Protein AF-0000000074854018 (afdb_homodimer)

Sequence (720 aa):
MTGKEIRVWMDGSFDMLHCGHAVAIQQAKEYGDILVVGIQPNTDIVVHKGPPVFTESERHRLLSGIKWVNQVVDHAPYGTTTAILDEHKCDFCVHGDDAPILTNPDDILWKLHAVHRLRFAKRIGTSTTKIIQRILDRSLQSTSDGEVQSNGSAQQTVSAGESQESEFESSHFLITSSTMAKFSNQKSPQAGDTVVYVAGAFDIFHTGHLDFLEKAAALGDFLLVGVHSDRVVKWRKGPVQPLLSLQDRVLRVLATKSVSDVVMGAPYAITQDFMDCYKIKLVCHGETPVKATDGGRDPFEVPTRLGKFQEIVSGNSTRTNDIISRVVERREDYERRNKKKQASEERANGDRYPAADVRNMTGKEIRVWMDGSFDMLHCGHAVAIQQAKEYGDILVVGIQPNTDIVVHKGPPVFTESERHRLLSGIKWVNQVVDHAPYGTTTAILDEHKCDFCVHGDDAPILTNPDDILWKLHAVHRLRFAKRIGTSTTKIIQRILDRSLQSTSDGEVQSNGSAQQTVSAGESQESEFESSHFLITSSTMAKFSNQKSPQAGDTVVYVAGAFDIFHTGHLDFLEKAAALGDFLLVGVHSDRVVKWRKGPVQPLLSLQDRVLRVLATKSVSDVVMGAPYAITQDFMDCYKIKLVCHGETPVKATDGGRDPFEVPTRLGKFQEIVSGNSTRTNDIISRVVERREDYERRNKKKQASEERANGDRYPAADVRN

Secondary structure (DSSP, 8-state):
--PPPPEEEEEE--TT--HHHHHHHHHHHHT-SEEEEEEPPHHHHHHHT---SS-HHHHHHHHHTBTT--EEESS--SS--HHHHHHTT-SEEEEETTS--TT-TTSHHHHHHHTT-EEEE---S--HHHHHHHHHHHHHHHHHTT---S---------TTSHHHHHTS--S-PPBHHHHHHH-----PPTT--EEEEEE---S--HHHHHHHHHHHTTSSEEEEEEEPHHHHHHHH-SS---S-HHHHHHHHHTBTT--EEEEEE-SSPPHHHHHHTTEEEEEE-SS--PPPTTS--TTHHHHHTT-EEE---S----HHHHHHHHHHTHHHHHHHHHHHHHHHHHHHHHHS-GGGGT-/--PPPPEEEEEE--TT--HHHHHHHHHHHHT-SEEEEEEPPHHHHHHHT---SS-HHHHHHHHHTBTT--EEESS--SS--HHHHHHTT-SEEEEETTS--TT-TTSHHHHHHHTT-EEEE---S--HHHHHHHHHHHHHHHHHTT---S---------TTSTTTTTTS--SSPPBHHHHHHH-----PPTT--EEEEEE---S--HHHHHHHHHHHTTSSEEEEEEEPHHHHHHHH-SS---S-HHHHHHHHHTBTT--EEEEEE-SSPPHHHHHHTTEEEEEE-SS--PPPTTS--TTHHHHHTT-EEE---S----HHHHHHHHHHTHHHHHHHHHHHHHHHHHHHHHHS-GGGGT-

Structure (mmCIF, N/CA/C/O backbone):
data_AF-0000000074854018-model_v1
#
loop_
_entity.id
_entity.type
_entity.pdbx_description
1 polymer 'Ethanolamine-phosphate cytidylyltransferase'
#
loop_
_atom_site.group_PDB
_atom_site.id
_atom_site.type_symbol
_atom_site.label_atom_id
_atom_site.label_alt_id
_atom_site.label_comp_id
_atom_site.label_asym_id
_atom_site.label_entity_id
_atom_site.label_seq_id
_atom_site.pdbx_PDB_ins_code
_atom_site.Cartn_x
_atom_site.Cartn_y
_atom_site.Cartn_z
_atom_site.occupancy
_atom_site.B_iso_or_equiv
_atom_site.auth_seq_id
_atom_site.auth_comp_id
_atom_site.auth_asym_id
_atom_site.auth_atom_id
_atom_site.pdbx_PDB_model_num
ATOM 1 N N . MET A 1 1 ? 0.471 -24.75 26.047 1 35.62 1 MET A N 1
ATOM 2 C CA . MET A 1 1 ? -0.525 -25.719 25.594 1 35.62 1 MET A CA 1
ATOM 3 C C . MET A 1 1 ? -0.257 -26.141 24.156 1 35.62 1 MET A C 1
ATOM 5 O O . MET A 1 1 ? -0.2 -25.297 23.25 1 35.62 1 MET A O 1
ATOM 9 N N . THR A 1 2 ? 0.558 -27.109 23.891 1 48.19 2 THR A N 1
ATOM 10 C CA . THR A 1 2 ? 1.324 -27.703 22.797 1 48.19 2 THR A CA 1
ATOM 11 C C . THR A 1 2 ? 0.407 -28.109 21.656 1 48.19 2 THR A C 1
ATOM 13 O O . THR A 1 2 ? -0.155 -29.219 21.656 1 48.19 2 THR A O 1
ATOM 16 N N . GLY A 1 3 ? -0.761 -27.375 21.312 1 60.62 3 GLY A N 1
ATOM 17 C CA . GLY A 1 3 ? -1.936 -27.75 20.531 1 60.62 3 GLY A CA 1
ATOM 18 C C . GLY A 1 3 ? -1.598 -28.312 19.172 1 60.62 3 GLY A C 1
ATOM 19 O O . GLY A 1 3 ? -0.481 -28.125 18.672 1 60.62 3 GLY A O 1
ATOM 20 N N . LYS A 1 4 ? -2.389 -29.375 18.688 1 83.5 4 LYS A N 1
ATOM 21 C CA . LYS A 1 4 ? -2.217 -30.125 17.438 1 83.5 4 LYS A CA 1
ATOM 22 C C . LYS A 1 4 ? -1.97 -29.188 16.266 1 83.5 4 LYS A C 1
ATOM 24 O O . LYS A 1 4 ? -2.646 -28.172 16.125 1 83.5 4 LYS A O 1
ATOM 29 N N . GLU A 1 5 ? -0.791 -29.391 15.641 1 93.44 5 GLU A N 1
ATOM 30 C CA . GLU A 1 5 ? -0.431 -28.688 14.422 1 93.44 5 GLU A CA 1
ATOM 31 C C . GLU A 1 5 ? -1.491 -28.875 13.336 1 93.44 5 GLU A C 1
ATOM 33 O O . GLU A 1 5 ? -1.879 -30 13.031 1 93.44 5 GLU A O 1
ATOM 38 N N . ILE A 1 6 ? -2.068 -27.828 12.898 1 96.69 6 ILE A N 1
ATOM 39 C CA . ILE A 1 6 ? -3.084 -27.875 11.852 1 96.69 6 ILE A CA 1
ATOM 40 C C . ILE A 1 6 ? -2.418 -27.766 10.484 1 96.69 6 ILE A C 1
ATOM 42 O O . ILE A 1 6 ? -1.655 -26.828 10.234 1 96.69 6 ILE A O 1
ATOM 46 N N . ARG A 1 7 ? -2.674 -28.766 9.68 1 97.81 7 ARG A N 1
ATOM 47 C CA . ARG A 1 7 ? -2.119 -28.797 8.328 1 97.81 7 ARG A CA 1
ATOM 48 C C . ARG A 1 7 ? -3.193 -28.516 7.285 1 97.81 7 ARG A C 1
ATOM 50 O O . ARG A 1 7 ? -4.285 -29.078 7.34 1 97.81 7 ARG A O 1
ATOM 57 N N . VAL A 1 8 ? -2.867 -27.625 6.324 1 97.94 8 VAL A N 1
ATOM 58 C CA . VAL A 1 8 ? -3.812 -27.172 5.316 1 97.94 8 VAL A CA 1
ATOM 59 C C . VAL A 1 8 ? -3.324 -27.562 3.926 1 97.94 8 VAL A C 1
ATOM 61 O O . VAL A 1 8 ? -2.131 -27.484 3.633 1 97.94 8 VAL A O 1
ATOM 64 N N . TRP A 1 9 ? -4.285 -28.016 3.094 1 97.5 9 TRP A N 1
ATOM 65 C CA . TRP A 1 9 ? -3.996 -28.391 1.712 1 97.5 9 TRP A CA 1
ATOM 66 C C . TRP A 1 9 ? -4.605 -27.391 0.74 1 97.5 9 TRP A C 1
ATOM 68 O O . TRP A 1 9 ? -5.758 -26.984 0.898 1 97.5 9 TRP A O 1
ATOM 78 N N . MET A 1 10 ? -3.805 -26.969 -0.184 1 96.5 10 MET A N 1
ATOM 79 C CA . MET A 1 10 ? -4.285 -26.172 -1.316 1 96.5 10 MET A CA 1
ATOM 80 C C . MET A 1 10 ? -3.645 -26.641 -2.617 1 96.5 10 MET A C 1
ATOM 82 O O . MET A 1 10 ? -2.439 -26.906 -2.664 1 96.5 10 MET A O 1
ATOM 86 N N . ASP A 1 11 ? -4.438 -26.797 -3.607 1 94.62 11 ASP A N 1
ATOM 87 C CA . ASP A 1 11 ? -3.857 -27.203 -4.883 1 94.62 11 ASP A CA 1
ATOM 88 C C . ASP A 1 11 ? -4.332 -26.312 -6.02 1 94.62 11 ASP A C 1
ATOM 90 O O . ASP A 1 11 ? -5.293 -25.547 -5.855 1 94.62 11 ASP A O 1
ATOM 94 N N . GLY A 1 12 ? -3.619 -26.328 -7.098 1 92.75 12 GLY A N 1
ATOM 95 C CA . GLY A 1 12 ? -3.951 -25.547 -8.273 1 92.75 12 GLY A CA 1
ATOM 96 C C . GLY A 1 12 ? -2.891 -25.609 -9.352 1 92.75 12 GLY A C 1
ATOM 97 O O . GLY A 1 12 ? -1.9 -26.328 -9.219 1 92.75 12 GLY A O 1
ATOM 98 N N . SER A 1 13 ? -3.178 -24.938 -10.43 1 93.38 13 SER A N 1
ATOM 99 C CA . SER A 1 13 ? -2.197 -24.844 -11.508 1 93.38 13 SER A CA 1
ATOM 100 C C . SER A 1 13 ? -1.058 -23.891 -11.141 1 93.38 13 SER A C 1
ATOM 102 O O . SER A 1 13 ? 0.11 -24.188 -11.406 1 93.38 13 SER A O 1
ATOM 104 N N . PHE A 1 14 ? -1.467 -22.766 -10.516 1 94.94 14 PHE A N 1
ATOM 105 C CA . PHE A 1 14 ? -0.541 -21.719 -10.078 1 94.94 14 PHE A CA 1
ATOM 106 C C . PHE A 1 14 ? 0.307 -21.219 -11.242 1 94.94 14 PHE A C 1
ATOM 108 O O . PHE A 1 14 ? 1.508 -21 -11.086 1 94.94 14 PHE A O 1
ATOM 115 N N . ASP A 1 15 ? -0.341 -21.219 -12.43 1 94.12 15 ASP A N 1
ATOM 116 C CA . ASP A 1 15 ? 0.346 -20.656 -13.586 1 94.12 15 ASP A CA 1
ATOM 117 C C . ASP A 1 15 ? 0.533 -19.141 -13.438 1 94.12 15 ASP A C 1
ATOM 119 O O . ASP A 1 15 ? -0.352 -18.453 -12.938 1 94.12 15 ASP A O 1
ATOM 123 N N . MET A 1 16 ? 1.688 -18.672 -13.875 1 93.5 16 MET A N 1
ATOM 124 C CA . MET A 1 16 ? 2.033 -17.266 -13.758 1 93.5 16 MET A CA 1
ATOM 125 C C . MET A 1 16 ? 1.767 -16.766 -12.344 1 93.5 16 MET A C 1
ATOM 127 O O . MET A 1 16 ? 1.099 -15.742 -12.156 1 93.5 16 MET A O 1
ATOM 131 N N . LEU A 1 17 ? 2.178 -17.438 -11.352 1 93.75 17 LEU A N 1
ATOM 132 C CA . LEU A 1 17 ? 1.94 -17.156 -9.938 1 93.75 17 LEU A CA 1
ATOM 133 C C . LEU A 1 17 ? 1.853 -15.656 -9.688 1 93.75 17 LEU A C 1
ATOM 135 O O . LEU A 1 17 ? 2.863 -15.016 -9.398 1 93.75 17 LEU A O 1
ATOM 139 N N . HIS A 1 18 ? 0.67 -15.141 -9.805 1 91.44 18 HIS A N 1
ATOM 140 C CA . HIS A 1 18 ? 0.398 -13.711 -9.664 1 91.44 18 HIS A CA 1
ATOM 141 C C . HIS A 1 18 ? -0.141 -13.391 -8.273 1 91.44 18 HIS A C 1
ATOM 143 O O . HIS A 1 18 ? -0.206 -14.266 -7.41 1 91.44 18 HIS A O 1
ATOM 149 N N . CYS A 1 19 ? -0.441 -12.133 -8.086 1 89.44 19 CYS A N 1
ATOM 150 C CA . CYS A 1 19 ? -0.829 -11.656 -6.762 1 89.44 19 CYS A CA 1
ATOM 151 C C . CYS A 1 19 ? -2.098 -12.344 -6.285 1 89.44 19 CYS A C 1
ATOM 153 O O . CYS A 1 19 ? -2.264 -12.586 -5.086 1 89.44 19 CYS A O 1
ATOM 155 N N . GLY A 1 20 ? -3.01 -12.656 -7.188 1 88.81 20 GLY A N 1
ATOM 156 C CA . GLY A 1 20 ? -4.199 -13.398 -6.805 1 88.81 20 GLY A CA 1
ATOM 157 C C . GLY A 1 20 ? -3.889 -14.719 -6.133 1 88.81 20 GLY A C 1
ATOM 158 O O . GLY A 1 20 ? -4.504 -15.07 -5.121 1 88.81 20 GLY A O 1
ATOM 159 N N . HIS A 1 21 ? -2.98 -15.461 -6.703 1 93.12 21 HIS A N 1
ATOM 160 C CA . HIS A 1 21 ? -2.527 -16.703 -6.098 1 93.12 21 HIS A CA 1
ATOM 161 C C . HIS A 1 21 ? -1.898 -16.453 -4.73 1 93.12 21 HIS A C 1
ATOM 163 O O . HIS A 1 21 ? -2.162 -17.203 -3.777 1 93.12 21 HIS A O 1
ATOM 169 N N . ALA A 1 22 ? -1.1 -15.43 -4.676 1 93.56 22 ALA A N 1
ATOM 170 C CA . ALA A 1 22 ? -0.415 -15.125 -3.422 1 93.56 22 ALA A CA 1
ATOM 171 C C . ALA A 1 22 ? -1.415 -14.812 -2.311 1 93.56 22 ALA A C 1
ATOM 173 O O . ALA A 1 22 ? -1.239 -15.25 -1.17 1 93.56 22 ALA A O 1
ATOM 174 N N . VAL A 1 23 ? -2.412 -14.062 -2.662 1 92.25 23 VAL A N 1
ATOM 175 C CA . VAL A 1 23 ? -3.434 -13.719 -1.678 1 92.25 23 VAL A CA 1
ATOM 176 C C . VAL A 1 23 ? -4.152 -14.992 -1.217 1 92.25 23 VAL A C 1
ATOM 178 O O . VAL A 1 23 ? -4.371 -15.18 -0.019 1 92.25 23 VAL A O 1
ATOM 181 N N . ALA A 1 24 ? -4.52 -15.836 -2.15 1 92.38 24 ALA A N 1
ATOM 182 C CA . ALA A 1 24 ? -5.176 -17.094 -1.808 1 92.38 24 ALA A CA 1
ATOM 183 C C . ALA A 1 24 ? -4.293 -17.938 -0.896 1 92.38 24 ALA A C 1
ATOM 185 O O . ALA A 1 24 ? -4.777 -18.531 0.069 1 92.38 24 ALA A O 1
ATOM 186 N N . ILE A 1 25 ? -3.064 -17.984 -1.231 1 96.12 25 ILE A N 1
ATOM 187 C CA . ILE A 1 25 ? -2.1 -18.75 -0.457 1 96.12 25 ILE A CA 1
ATOM 188 C C . ILE A 1 25 ? -1.987 -18.172 0.952 1 96.12 25 ILE A C 1
ATOM 190 O O . ILE A 1 25 ? -1.976 -18.922 1.937 1 96.12 25 ILE A O 1
ATOM 194 N N . GLN A 1 26 ? -1.891 -16.859 1.054 1 95.69 26 GLN A N 1
ATOM 195 C CA . GLN A 1 26 ? -1.84 -16.188 2.35 1 95.69 26 GLN A CA 1
ATOM 196 C C . GLN A 1 26 ? -3.082 -16.5 3.18 1 95.69 26 GLN A C 1
ATOM 198 O O . GLN A 1 26 ? -2.982 -16.766 4.379 1 95.69 26 GLN A O 1
ATOM 203 N N . GLN A 1 27 ? -4.246 -16.469 2.582 1 93.19 27 GLN A N 1
ATOM 204 C CA . GLN A 1 27 ? -5.492 -16.781 3.271 1 93.19 27 GLN A CA 1
ATOM 205 C C . GLN A 1 27 ? -5.52 -18.234 3.74 1 93.19 27 GLN A C 1
ATOM 207 O O . GLN A 1 27 ? -5.961 -18.531 4.855 1 93.19 27 GLN A O 1
ATOM 212 N N . ALA A 1 28 ? -5.062 -19.094 2.893 1 96.25 28 ALA A N 1
ATOM 213 C CA . ALA A 1 28 ? -5.016 -20.5 3.252 1 96.25 28 ALA A CA 1
ATOM 214 C C . ALA A 1 28 ? -4.137 -20.734 4.48 1 96.25 28 ALA A C 1
ATOM 216 O O . ALA A 1 28 ? -4.488 -21.5 5.371 1 96.25 28 ALA A O 1
ATOM 217 N N . LYS A 1 29 ? -3.027 -20.047 4.496 1 96.88 29 LYS A N 1
ATOM 218 C CA . LYS A 1 29 ? -2.094 -20.188 5.613 1 96.88 29 LYS A CA 1
ATOM 219 C C . LYS A 1 29 ? -2.74 -19.766 6.926 1 96.88 29 LYS A C 1
ATOM 221 O O . LYS A 1 29 ? -2.43 -20.312 7.984 1 96.88 29 LYS A O 1
ATOM 226 N N . GLU A 1 30 ? -3.615 -18.859 6.906 1 94.06 30 GLU A N 1
ATOM 227 C CA . GLU A 1 30 ? -4.27 -18.359 8.109 1 94.06 30 GLU A CA 1
ATOM 228 C C . GLU A 1 30 ? -5.125 -19.422 8.773 1 94.06 30 GLU A C 1
ATOM 230 O O . GLU A 1 30 ? -5.445 -19.328 9.961 1 94.06 30 GLU A O 1
ATOM 235 N N . TYR A 1 31 ? -5.492 -20.453 8.055 1 95.31 31 TYR A N 1
ATOM 236 C CA . TYR A 1 31 ? -6.359 -21.5 8.586 1 95.31 31 TYR A CA 1
ATOM 237 C C . TYR A 1 31 ? -5.555 -22.516 9.383 1 95.31 31 TYR A C 1
ATOM 239 O O . TYR A 1 31 ? -6.129 -23.344 10.094 1 95.31 31 TYR A O 1
ATOM 247 N N . GLY A 1 32 ? -4.215 -22.438 9.266 1 96.38 32 GLY A N 1
ATOM 248 C CA . GLY A 1 32 ? -3.438 -23.453 9.961 1 96.38 32 GLY A CA 1
ATOM 249 C C . GLY A 1 32 ? -1.979 -23.062 10.125 1 96.38 32 GLY A C 1
ATOM 250 O O . GLY A 1 32 ? -1.596 -21.922 9.883 1 96.38 32 GLY A O 1
ATOM 251 N N . ASP A 1 33 ? -1.215 -24.094 10.539 1 96.94 33 ASP A N 1
ATOM 252 C CA . ASP A 1 33 ? 0.185 -23.875 10.883 1 96.94 33 ASP A CA 1
ATOM 253 C C . ASP A 1 33 ? 1.102 -24.219 9.711 1 96.94 33 ASP A C 1
ATOM 255 O O . ASP A 1 33 ? 2.129 -23.578 9.5 1 96.94 33 ASP A O 1
ATOM 259 N N . ILE A 1 34 ? 0.684 -25.281 9.039 1 98 34 ILE A N 1
ATOM 260 C CA . ILE A 1 34 ? 1.48 -25.766 7.922 1 98 34 ILE A CA 1
ATOM 261 C C . ILE A 1 34 ? 0.637 -25.766 6.648 1 98 34 ILE A C 1
ATOM 263 O O . ILE A 1 34 ? -0.465 -26.312 6.625 1 98 34 ILE A O 1
ATOM 267 N N . LEU A 1 35 ? 1.155 -25.156 5.633 1 98.31 35 LEU A N 1
ATOM 268 C CA . LEU A 1 35 ? 0.452 -25.125 4.355 1 98.31 35 LEU A CA 1
ATOM 269 C C . LEU A 1 35 ? 1.171 -25.984 3.32 1 98.31 35 LEU A C 1
ATOM 271 O O . LEU A 1 35 ? 2.332 -25.734 2.99 1 98.31 35 LEU A O 1
ATOM 275 N N . VAL A 1 36 ? 0.509 -27 2.859 1 98.38 36 VAL A N 1
ATOM 276 C CA . VAL A 1 36 ? 0.979 -27.875 1.784 1 98.38 36 VAL A CA 1
ATOM 277 C C . VAL A 1 36 ? 0.289 -27.5 0.475 1 98.38 36 VAL A C 1
ATOM 279 O O . VAL A 1 36 ? -0.941 -27.516 0.386 1 98.38 36 VAL A O 1
ATOM 282 N N . VAL A 1 37 ? 1.1 -27.172 -0.501 1 98.19 37 VAL A N 1
ATOM 283 C CA . VA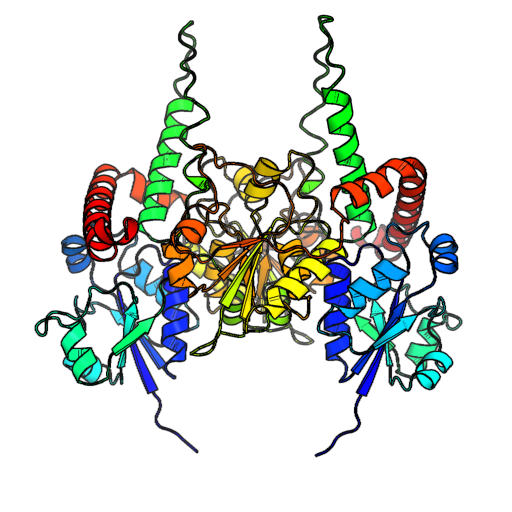L A 1 37 ? 0.526 -26.719 -1.769 1 98.19 37 VAL A CA 1
ATOM 284 C C . VAL A 1 37 ? 0.829 -27.75 -2.857 1 98.19 37 VAL A C 1
ATOM 286 O O . VAL A 1 37 ? 1.992 -28.078 -3.104 1 98.19 37 VAL A O 1
ATOM 289 N N . GLY A 1 38 ? -0.207 -28.25 -3.479 1 97.38 38 GLY A N 1
ATOM 290 C CA . GLY A 1 38 ? -0.071 -29.203 -4.566 1 97.38 38 GLY A CA 1
ATOM 291 C C . GLY A 1 38 ? -0.137 -28.562 -5.938 1 97.38 38 GLY A C 1
ATOM 292 O O . GLY A 1 38 ? -1.049 -27.781 -6.219 1 97.38 38 GLY A O 1
ATOM 293 N N . ILE A 1 39 ? 0.808 -28.938 -6.793 1 96.62 39 ILE A N 1
ATOM 294 C CA . ILE A 1 39 ? 0.827 -28.422 -8.156 1 96.62 39 ILE A CA 1
ATOM 295 C C . ILE A 1 39 ? 0.241 -29.469 -9.109 1 96.62 39 ILE A C 1
ATOM 297 O O . ILE A 1 39 ? 0.687 -30.625 -9.125 1 96.62 39 ILE A O 1
ATOM 301 N N . GLN A 1 40 ? -0.68 -29.047 -9.852 1 94.75 40 GLN A N 1
ATOM 302 C CA . GLN A 1 40 ? -1.264 -29.922 -10.852 1 94.75 40 GLN A CA 1
ATOM 303 C C . GLN A 1 40 ? -0.328 -30.094 -12.047 1 94.75 40 GLN A C 1
ATOM 305 O O . GLN A 1 40 ? 0.315 -29.141 -12.477 1 94.75 40 GLN A O 1
ATOM 310 N N . PRO A 1 41 ? -0.28 -31.266 -12.562 1 93.69 41 PRO A N 1
ATOM 311 C CA . PRO A 1 41 ? 0.606 -31.484 -13.703 1 93.69 41 PRO A CA 1
ATOM 312 C C . PRO A 1 41 ? 0.108 -30.812 -14.977 1 93.69 41 PRO A C 1
ATOM 314 O O . PRO A 1 41 ? -1.092 -30.562 -15.125 1 93.69 41 PRO A O 1
ATOM 317 N N . ASN A 1 42 ? 1.025 -30.562 -15.938 1 92.56 42 ASN A N 1
ATOM 318 C CA . ASN A 1 42 ? 0.691 -29.922 -17.203 1 92.56 42 ASN A CA 1
ATOM 319 C C . ASN A 1 42 ? -0.4 -30.688 -17.953 1 92.56 42 ASN A C 1
ATOM 321 O O . ASN A 1 42 ? -1.27 -30.078 -18.578 1 92.56 42 ASN A O 1
ATOM 325 N N . THR A 1 43 ? -0.323 -31.953 -17.891 1 90.88 43 THR A N 1
ATOM 326 C CA . THR A 1 43 ? -1.268 -32.812 -18.609 1 90.88 43 THR A CA 1
ATOM 327 C C . THR A 1 43 ? -2.699 -32.5 -18.172 1 90.88 43 THR A C 1
ATOM 329 O O . THR A 1 43 ? -3.598 -32.375 -19 1 90.88 43 THR A O 1
ATOM 332 N N . ASP A 1 44 ? -2.879 -32.344 -16.906 1 88.75 44 ASP A N 1
ATOM 333 C CA . ASP A 1 44 ? -4.203 -32.062 -16.359 1 88.75 44 ASP A CA 1
ATOM 334 C C . ASP A 1 44 ? -4.641 -30.641 -16.703 1 88.75 44 ASP A C 1
ATOM 336 O O . ASP A 1 44 ? -5.809 -30.391 -17 1 88.75 44 ASP A O 1
ATOM 340 N N . ILE A 1 45 ? -3.715 -29.703 -16.625 1 88.5 45 ILE A N 1
ATOM 341 C CA . ILE A 1 45 ? -4.027 -28.297 -16.844 1 88.5 45 ILE A CA 1
ATOM 342 C C . ILE A 1 45 ? -4.484 -28.094 -18.297 1 88.5 45 ILE A C 1
ATOM 344 O O . ILE A 1 45 ? -5.465 -27.406 -18.547 1 88.5 45 ILE A O 1
ATOM 348 N N . VAL A 1 46 ? -3.793 -28.719 -19.188 1 87.31 46 VAL A N 1
ATOM 349 C CA . VAL A 1 46 ? -4.082 -28.562 -20.609 1 87.31 46 VAL A CA 1
ATOM 350 C C . VAL A 1 46 ? -5.508 -29.031 -20.906 1 87.31 46 VAL A C 1
ATOM 352 O O . VAL A 1 46 ? -6.227 -28.391 -21.672 1 87.31 46 VAL A O 1
ATOM 355 N N . VAL A 1 47 ? -5.926 -30.047 -20.266 1 83.31 47 VAL A N 1
ATOM 356 C CA . VAL A 1 47 ? -7.234 -30.641 -20.5 1 83.31 47 VAL A CA 1
ATOM 357 C C . VAL A 1 47 ? -8.328 -29.734 -19.953 1 83.31 47 VAL A C 1
ATOM 359 O O . VAL A 1 47 ? -9.383 -29.562 -20.578 1 83.31 47 VAL A O 1
ATOM 362 N N . HIS A 1 48 ? -8.07 -29.141 -18.906 1 79.25 48 HIS A N 1
ATOM 363 C CA . HIS A 1 48 ? -9.141 -28.438 -18.203 1 79.25 48 HIS A CA 1
ATOM 364 C C . HIS A 1 48 ? -9.117 -26.953 -18.484 1 79.25 48 HIS A C 1
ATOM 366 O O . HIS A 1 48 ? -10.156 -26.281 -18.469 1 79.25 48 HIS A O 1
ATOM 372 N N . LYS A 1 49 ? -7.988 -26.344 -18.719 1 78.88 49 LYS A N 1
ATOM 373 C CA . LYS A 1 49 ? -7.891 -24.891 -18.781 1 78.88 49 LYS A CA 1
ATOM 374 C C . LYS A 1 49 ? -7.156 -24.453 -20.047 1 78.88 49 LYS A C 1
ATOM 376 O O . LYS A 1 49 ? -7.418 -23.359 -20.578 1 78.88 49 LYS A O 1
ATOM 381 N N . GLY A 1 50 ? -6.305 -25.266 -20.594 1 81 50 GLY A N 1
ATOM 382 C CA . GLY A 1 50 ? -5.395 -24.906 -21.656 1 81 50 GLY A CA 1
ATOM 383 C C . GLY A 1 50 ? -3.938 -24.906 -21.234 1 81 50 GLY A C 1
ATOM 384 O O . GLY A 1 50 ? -3.633 -25.078 -20.047 1 81 50 GLY A O 1
ATOM 385 N N . PRO A 1 51 ? -3.086 -24.719 -22.172 1 86.81 51 PRO A N 1
ATOM 386 C CA . PRO A 1 51 ? -1.66 -24.844 -21.859 1 86.81 51 PRO A CA 1
ATOM 387 C C . PRO A 1 51 ? -1.173 -23.75 -20.891 1 86.81 51 PRO A C 1
ATOM 389 O O . PRO A 1 51 ? -1.485 -22.578 -21.078 1 86.81 51 PRO A O 1
ATOM 392 N N . PRO A 1 52 ? -0.421 -24.172 -19.922 1 92.5 52 PRO A N 1
ATOM 393 C CA . PRO A 1 52 ? 0.162 -23.172 -19.016 1 92.5 52 PRO A CA 1
ATOM 394 C C . PRO A 1 52 ? 1.323 -22.406 -19.641 1 92.5 52 PRO A C 1
ATOM 396 O O . PRO A 1 52 ? 1.936 -22.891 -20.594 1 92.5 52 PRO A O 1
ATOM 399 N N . VAL A 1 53 ? 1.587 -21.234 -19.203 1 94.38 53 VAL A N 1
ATOM 400 C CA . VAL A 1 53 ? 2.678 -20.406 -19.703 1 94.38 53 VAL A CA 1
ATOM 401 C C . VAL A 1 53 ? 3.994 -20.844 -19.062 1 94.38 53 VAL A C 1
ATOM 403 O O . VAL A 1 53 ? 5.012 -20.969 -19.75 1 94.38 53 VAL A O 1
ATOM 406 N N . PHE A 1 54 ? 3.992 -21.109 -17.75 1 96.19 54 PHE A N 1
ATOM 407 C CA . PHE A 1 54 ? 5.188 -21.516 -17.031 1 96.19 54 PHE A CA 1
ATOM 408 C C . PHE A 1 54 ? 5.316 -23.031 -17.016 1 96.19 54 PHE A C 1
ATOM 410 O O . PHE A 1 54 ? 4.312 -23.75 -17.031 1 96.19 54 PHE A O 1
ATOM 417 N N . THR A 1 55 ? 6.512 -23.5 -17.031 1 94.75 55 THR A N 1
ATOM 418 C CA . THR A 1 55 ? 6.758 -24.938 -16.891 1 94.75 55 THR A CA 1
ATOM 419 C C . THR A 1 55 ? 6.461 -25.406 -15.477 1 94.75 55 THR A C 1
ATOM 421 O O . THR A 1 55 ? 6.316 -24.594 -14.562 1 94.75 55 THR A O 1
ATOM 424 N N . GLU A 1 56 ? 6.34 -26.719 -15.336 1 95.38 56 GLU A N 1
ATOM 425 C CA . GLU A 1 56 ? 6.094 -27.281 -14.016 1 95.38 56 GLU A CA 1
ATOM 426 C C . GLU A 1 56 ? 7.219 -26.938 -13.047 1 95.38 56 GLU A C 1
ATOM 428 O O . GLU A 1 56 ? 6.969 -26.625 -11.883 1 95.38 56 GLU A O 1
ATOM 433 N N . SER A 1 57 ? 8.445 -27 -13.547 1 95.94 57 SER A N 1
ATOM 434 C CA . SER A 1 57 ? 9.602 -26.688 -12.711 1 95.94 57 SER A CA 1
ATOM 435 C C . SER A 1 57 ? 9.586 -25.219 -12.281 1 95.94 57 SER A C 1
ATOM 437 O O . SER A 1 57 ? 9.953 -24.891 -11.148 1 95.94 57 SER A O 1
ATOM 439 N N . GLU A 1 58 ? 9.211 -24.375 -13.195 1 97.06 58 GLU A N 1
ATOM 440 C CA . GLU A 1 58 ? 9.125 -22.953 -12.867 1 97.06 58 GLU A CA 1
ATOM 441 C C . GLU A 1 58 ? 8.062 -22.688 -11.812 1 97.06 58 GLU A C 1
ATOM 443 O O . GLU A 1 58 ? 8.281 -21.906 -10.883 1 97.06 58 GLU A O 1
ATOM 448 N N . ARG A 1 59 ? 6.926 -23.312 -12 1 97.5 59 ARG A N 1
ATOM 449 C CA . ARG A 1 59 ? 5.84 -23.141 -11.039 1 97.5 59 ARG A CA 1
ATOM 450 C C . ARG A 1 59 ? 6.246 -23.656 -9.664 1 97.5 59 ARG A C 1
ATOM 452 O O . ARG A 1 59 ? 5.984 -23.016 -8.648 1 97.5 59 ARG A O 1
ATOM 459 N N . HIS A 1 60 ? 6.914 -24.828 -9.641 1 97.88 60 HIS A N 1
ATOM 460 C CA . HIS A 1 60 ? 7.414 -25.375 -8.383 1 97.88 60 HIS A CA 1
ATOM 461 C C . HIS A 1 60 ? 8.391 -24.422 -7.715 1 97.88 60 HIS A C 1
ATOM 463 O O . HIS A 1 60 ? 8.305 -24.172 -6.512 1 97.88 60 HIS A O 1
ATOM 469 N N . ARG A 1 61 ? 9.32 -23.938 -8.492 1 97.69 61 ARG A N 1
ATOM 470 C CA . ARG A 1 61 ? 10.336 -23.031 -7.977 1 97.69 61 ARG A CA 1
ATOM 471 C C . ARG A 1 61 ? 9.703 -21.766 -7.398 1 97.69 61 ARG A C 1
ATOM 473 O O . ARG A 1 61 ? 10.086 -21.312 -6.316 1 97.69 61 ARG A O 1
ATOM 480 N N . LEU A 1 62 ? 8.82 -21.203 -8.086 1 98.12 62 LEU A N 1
ATOM 481 C CA . LEU A 1 62 ? 8.164 -19.984 -7.652 1 98.12 62 LEU A CA 1
ATOM 482 C C . LEU A 1 62 ? 7.359 -20.203 -6.379 1 98.12 62 LEU A C 1
ATOM 484 O O . LEU A 1 62 ? 7.41 -19.391 -5.453 1 98.12 62 LEU A O 1
ATOM 488 N N . LEU A 1 63 ? 6.645 -21.281 -6.312 1 98.25 63 LEU A N 1
ATOM 489 C CA . LEU A 1 63 ? 5.836 -21.578 -5.141 1 98.25 63 LEU A CA 1
ATOM 490 C C . LEU A 1 63 ? 6.719 -21.797 -3.912 1 98.25 63 LEU A C 1
ATOM 492 O O . LEU A 1 63 ? 6.352 -21.406 -2.803 1 98.25 63 LEU A O 1
ATOM 496 N N . SER A 1 64 ? 7.824 -22.391 -4.137 1 97.81 64 SER A N 1
ATOM 497 C CA . SER A 1 64 ? 8.742 -22.656 -3.035 1 97.81 64 SER A CA 1
ATOM 498 C C . SER A 1 64 ? 9.289 -21.359 -2.441 1 97.81 64 SER A C 1
ATOM 500 O O . SER A 1 64 ? 9.766 -21.344 -1.303 1 97.81 64 SER A O 1
ATOM 502 N N . GLY A 1 65 ? 9.219 -20.312 -3.207 1 97.81 65 GLY A N 1
ATOM 503 C CA . GLY A 1 65 ? 9.734 -19.031 -2.758 1 97.81 65 GLY A CA 1
ATOM 504 C C . GLY A 1 65 ? 8.711 -18.219 -2 1 97.81 65 GLY A C 1
ATOM 505 O O . GLY A 1 65 ? 9.031 -17.156 -1.46 1 97.81 65 GLY A O 1
ATOM 506 N N . ILE A 1 66 ? 7.5 -18.672 -1.935 1 98.12 66 ILE A N 1
ATOM 507 C CA . ILE A 1 66 ? 6.434 -17.953 -1.257 1 98.12 66 ILE A CA 1
ATOM 508 C C . ILE A 1 66 ? 6.531 -18.172 0.251 1 98.12 66 ILE A C 1
ATOM 510 O O . ILE A 1 66 ? 6.625 -19.312 0.71 1 98.12 66 ILE A O 1
ATOM 514 N N . LYS A 1 67 ? 6.457 -17.172 1.077 1 96.94 67 LYS A N 1
ATOM 515 C CA . LYS A 1 67 ? 6.824 -17.219 2.49 1 96.94 67 LYS A CA 1
ATOM 516 C C . LYS A 1 67 ? 5.816 -18.031 3.291 1 96.94 67 LYS A C 1
ATOM 518 O O . LYS A 1 67 ? 6.141 -18.562 4.359 1 96.94 67 LYS A O 1
ATOM 523 N N . TRP A 1 68 ? 4.617 -18.25 2.785 1 97.81 68 TRP A N 1
ATOM 524 C CA . TRP A 1 68 ? 3.6 -18.953 3.559 1 97.81 68 TRP A CA 1
ATOM 525 C C . TRP A 1 68 ? 3.572 -20.438 3.203 1 97.81 68 TRP A C 1
ATOM 527 O O . TRP A 1 68 ? 2.928 -21.234 3.889 1 97.81 68 TRP A O 1
ATOM 537 N N . VAL A 1 69 ? 4.227 -20.828 2.146 1 98.38 69 VAL A N 1
ATOM 538 C CA . VAL A 1 69 ? 4.211 -22.219 1.684 1 98.38 69 VAL A CA 1
ATOM 539 C C . VAL A 1 69 ? 5.273 -23.016 2.426 1 98.38 69 VAL A C 1
ATOM 541 O O . VAL A 1 69 ? 6.465 -22.703 2.354 1 98.38 69 VAL A O 1
ATOM 544 N N . ASN A 1 70 ? 4.859 -24.062 3.123 1 98 70 ASN A N 1
ATOM 545 C CA . ASN A 1 70 ? 5.789 -24.922 3.867 1 98 70 ASN A CA 1
ATOM 546 C C . ASN A 1 70 ? 6.273 -26.094 3.025 1 98 70 ASN A C 1
ATOM 548 O O . ASN A 1 70 ? 7.43 -26.5 3.141 1 98 70 ASN A O 1
ATOM 552 N N . GLN A 1 71 ? 5.375 -26.609 2.232 1 97.94 71 GLN A N 1
ATOM 553 C CA . GLN A 1 71 ? 5.688 -27.766 1.415 1 97.94 71 GLN A CA 1
ATOM 554 C C . GLN A 1 71 ? 5 -27.688 0.056 1 97.94 71 GLN A C 1
ATOM 556 O O . GLN A 1 71 ? 3.842 -27.281 -0.037 1 97.94 71 GLN A O 1
ATOM 561 N N . VAL A 1 72 ? 5.746 -28.062 -0.967 1 98.19 72 VAL A N 1
ATOM 562 C CA . VAL A 1 72 ? 5.195 -28.125 -2.316 1 98.19 72 VAL A CA 1
ATOM 563 C C . VAL A 1 72 ? 5.16 -29.562 -2.795 1 98.19 72 VAL A C 1
ATOM 565 O O . VAL A 1 72 ? 6.152 -30.297 -2.684 1 98.19 72 VAL A O 1
ATOM 568 N N . VAL A 1 73 ? 4.016 -29.984 -3.268 1 97.44 73 VAL A N 1
ATOM 569 C CA . VAL A 1 73 ? 3.834 -31.344 -3.773 1 97.44 73 VAL A CA 1
ATOM 570 C C . VAL A 1 73 ? 3.59 -31.297 -5.281 1 97.44 73 VAL A C 1
ATOM 572 O O . VAL A 1 73 ? 2.654 -30.656 -5.746 1 97.44 73 VAL A O 1
ATOM 575 N N . ASP A 1 74 ? 4.375 -32.062 -6 1 96.38 74 ASP A N 1
ATOM 576 C CA . ASP A 1 74 ? 4.207 -32.125 -7.445 1 96.38 74 ASP A CA 1
ATOM 577 C C . ASP A 1 74 ? 3.145 -33.156 -7.828 1 96.38 74 ASP A C 1
ATOM 579 O O . ASP A 1 74 ? 2.844 -34.062 -7.047 1 96.38 74 ASP A O 1
ATOM 583 N N . HIS A 1 75 ? 2.531 -32.969 -8.945 1 93.81 75 HIS A N 1
ATOM 584 C CA . HIS A 1 75 ? 1.595 -33.906 -9.57 1 93.81 75 HIS A CA 1
ATOM 585 C C . HIS A 1 75 ? 0.377 -34.125 -8.68 1 93.81 75 HIS A C 1
ATOM 587 O O . HIS A 1 75 ? -0.024 -35.281 -8.461 1 93.81 75 HIS A O 1
ATOM 593 N N . ALA A 1 76 ? -0.016 -33.062 -8.086 1 94.25 76 ALA A N 1
ATOM 594 C CA . ALA A 1 76 ? -1.29 -33.156 -7.375 1 94.25 76 ALA A CA 1
ATOM 595 C C . ALA A 1 76 ? -2.441 -33.406 -8.344 1 94.25 76 ALA A C 1
ATOM 597 O O . ALA A 1 76 ? -2.516 -32.781 -9.406 1 94.25 76 ALA A O 1
ATOM 598 N N . PRO A 1 77 ? -3.307 -34.344 -8.016 1 88 77 PRO A N 1
ATOM 599 C CA . PRO A 1 77 ? -4.426 -34.625 -8.914 1 88 77 PRO A CA 1
ATOM 600 C C . PRO A 1 77 ? -5.398 -33.469 -9.039 1 88 77 PRO A C 1
ATOM 602 O O . PRO A 1 77 ? -5.52 -32.656 -8.109 1 88 77 PRO A O 1
ATOM 605 N N . TYR A 1 78 ? -6.031 -33.562 -10.305 1 84.31 78 TYR A N 1
ATOM 606 C CA . TYR A 1 78 ? -7.082 -32.562 -10.508 1 84.31 78 TYR A CA 1
ATOM 607 C C . TYR A 1 78 ? -8.297 -32.875 -9.641 1 84.31 78 TYR A C 1
ATOM 609 O O . TYR A 1 78 ? -8.867 -33.969 -9.734 1 84.31 78 TYR A O 1
ATOM 617 N N . GLY A 1 79 ? -8.555 -32.344 -8.562 1 82.06 79 GLY A N 1
ATOM 618 C CA . GLY A 1 79 ? -9.625 -32.594 -7.613 1 82.06 79 GLY A CA 1
ATOM 619 C C . GLY A 1 79 ? -9.133 -33.188 -6.305 1 82.06 79 GLY A C 1
ATOM 620 O O . GLY A 1 79 ? -8.68 -34.344 -6.254 1 82.06 79 GLY A O 1
ATOM 621 N N . THR A 1 80 ? -9.258 -32.5 -5.41 1 88 80 THR A N 1
ATOM 622 C CA . THR A 1 80 ? -8.773 -32.906 -4.098 1 88 80 THR A CA 1
ATOM 623 C C . THR A 1 80 ? -9.797 -33.781 -3.395 1 88 80 THR A C 1
ATOM 625 O O . THR A 1 80 ? -10.969 -33.438 -3.271 1 88 80 THR A O 1
ATOM 628 N N . THR A 1 81 ? -9.375 -35 -3.014 1 89 81 THR A N 1
ATOM 629 C CA . THR A 1 81 ? -10.219 -35.938 -2.268 1 89 81 THR A CA 1
ATOM 630 C C . THR A 1 81 ? -9.734 -36.062 -0.825 1 89 81 THR A C 1
ATOM 632 O O . THR A 1 81 ? -8.656 -35.594 -0.481 1 89 81 THR A O 1
ATOM 635 N N . THR A 1 82 ? -10.594 -36.719 -0.042 1 91.75 82 THR A N 1
ATOM 636 C CA . THR A 1 82 ? -10.219 -36.969 1.345 1 91.75 82 THR A CA 1
ATOM 637 C C . THR A 1 82 ? -8.969 -37.844 1.416 1 91.75 82 THR A C 1
ATOM 639 O O . THR A 1 82 ? -8.156 -37.688 2.33 1 91.75 82 THR A O 1
ATOM 642 N N . ALA A 1 83 ? -8.836 -38.656 0.48 1 92.56 83 ALA A N 1
ATOM 643 C CA . ALA A 1 83 ? -7.68 -39.562 0.443 1 92.56 83 ALA A CA 1
ATOM 644 C C . ALA A 1 83 ? -6.383 -38.781 0.295 1 92.56 83 ALA A C 1
ATOM 646 O O . ALA A 1 83 ? -5.371 -39.094 0.917 1 92.56 83 ALA A O 1
ATOM 647 N N . ILE A 1 84 ? -6.383 -37.812 -0.538 1 92.69 84 ILE A N 1
ATOM 648 C CA . ILE A 1 84 ? -5.211 -36.969 -0.753 1 92.69 84 ILE A CA 1
ATOM 649 C C . ILE A 1 84 ? -4.863 -36.219 0.535 1 92.69 84 ILE A C 1
ATOM 651 O O . ILE A 1 84 ? -3.689 -36.094 0.89 1 92.69 84 ILE A O 1
ATOM 655 N N . LEU A 1 85 ? -5.867 -35.719 1.199 1 95.38 85 LEU A N 1
ATOM 656 C CA . LEU A 1 85 ? -5.66 -35 2.465 1 95.38 85 LEU A CA 1
ATOM 657 C C . LEU A 1 85 ? -5.008 -35.938 3.49 1 95.38 85 LEU A C 1
ATOM 659 O O . LEU A 1 85 ? -4.062 -35.531 4.176 1 95.38 85 LEU A O 1
ATOM 663 N N . ASP A 1 86 ? -5.535 -37.156 3.525 1 95.5 86 ASP A N 1
ATOM 664 C CA . ASP A 1 86 ? -5 -38.094 4.48 1 95.5 86 ASP A CA 1
ATOM 665 C C . ASP A 1 86 ? -3.561 -38.469 4.137 1 95.5 86 ASP A C 1
ATOM 667 O O . ASP A 1 86 ? -2.721 -38.625 5.027 1 95.5 86 ASP A O 1
ATOM 671 N N . GLU A 1 87 ? -3.295 -38.625 2.887 1 95.31 87 GLU A N 1
ATOM 672 C CA . GLU A 1 87 ? -1.956 -39 2.422 1 95.31 87 GLU A CA 1
ATOM 673 C C . GLU A 1 87 ? -0.932 -37.938 2.855 1 95.31 87 GLU A C 1
ATOM 675 O O . GLU A 1 87 ? 0.206 -38.281 3.186 1 95.31 87 GLU A O 1
ATOM 680 N N . HIS A 1 88 ? -1.321 -36.719 2.877 1 95.94 88 HIS A N 1
ATOM 681 C CA . HIS A 1 88 ? -0.391 -35.656 3.191 1 95.94 88 HIS A CA 1
ATOM 682 C C . HIS A 1 88 ? -0.624 -35.125 4.602 1 95.94 88 HIS A C 1
ATOM 684 O O . HIS A 1 88 ? -0.094 -34.062 4.965 1 95.94 88 HIS A O 1
ATOM 690 N N . LYS A 1 89 ? -1.535 -35.812 5.371 1 96.31 89 LYS A N 1
ATOM 691 C CA . LYS A 1 89 ? -1.822 -35.5 6.773 1 96.31 89 LYS A CA 1
ATOM 692 C C . LYS A 1 89 ? -2.377 -34.094 6.93 1 96.31 89 LYS A C 1
ATOM 694 O O . LYS A 1 89 ? -1.982 -33.375 7.84 1 96.31 89 LYS A O 1
ATOM 699 N N . CYS A 1 90 ? -3.164 -33.688 5.957 1 97.06 90 CYS A N 1
ATOM 700 C CA . CYS A 1 90 ? -3.773 -32.344 6.02 1 97.06 90 CYS A CA 1
ATOM 701 C C . CYS A 1 90 ? -5.164 -32.406 6.637 1 97.06 90 CYS A C 1
ATOM 703 O O . CYS A 1 90 ? -5.918 -33.375 6.383 1 97.06 90 CYS A O 1
ATOM 705 N N . ASP A 1 91 ? -5.508 -31.484 7.418 1 96.12 91 ASP A N 1
ATOM 706 C CA . ASP A 1 91 ? -6.785 -31.438 8.117 1 96.12 91 ASP A CA 1
ATOM 707 C C . ASP A 1 91 ? -7.891 -30.922 7.199 1 96.12 91 ASP A C 1
ATOM 709 O O . ASP A 1 91 ? -9.008 -31.438 7.215 1 96.12 91 ASP A O 1
ATOM 713 N N . PHE A 1 92 ? -7.609 -29.938 6.438 1 93.31 92 PHE A N 1
ATOM 714 C CA . PHE A 1 92 ? -8.641 -29.438 5.535 1 93.31 92 PHE A CA 1
ATOM 715 C C . PHE A 1 92 ? -8.016 -28.875 4.258 1 93.31 92 PHE A C 1
ATOM 717 O O . PHE A 1 92 ? -6.805 -28.672 4.195 1 93.31 92 PHE A O 1
ATOM 724 N N . CYS A 1 93 ? -8.93 -28.734 3.262 1 95.06 93 CYS A N 1
ATOM 725 C CA . CYS A 1 93 ? -8.602 -28.172 1.954 1 95.06 93 CYS A CA 1
ATOM 726 C C . CYS A 1 93 ? -9.156 -26.766 1.802 1 95.06 93 CYS A C 1
ATOM 728 O O . CYS A 1 93 ? -10.266 -26.484 2.262 1 95.06 93 CYS A O 1
ATOM 730 N N . VAL A 1 94 ? -8.297 -25.906 1.217 1 94.12 94 VAL A N 1
ATOM 731 C CA . VAL A 1 94 ? -8.758 -24.547 0.933 1 94.12 94 VAL A CA 1
ATOM 732 C C . VAL A 1 94 ? -8.914 -24.359 -0.575 1 94.12 94 VAL A C 1
ATOM 734 O O . VAL A 1 94 ? -8 -24.672 -1.344 1 94.12 94 VAL A O 1
ATOM 737 N N . HIS A 1 95 ? -10.086 -23.906 -0.934 1 89 95 HIS A N 1
ATOM 738 C CA . HIS A 1 95 ? -10.391 -23.609 -2.33 1 89 95 HIS A CA 1
ATOM 739 C C . HIS A 1 95 ? -10.93 -22.188 -2.494 1 89 95 HIS A C 1
ATOM 741 O O . HIS A 1 95 ? -11.414 -21.594 -1.532 1 89 95 HIS A O 1
ATOM 747 N N . GLY A 1 96 ? -10.789 -21.672 -3.709 1 82.62 96 GLY A N 1
ATOM 748 C CA . GLY A 1 96 ? -11.391 -20.375 -3.973 1 82.62 96 GLY A CA 1
ATOM 749 C C . GLY A 1 96 ? -12.898 -20.375 -3.803 1 82.62 96 GLY A C 1
ATOM 750 O O . GLY A 1 96 ? -13.555 -21.391 -4.023 1 82.62 96 GLY A O 1
ATOM 751 N N . ASP A 1 97 ? -13.414 -19.219 -3.461 1 73.56 97 ASP A N 1
ATOM 752 C CA . ASP A 1 97 ? -14.844 -19.125 -3.168 1 73.56 97 ASP A CA 1
ATOM 753 C C . ASP A 1 97 ? -15.656 -19.031 -4.453 1 73.56 97 ASP A C 1
ATOM 755 O O . ASP A 1 97 ? -16.891 -18.922 -4.41 1 73.56 97 ASP A O 1
ATOM 759 N N . ASP A 1 98 ? -15.008 -19.047 -5.535 1 62.03 98 ASP A N 1
ATOM 760 C CA . ASP A 1 98 ? -15.742 -19.031 -6.797 1 62.03 98 ASP A CA 1
ATOM 761 C C . ASP A 1 98 ? -16.172 -20.438 -7.207 1 62.03 98 ASP A C 1
ATOM 763 O O . ASP A 1 98 ? -16.734 -20.625 -8.289 1 62.03 98 ASP A O 1
ATOM 767 N N . ALA A 1 99 ? -15.898 -21.344 -6.422 1 57.91 99 ALA A N 1
ATOM 768 C CA . ALA A 1 99 ? -16.219 -22.734 -6.758 1 57.91 99 ALA A CA 1
ATOM 769 C C . ALA A 1 99 ? -17.719 -22.922 -6.953 1 57.91 99 ALA A C 1
ATOM 771 O O . ALA A 1 99 ? -18.531 -22.25 -6.312 1 57.91 99 ALA A O 1
ATOM 772 N N . PRO A 1 100 ? -17.938 -23.547 -8.164 1 54.34 100 PRO A N 1
ATOM 773 C CA . PRO A 1 100 ? -19.359 -23.812 -8.406 1 54.34 100 PRO A CA 1
ATOM 774 C C . PRO A 1 100 ? -20.094 -24.312 -7.152 1 54.34 100 PRO A C 1
ATOM 776 O O . PRO A 1 100 ? -19.469 -24.891 -6.262 1 54.34 100 PRO A O 1
ATOM 779 N N . ILE A 1 101 ? -21.312 -23.812 -7.098 1 53.5 101 ILE A N 1
ATOM 780 C CA . ILE A 1 101 ? -22.25 -24.109 -6.023 1 53.5 101 ILE A CA 1
ATOM 781 C C . ILE A 1 101 ? -22.25 -25.609 -5.723 1 53.5 101 ILE A C 1
ATOM 783 O O . ILE A 1 101 ? -22.375 -26.422 -6.633 1 53.5 101 ILE A O 1
ATOM 787 N N . LEU A 1 102 ? -21.75 -25.875 -4.562 1 59.75 102 LEU A N 1
ATOM 788 C CA . LEU A 1 102 ? -21.797 -27.203 -3.959 1 59.75 102 LEU A CA 1
ATOM 789 C C . LEU A 1 102 ? -23.203 -27.797 -4.066 1 59.75 102 LEU A C 1
ATOM 791 O O . LEU A 1 102 ? -23.938 -27.828 -3.082 1 59.75 102 LEU A O 1
ATOM 795 N N . THR A 1 103 ? -23.703 -27.844 -5.277 1 58.62 103 THR A N 1
ATOM 796 C CA . THR A 1 103 ? -25.078 -28.297 -5.395 1 58.62 103 THR A CA 1
ATOM 797 C C . THR A 1 103 ? -25.141 -29.781 -5.742 1 58.62 103 THR A C 1
ATOM 799 O O . THR A 1 103 ? -26.172 -30.438 -5.555 1 58.62 103 THR A O 1
ATOM 802 N N . ASN A 1 104 ? -24.047 -30.266 -6.234 1 68.56 104 ASN A N 1
ATOM 803 C CA . ASN A 1 104 ? -24.031 -31.672 -6.652 1 68.56 104 ASN A CA 1
ATOM 804 C C . ASN A 1 104 ? -23.234 -32.531 -5.684 1 68.56 104 ASN A C 1
ATOM 806 O O . ASN A 1 104 ? -22.016 -32.406 -5.578 1 68.56 104 ASN A O 1
ATOM 810 N N . PRO A 1 105 ? -23.891 -33.406 -5.055 1 71 105 PRO A N 1
ATOM 811 C CA . PRO A 1 105 ? -23.234 -34.25 -4.055 1 71 105 PRO A CA 1
ATOM 812 C C . PRO A 1 105 ? -22.125 -35.125 -4.648 1 71 105 PRO A C 1
ATOM 814 O O . PRO A 1 105 ? -21.281 -35.625 -3.914 1 71 105 PRO A O 1
ATOM 817 N N . ASP A 1 106 ? -22.172 -35.219 -5.898 1 72.31 106 ASP A N 1
ATOM 818 C CA . ASP A 1 106 ? -21.125 -36.031 -6.531 1 72.31 106 ASP A CA 1
ATOM 819 C C . ASP A 1 106 ? -19.875 -35.188 -6.812 1 72.31 106 ASP A C 1
ATOM 821 O O . ASP A 1 106 ? -18.828 -35.719 -7.18 1 72.31 106 ASP A O 1
ATOM 825 N N . ASP A 1 107 ? -20.031 -33.969 -6.484 1 79 107 ASP A N 1
ATOM 826 C CA . ASP A 1 107 ? -18.906 -33.094 -6.695 1 79 107 ASP A CA 1
ATOM 827 C C . ASP A 1 107 ? -17.859 -33.25 -5.598 1 79 107 ASP A C 1
ATOM 829 O O . ASP A 1 107 ? -18.203 -33.438 -4.43 1 79 107 ASP A O 1
ATOM 833 N N . ILE A 1 108 ? -16.656 -33.344 -6.012 1 79.44 108 ILE A N 1
ATOM 834 C CA . ILE A 1 108 ? -15.523 -33.594 -5.117 1 79.44 108 ILE A CA 1
ATOM 835 C C . ILE A 1 108 ? -15.523 -32.562 -3.996 1 79.44 108 ILE A C 1
ATOM 837 O O . ILE A 1 108 ? -15.289 -32.906 -2.834 1 79.44 108 ILE A O 1
ATOM 841 N N . LEU A 1 109 ? -15.867 -31.344 -4.277 1 81.19 109 LEU A N 1
ATOM 842 C CA . LEU A 1 109 ? -15.852 -30.281 -3.275 1 81.19 109 LEU A CA 1
ATOM 843 C C . LEU A 1 109 ? -16.984 -30.469 -2.273 1 81.19 109 LEU A C 1
ATOM 845 O O . LEU A 1 109 ? -16.844 -30.141 -1.096 1 81.19 109 LEU A O 1
ATOM 849 N N . TRP A 1 110 ? -18.078 -31 -2.789 1 81.06 110 TRP A N 1
ATOM 850 C CA . TRP A 1 110 ? -19.203 -31.281 -1.892 1 81.06 110 TRP A CA 1
ATOM 851 C C . TRP A 1 110 ? -18.812 -32.312 -0.847 1 81.06 110 TRP A C 1
ATOM 853 O O . TRP A 1 110 ? -19.188 -32.219 0.321 1 81.06 110 TRP A O 1
ATOM 863 N N . LYS A 1 111 ? -18.188 -33.281 -1.273 1 84.62 111 LYS A N 1
ATOM 864 C CA . LYS A 1 111 ? -17.797 -34.375 -0.369 1 84.62 111 LYS A CA 1
ATOM 865 C C . LYS A 1 111 ? -16.859 -33.844 0.725 1 84.62 111 LYS A C 1
ATOM 867 O O . LYS A 1 111 ? -16.969 -34.25 1.883 1 84.62 111 LYS A O 1
ATOM 872 N N . LEU A 1 112 ? -15.992 -33 0.381 1 88.94 112 LEU A N 1
ATOM 873 C CA . LEU A 1 112 ? -15.102 -32.406 1.362 1 88.94 112 LEU A CA 1
ATOM 874 C C . LEU A 1 112 ? -15.867 -31.5 2.322 1 88.94 112 LEU A C 1
ATOM 876 O O . LEU A 1 112 ? -15.57 -31.453 3.518 1 88.94 112 LEU A O 1
ATOM 880 N N . HIS A 1 113 ? -16.844 -30.797 1.749 1 86.25 113 HIS A N 1
ATOM 881 C CA . HIS A 1 113 ? -17.672 -29.922 2.566 1 86.25 113 HIS A CA 1
ATOM 882 C C . HIS A 1 113 ? -18.5 -30.719 3.562 1 86.25 113 HIS A C 1
ATOM 884 O O . HIS A 1 113 ? -18.656 -30.328 4.719 1 86.25 113 HIS A O 1
ATOM 890 N N . ALA A 1 114 ? -18.984 -31.875 3.145 1 85.62 114 ALA A N 1
ATOM 891 C CA . ALA A 1 114 ? -19.859 -32.719 3.951 1 85.62 114 ALA A CA 1
ATOM 892 C C . ALA A 1 114 ? -19.125 -33.25 5.184 1 85.62 114 ALA A C 1
ATOM 894 O O . ALA A 1 114 ? -19.734 -33.469 6.23 1 85.62 114 ALA A O 1
ATOM 895 N N . VAL A 1 115 ? -17.875 -33.406 5.062 1 91.25 115 VAL A N 1
ATOM 896 C CA . VAL A 1 115 ? -17.109 -33.906 6.191 1 91.25 115 VAL A CA 1
ATOM 897 C C . VAL A 1 115 ? -16.406 -32.75 6.902 1 91.25 115 VAL A C 1
ATOM 899 O O . VAL A 1 115 ? -15.477 -33 7.684 1 91.25 115 VAL A O 1
ATOM 902 N N . HIS A 1 116 ? -16.641 -31.516 6.59 1 91.62 116 HIS A N 1
ATOM 903 C CA . HIS A 1 116 ? -16.188 -30.297 7.246 1 91.62 116 HIS A CA 1
ATOM 904 C C . HIS A 1 116 ? -14.68 -30.125 7.078 1 91.62 116 HIS A C 1
ATOM 906 O O . HIS A 1 116 ? -13.984 -29.719 8.023 1 91.62 116 HIS A O 1
ATOM 912 N N . ARG A 1 117 ? -14.156 -30.5 5.91 1 94.06 117 ARG A N 1
ATOM 913 C CA . ARG A 1 117 ? -12.727 -30.391 5.641 1 94.06 117 ARG A CA 1
ATOM 914 C C . ARG A 1 117 ? -12.461 -29.453 4.469 1 94.06 117 ARG A C 1
ATOM 916 O O . ARG A 1 117 ? -11.445 -29.578 3.781 1 94.06 117 ARG A O 1
ATOM 923 N N . LEU A 1 118 ? -13.445 -28.594 4.246 1 92.19 118 LEU A N 1
ATOM 924 C CA . LEU A 1 118 ? -13.32 -27.609 3.174 1 92.19 118 LEU A CA 1
ATOM 925 C C . LEU A 1 118 ? -13.438 -26.188 3.717 1 92.19 118 LEU A C 1
ATOM 927 O O . LEU A 1 118 ? -14.336 -25.891 4.508 1 92.19 118 LEU A O 1
ATOM 931 N N . ARG A 1 119 ? -12.469 -25.375 3.377 1 92.31 119 ARG A N 1
ATOM 932 C CA . ARG A 1 119 ? -12.5 -23.938 3.648 1 92.31 119 ARG A CA 1
ATOM 933 C C . ARG A 1 119 ? -12.336 -23.141 2.363 1 92.31 119 ARG A C 1
ATOM 935 O O . ARG A 1 119 ? -11.93 -23.688 1.333 1 92.31 119 ARG A O 1
ATOM 942 N N . PHE A 1 120 ? -12.68 -21.859 2.49 1 88.56 120 PHE A N 1
ATOM 943 C CA . PHE A 1 120 ? -12.664 -21.062 1.273 1 88.56 120 PHE A CA 1
ATOM 944 C C . PHE A 1 120 ? -11.75 -19.844 1.436 1 88.56 120 PHE A C 1
ATOM 946 O O . PHE A 1 120 ? -11.656 -19.281 2.525 1 88.56 120 PHE A O 1
ATOM 953 N N . ALA A 1 121 ? -11.078 -19.562 0.387 1 87.38 121 ALA A N 1
ATOM 954 C CA . ALA A 1 121 ? -10.32 -18.312 0.266 1 87.38 121 ALA A CA 1
ATOM 955 C C . ALA A 1 121 ? -10.977 -17.375 -0.739 1 87.38 121 ALA A C 1
ATOM 957 O O . ALA A 1 121 ? -11.461 -17.812 -1.786 1 87.38 121 ALA A O 1
ATOM 958 N N . LYS A 1 122 ? -11.008 -16.141 -0.352 1 78.81 122 LYS A N 1
ATOM 959 C CA . LYS A 1 122 ? -11.578 -15.141 -1.254 1 78.81 122 LYS A CA 1
ATOM 960 C C . LYS A 1 122 ? -10.664 -14.883 -2.445 1 78.81 122 LYS A C 1
ATOM 962 O O . LYS A 1 122 ? -9.445 -14.797 -2.289 1 78.81 122 LYS A O 1
ATOM 967 N N . ARG A 1 123 ? -11.305 -14.883 -3.496 1 74.75 123 ARG A N 1
ATOM 968 C CA . ARG A 1 123 ? -10.547 -14.547 -4.695 1 74.75 123 ARG A CA 1
ATOM 969 C C . ARG A 1 123 ? -10.359 -13.039 -4.824 1 74.75 123 ARG A C 1
ATOM 971 O O . ARG A 1 123 ? -11.336 -12.297 -4.898 1 74.75 123 ARG A O 1
ATOM 978 N N . ILE A 1 124 ? -9.102 -12.594 -4.688 1 71.75 124 ILE A N 1
ATOM 979 C CA . ILE A 1 124 ? -8.766 -11.172 -4.777 1 71.75 124 ILE A CA 1
ATOM 980 C C . ILE A 1 124 ? -7.625 -10.977 -5.77 1 71.75 124 ILE A C 1
ATOM 982 O O . ILE A 1 124 ? -6.773 -11.859 -5.93 1 71.75 124 ILE A O 1
ATOM 986 N N . GLY A 1 125 ? -7.672 -9.914 -6.527 1 68.19 125 GLY A N 1
ATOM 987 C CA . GLY A 1 125 ? -6.551 -9.539 -7.375 1 68.19 125 GLY A CA 1
ATOM 988 C C . GLY A 1 125 ? -6.723 -9.977 -8.82 1 68.19 125 GLY A C 1
ATOM 989 O O . GLY A 1 125 ? -7.805 -10.414 -9.211 1 68.19 125 GLY A O 1
ATOM 990 N N . THR A 1 126 ? -5.773 -9.805 -9.633 1 72.06 126 THR A N 1
ATOM 991 C CA . THR A 1 126 ? -5.762 -10.07 -11.07 1 72.06 126 THR A CA 1
ATOM 992 C C . THR A 1 126 ? -5.621 -11.562 -11.344 1 72.06 126 THR A C 1
ATOM 994 O O . THR A 1 126 ? -4.926 -12.273 -10.602 1 72.06 126 THR A O 1
ATOM 997 N N . SER A 1 127 ? -6.301 -11.992 -12.43 1 79.94 127 SER A N 1
ATOM 998 C CA . SER A 1 127 ? -6.266 -13.406 -12.812 1 79.94 127 SER A CA 1
ATOM 999 C C . SER A 1 127 ? -5.312 -13.641 -13.977 1 79.94 127 SER A C 1
ATOM 1001 O O . SER A 1 127 ? -4.91 -12.695 -14.656 1 79.94 127 SER A O 1
ATOM 1003 N N . THR A 1 128 ? -4.973 -14.922 -14.141 1 84.25 128 THR A N 1
ATOM 1004 C CA . THR A 1 128 ? -4.113 -15.328 -15.25 1 84.25 128 THR A CA 1
ATOM 1005 C C . THR A 1 128 ? -4.734 -14.93 -16.594 1 84.25 128 THR A C 1
ATOM 1007 O O . THR A 1 128 ? -4.039 -14.422 -17.469 1 84.25 128 THR A O 1
ATOM 1010 N N . THR A 1 129 ? -6.008 -15.117 -16.719 1 83.62 129 THR A N 1
ATOM 1011 C CA . THR A 1 129 ? -6.723 -14.781 -17.938 1 83.62 129 THR A CA 1
ATOM 1012 C C . THR A 1 129 ? -6.562 -13.305 -18.266 1 83.62 129 THR A C 1
ATOM 1014 O O . THR A 1 129 ? -6.289 -12.945 -19.422 1 83.62 129 THR A O 1
ATOM 1017 N N . LYS A 1 130 ? -6.668 -12.531 -17.312 1 85.06 130 LYS A N 1
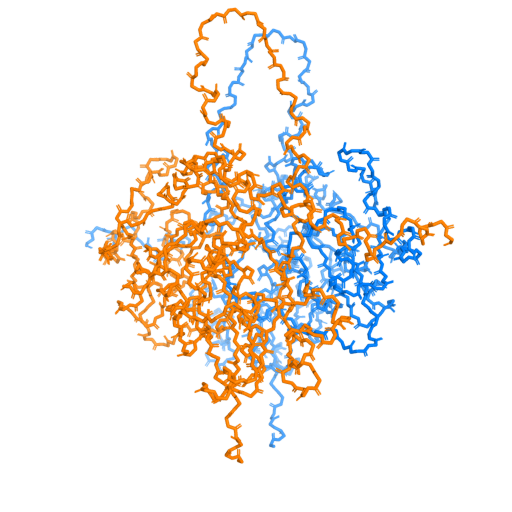ATOM 1018 C CA . LYS A 1 130 ? -6.559 -11.086 -17.531 1 85.06 130 LYS A CA 1
ATOM 1019 C C . LYS A 1 130 ? -5.137 -10.688 -17.906 1 85.06 130 LYS A C 1
ATOM 1021 O O . LYS A 1 130 ? -4.938 -9.82 -18.75 1 85.06 130 LYS A O 1
ATOM 1026 N N . ILE A 1 131 ? -4.18 -11.305 -17.297 1 88.38 131 ILE A N 1
ATOM 1027 C CA . ILE A 1 131 ? -2.783 -11 -17.594 1 88.38 131 ILE A CA 1
ATOM 1028 C C . ILE A 1 131 ? -2.469 -11.375 -19.031 1 88.38 131 ILE A C 1
ATOM 1030 O O . ILE A 1 131 ? -1.875 -10.586 -19.781 1 88.38 131 ILE A O 1
ATOM 1034 N N . ILE A 1 132 ? -2.879 -12.547 -19.438 1 90 132 ILE A N 1
ATOM 1035 C CA . ILE A 1 132 ? -2.646 -13.023 -20.797 1 90 132 ILE A CA 1
ATOM 1036 C C . ILE A 1 132 ? -3.332 -12.102 -21.797 1 90 132 ILE A C 1
ATOM 1038 O O . ILE A 1 132 ? -2.744 -11.734 -22.828 1 90 132 ILE A O 1
ATOM 1042 N N . GLN A 1 133 ? -4.531 -11.734 -21.484 1 88.69 133 GLN A N 1
ATOM 1043 C CA . GLN A 1 133 ? -5.266 -10.836 -22.359 1 88.69 133 GLN A CA 1
ATOM 1044 C C . GLN A 1 133 ? -4.539 -9.5 -22.531 1 88.69 133 GLN A C 1
ATOM 1046 O O . GLN A 1 133 ? -4.477 -8.953 -23.625 1 88.69 133 GLN A O 1
ATOM 1051 N N . ARG A 1 134 ? -4.035 -8.992 -21.484 1 87.56 134 ARG A N 1
ATOM 1052 C CA . ARG A 1 134 ? -3.287 -7.742 -21.531 1 87.56 134 ARG A CA 1
ATOM 1053 C C . ARG A 1 134 ? -2.062 -7.871 -22.422 1 87.56 134 ARG A C 1
ATOM 1055 O O . ARG A 1 134 ? -1.751 -6.957 -23.203 1 87.56 134 ARG A O 1
ATOM 1062 N N . ILE A 1 135 ? -1.396 -8.992 -22.25 1 89.94 135 ILE A N 1
ATOM 1063 C CA . ILE A 1 135 ? -0.224 -9.242 -23.078 1 89.94 135 ILE A CA 1
ATOM 1064 C C . ILE A 1 135 ? -0.628 -9.25 -24.547 1 89.94 135 ILE A C 1
ATOM 1066 O O . ILE A 1 135 ? 0.008 -8.594 -25.375 1 89.94 135 ILE A O 1
ATOM 1070 N N . LEU A 1 136 ? -1.663 -9.914 -24.875 1 89.75 136 LEU A N 1
ATOM 1071 C CA . LEU A 1 136 ? -2.123 -10.062 -26.266 1 89.75 136 LEU A CA 1
ATOM 1072 C C . LEU A 1 136 ? -2.58 -8.719 -26.828 1 89.75 136 LEU A C 1
ATOM 1074 O O . LEU A 1 136 ? -2.271 -8.383 -27.969 1 89.75 136 LEU A O 1
ATOM 1078 N N . ASP A 1 137 ? -3.238 -7.941 -26.031 1 87 137 ASP A N 1
ATOM 1079 C CA . ASP A 1 137 ? -3.752 -6.645 -26.469 1 87 137 ASP A CA 1
ATOM 1080 C C . ASP A 1 137 ? -2.613 -5.672 -26.75 1 87 137 ASP A C 1
ATOM 1082 O O . ASP A 1 137 ? -2.662 -4.922 -27.734 1 87 137 ASP A O 1
ATOM 1086 N N . ARG A 1 138 ? -1.688 -5.664 -25.953 1 85.88 138 ARG A N 1
ATOM 1087 C CA . ARG A 1 138 ? -0.626 -4.668 -26.031 1 85.88 138 ARG A CA 1
ATOM 1088 C C . ARG A 1 138 ? 0.416 -5.062 -27.078 1 85.88 138 ARG A C 1
ATOM 1090 O O . ARG A 1 138 ? 1.148 -4.211 -27.578 1 85.88 138 ARG A O 1
ATOM 1097 N N . SER A 1 139 ? 0.587 -6.309 -27.297 1 80.56 139 SER A N 1
ATOM 1098 C CA . SER A 1 139 ? 1.539 -6.777 -28.297 1 80.56 139 SER A CA 1
ATOM 1099 C C . SER A 1 139 ? 1.041 -6.492 -29.703 1 80.56 139 SER A C 1
ATOM 1101 O O . SER A 1 139 ? 1.83 -6.453 -30.656 1 80.56 139 SER A O 1
ATOM 1103 N N . LEU A 1 140 ? -0.17 -6.332 -29.984 1 66.81 140 LEU A N 1
ATOM 1104 C CA . LEU A 1 140 ? -0.726 -5.949 -31.266 1 66.81 140 LEU A CA 1
ATOM 1105 C C . LEU A 1 140 ? -0.418 -4.492 -31.594 1 66.81 140 LEU A C 1
ATOM 1107 O O . LEU A 1 140 ? -0.184 -4.137 -32.75 1 66.81 140 LEU A O 1
ATOM 1111 N N . GLN A 1 141 ? -0.441 -3.66 -30.641 1 59.62 141 GLN A N 1
ATOM 1112 C CA . GLN A 1 141 ? -0.221 -2.234 -30.859 1 59.62 141 GLN A CA 1
ATOM 1113 C C . GLN A 1 141 ? 1.222 -1.956 -31.266 1 59.62 141 GLN A C 1
ATOM 1115 O O . GLN A 1 141 ? 1.483 -1.042 -32.062 1 59.62 141 GLN A O 1
ATOM 1120 N N . SER A 1 142 ? 2.188 -2.711 -30.828 1 55.06 142 SER A N 1
ATOM 1121 C CA . SER A 1 142 ? 3.586 -2.486 -31.172 1 55.06 142 SER A CA 1
ATOM 1122 C C . SER A 1 142 ? 3.863 -2.893 -32.625 1 55.06 142 SER A C 1
ATOM 1124 O O . SER A 1 142 ? 4.723 -2.303 -33.281 1 55.06 142 SER A O 1
ATOM 1126 N N . THR A 1 143 ? 3.24 -3.928 -33.25 1 50.88 143 THR A N 1
ATOM 1127 C CA . THR A 1 143 ? 3.424 -4.316 -34.656 1 50.88 143 THR A CA 1
ATOM 1128 C C . THR A 1 143 ? 2.781 -3.295 -35.594 1 50.88 143 THR A C 1
ATOM 1130 O O . THR A 1 143 ? 3.264 -3.074 -36.688 1 50.88 143 THR A O 1
ATOM 1133 N N . SER A 1 144 ? 1.679 -2.707 -35.219 1 45.09 144 SER A N 1
ATOM 1134 C CA . SER A 1 144 ? 1.05 -1.755 -36.125 1 45.09 144 SER A CA 1
ATOM 1135 C C . SER A 1 144 ? 1.868 -0.473 -36.25 1 45.09 144 SER A C 1
ATOM 1137 O O . SER A 1 144 ? 1.867 0.181 -37.281 1 45.09 144 SER A O 1
ATOM 1139 N N . ASP A 1 145 ? 2.588 -0.136 -35.25 1 39.91 145 ASP A N 1
ATOM 1140 C CA . ASP A 1 145 ? 3.348 1.104 -35.375 1 39.91 145 ASP A CA 1
ATOM 1141 C C . ASP A 1 145 ? 4.625 0.888 -36.188 1 39.91 145 ASP A C 1
ATOM 1143 O O . ASP A 1 145 ? 5.336 1.845 -36.5 1 39.91 145 ASP A O 1
ATOM 1147 N N . GLY A 1 146 ? 5.176 -0.288 -36.531 1 36.38 146 GLY A N 1
ATOM 1148 C CA . GLY A 1 146 ? 6.332 -0.381 -37.406 1 36.38 146 GLY A CA 1
ATOM 1149 C C . GLY A 1 146 ? 5.996 -0.169 -38.875 1 36.38 146 GLY A C 1
ATOM 1150 O O . GLY A 1 146 ? 6.887 0.068 -39.688 1 36.38 146 GLY A O 1
ATOM 1151 N N . GLU A 1 147 ? 4.973 -0.756 -39.531 1 32.84 147 GLU A N 1
ATOM 1152 C CA . GLU A 1 147 ? 4.801 -0.545 -40.969 1 32.84 147 GLU A CA 1
ATOM 1153 C C . GLU A 1 147 ? 4.148 0.807 -41.25 1 32.84 147 GLU A C 1
ATOM 1155 O O . GLU A 1 147 ? 3.002 0.869 -41.688 1 32.84 147 GLU A O 1
ATOM 1160 N N . VAL A 1 148 ? 4.152 1.853 -40.531 1 32.94 148 VAL A N 1
ATOM 1161 C CA . VAL A 1 148 ? 3.875 3.152 -41.125 1 32.94 148 VAL A CA 1
ATOM 1162 C C . VAL A 1 148 ? 4.941 3.479 -42.188 1 32.94 148 VAL A C 1
ATOM 1164 O O . VAL A 1 148 ? 6.078 3.803 -41.844 1 32.94 148 VAL A O 1
ATOM 1167 N N . GLN A 1 149 ? 5.172 2.748 -43.188 1 27.75 149 GLN A N 1
ATOM 1168 C CA . GLN A 1 149 ? 5.625 3.367 -44.438 1 27.75 149 GLN A CA 1
ATOM 1169 C C . GLN A 1 149 ? 4.809 4.617 -44.75 1 27.75 149 GLN A C 1
ATOM 1171 O O . GLN A 1 149 ? 3.676 4.762 -44.281 1 27.75 149 GLN A O 1
ATOM 1176 N N . SER A 1 150 ? 5.258 5.609 -45.875 1 27.48 150 SER A N 1
ATOM 1177 C CA . SER A 1 150 ? 5.027 6.879 -46.562 1 27.48 150 SER A CA 1
ATOM 1178 C C . SER A 1 150 ? 3.596 6.977 -47.094 1 27.48 150 SER A C 1
ATOM 1180 O O . SER A 1 150 ? 3.229 7.961 -47.719 1 27.48 150 SER A O 1
ATOM 1182 N N . ASN A 1 151 ? 2.936 5.977 -47.531 1 27.2 151 ASN A N 1
ATOM 1183 C CA . ASN A 1 151 ? 1.813 6.398 -48.375 1 27.2 151 ASN A CA 1
ATOM 1184 C C . ASN A 1 151 ? 0.824 7.254 -47.562 1 27.2 151 ASN A C 1
ATOM 1186 O O . ASN A 1 151 ? 0.744 7.148 -46.344 1 27.2 151 ASN A O 1
ATOM 1190 N N . GLY A 1 152 ? 0.098 8.312 -48.281 1 25.53 152 GLY A N 1
ATOM 1191 C CA . GLY A 1 152 ? -0.715 9.484 -47.969 1 25.53 152 GLY A CA 1
ATOM 1192 C C . GLY A 1 152 ? -1.71 9.25 -46.844 1 25.53 152 GLY A C 1
ATOM 1193 O O . GLY A 1 152 ? -1.637 9.891 -45.812 1 25.53 152 GLY A O 1
ATOM 1194 N N . SER A 1 153 ? -3.049 9.102 -47.219 1 25.3 153 SER A N 1
ATOM 1195 C CA . SER A 1 153 ? -4.27 9.758 -46.75 1 25.3 153 SER A CA 1
ATOM 1196 C C . SER A 1 153 ? -4.773 9.133 -45.438 1 25.3 153 SER A C 1
ATOM 1198 O O . SER A 1 153 ? -5.348 9.828 -44.594 1 25.3 153 SER A O 1
ATOM 1200 N N . ALA A 1 154 ? -5.191 7.777 -45.406 1 25.27 154 ALA A N 1
ATOM 1201 C CA . ALA A 1 154 ? -6.355 7.512 -44.562 1 25.27 154 ALA A CA 1
ATOM 1202 C C . ALA A 1 154 ? -5.965 7.441 -43.094 1 25.27 154 ALA A C 1
ATOM 1204 O O . ALA A 1 154 ? -5.238 6.531 -42.688 1 25.27 154 ALA A O 1
ATOM 1205 N N . GLN A 1 155 ? -5.789 8.586 -42.375 1 27.61 155 GLN A N 1
ATOM 1206 C CA . GLN A 1 155 ? -5.715 8.812 -40.938 1 27.61 155 GLN A CA 1
ATOM 1207 C C . GLN A 1 155 ? -6.684 7.902 -40.188 1 27.61 155 GLN A C 1
ATOM 1209 O O . GLN A 1 155 ? -7.871 8.203 -40.094 1 27.61 155 GLN A O 1
ATOM 1214 N N . GLN A 1 156 ? -6.742 6.625 -40.531 1 26.94 156 GLN A N 1
ATOM 1215 C CA . GLN A 1 156 ? -7.691 5.895 -39.688 1 26.94 156 GLN A CA 1
ATOM 1216 C C . GLN A 1 156 ? -7.461 6.199 -38.188 1 26.94 156 GLN A C 1
ATOM 1218 O O . GLN A 1 156 ? -6.355 6.004 -37.688 1 26.94 156 GLN A O 1
ATOM 1223 N N . THR A 1 157 ? -8.211 7.141 -37.625 1 26.92 157 THR A N 1
ATOM 1224 C CA . THR A 1 157 ? -8.547 7.469 -36.25 1 26.92 157 THR A CA 1
ATOM 1225 C C . THR A 1 157 ? -8.773 6.199 -35.438 1 26.92 157 THR A C 1
ATOM 1227 O O . THR A 1 157 ? -9.812 5.547 -35.594 1 26.92 157 THR A O 1
ATOM 1230 N N . VAL A 1 158 ? -7.898 5.289 -35.469 1 30.06 158 VAL A N 1
ATOM 1231 C CA . VAL A 1 158 ? -8.125 4.316 -34.406 1 30.06 158 VAL A CA 1
ATOM 1232 C C . VAL A 1 158 ? -8.594 5.031 -33.156 1 30.06 158 VAL A C 1
ATOM 1234 O O . VAL A 1 158 ? -7.949 5.973 -32.688 1 30.06 158 VAL A O 1
ATOM 1237 N N . SER A 1 159 ? -9.922 5.078 -32.969 1 27.75 159 SER A N 1
ATOM 1238 C CA . SER A 1 159 ? -10.711 5.711 -31.922 1 27.75 159 SER A CA 1
ATOM 1239 C C . SER A 1 159 ? -10.078 5.508 -30.547 1 27.75 159 SER A C 1
ATOM 1241 O O . SER A 1 159 ? -9.758 4.379 -30.172 1 27.75 159 SER A O 1
ATOM 1243 N N . ALA A 1 160 ? -9.398 6.426 -30.016 1 31.88 160 ALA A N 1
ATOM 1244 C CA . ALA A 1 160 ? -8.977 6.723 -28.641 1 31.88 160 ALA A CA 1
ATOM 1245 C C . ALA A 1 160 ? -9.969 6.164 -27.625 1 31.88 160 ALA A C 1
ATOM 1247 O O . ALA A 1 160 ? -9.695 6.152 -26.422 1 31.88 160 ALA A O 1
ATOM 1248 N N . GLY A 1 161 ? -11.234 5.898 -27.922 1 31.52 161 GLY A N 1
ATOM 1249 C CA . GLY A 1 161 ? -12.359 5.637 -27.047 1 31.52 161 GLY A CA 1
ATOM 1250 C C . GLY A 1 161 ? -12.352 4.238 -26.453 1 31.52 161 GLY A C 1
ATOM 1251 O O . GLY A 1 161 ? -12.773 4.031 -25.312 1 31.52 161 GLY A O 1
ATOM 1252 N N . GLU A 1 162 ? -12.258 3.125 -27.219 1 32.91 162 GLU A N 1
ATOM 1253 C CA . GLU A 1 162 ? -12.586 1.776 -26.766 1 32.91 162 GLU A CA 1
ATOM 1254 C C . GLU A 1 162 ? -11.523 1.253 -25.797 1 32.91 162 GLU A C 1
ATOM 1256 O O . GLU A 1 162 ? -11.828 0.448 -24.922 1 32.91 162 GLU A O 1
ATOM 1261 N N . SER A 1 163 ? -10.25 1.485 -26 1 35.56 163 SER A N 1
ATOM 1262 C CA . SER A 1 163 ? -9.18 0.87 -25.219 1 35.56 163 SER A CA 1
ATOM 1263 C C . SER A 1 163 ? -9.055 1.525 -23.844 1 35.56 163 SER A C 1
ATOM 1265 O O . SER A 1 163 ? -8.477 0.943 -22.922 1 35.56 163 SER A O 1
ATOM 1267 N N . GLN A 1 164 ? -9.398 2.738 -23.781 1 36.38 164 GLN A N 1
ATOM 1268 C CA . GLN A 1 164 ? -9.445 3.422 -22.5 1 36.38 164 GLN A CA 1
ATOM 1269 C C . GLN A 1 164 ? -10.5 2.805 -21.578 1 36.38 164 GLN A C 1
ATOM 1271 O O . GLN A 1 164 ? -10.531 3.086 -20.391 1 36.38 164 GLN A O 1
ATOM 1276 N N . GLU A 1 165 ? -11.617 2.352 -22.219 1 38.22 165 GLU A N 1
ATOM 1277 C CA . GLU A 1 165 ? -12.742 1.767 -21.484 1 38.22 165 GLU A CA 1
ATOM 1278 C C . GLU A 1 165 ? -12.273 0.69 -20.516 1 38.22 165 GLU A C 1
ATOM 1280 O O . GLU A 1 165 ? -12.859 0.514 -19.453 1 38.22 165 GLU A O 1
ATOM 1285 N N . SER A 1 166 ? -11.312 -0.217 -21.031 1 39.44 166 SER A N 1
ATOM 1286 C CA . SER A 1 166 ? -10.93 -1.439 -20.344 1 39.44 166 SER A CA 1
ATOM 1287 C C . SER A 1 166 ? -10.18 -1.128 -19.047 1 39.44 166 SER A C 1
ATOM 1289 O O . SER A 1 166 ? -10.141 -1.951 -18.125 1 39.44 166 SER A O 1
ATOM 1291 N N . GLU A 1 167 ? -9.445 -0.162 -19.078 1 41.66 167 GLU A N 1
ATOM 1292 C CA . GLU A 1 167 ? -8.586 0.106 -17.922 1 41.66 167 GLU A CA 1
ATOM 1293 C C . GLU A 1 167 ? -9.414 0.424 -16.688 1 41.66 167 GLU A C 1
ATOM 1295 O O . GLU A 1 167 ? -8.945 0.259 -15.562 1 41.66 167 GLU A O 1
ATOM 1300 N N . PHE A 1 168 ? -10.625 1.076 -17 1 40.22 168 PHE A N 1
ATOM 1301 C CA . PHE A 1 168 ? -11.477 1.351 -15.859 1 40.22 168 PHE A CA 1
ATOM 1302 C C . PHE A 1 168 ? -12.125 0.069 -15.352 1 40.22 168 PHE A C 1
ATOM 1304 O O . PHE A 1 168 ? -12.977 0.109 -14.453 1 40.22 168 PHE A O 1
ATOM 1311 N N . GLU A 1 169 ? -12.18 -0.897 -16.359 1 42.06 169 GLU A N 1
ATOM 1312 C CA . GLU A 1 169 ? -12.867 -2.107 -15.922 1 42.06 169 GLU A CA 1
ATOM 1313 C C . GLU A 1 169 ? -12.312 -2.609 -14.586 1 42.06 169 GLU A C 1
ATOM 1315 O O . GLU A 1 169 ? -11.148 -2.375 -14.266 1 42.06 169 GLU A O 1
ATOM 1320 N N . SER A 1 170 ? -13.258 -2.926 -13.734 1 43.66 170 SER A N 1
ATOM 1321 C CA . SER A 1 170 ? -13.414 -3.52 -12.406 1 43.66 170 SER A CA 1
ATOM 1322 C C . SER A 1 170 ? -12.344 -4.578 -12.148 1 43.66 170 SER A C 1
ATOM 1324 O O . SER A 1 170 ? -12.367 -5.648 -12.758 1 43.66 170 SER A O 1
ATOM 1326 N N . SER A 1 171 ? -11.172 -4.25 -12.414 1 47.06 171 SER A N 1
ATOM 1327 C CA . SER A 1 171 ? -10.312 -5.32 -11.922 1 47.06 171 SER A CA 1
ATOM 1328 C C . SER A 1 171 ? -10.898 -5.977 -10.672 1 47.06 171 SER A C 1
ATOM 1330 O O . SER A 1 171 ? -11.211 -5.293 -9.695 1 47.06 171 SER A O 1
ATOM 1332 N N . HIS A 1 172 ? -11.82 -6.918 -10.844 1 51.03 172 HIS A N 1
ATOM 1333 C CA . HIS A 1 172 ? -12.492 -7.703 -9.82 1 51.03 172 HIS A CA 1
ATOM 1334 C C . HIS A 1 172 ? -11.742 -7.621 -8.492 1 51.03 172 HIS A C 1
ATOM 1336 O O . HIS A 1 172 ? -12.359 -7.688 -7.422 1 51.03 172 HIS A O 1
ATOM 1342 N N . PHE A 1 173 ? -10.344 -7.77 -8.484 1 57 173 PHE A N 1
ATOM 1343 C CA . PHE A 1 173 ? -9.883 -8.094 -7.141 1 57 173 PHE A CA 1
ATOM 1344 C C . PHE A 1 173 ? -8.945 -7.02 -6.613 1 57 173 PHE A C 1
ATOM 1346 O O . PHE A 1 173 ? -7.785 -6.945 -7.031 1 57 173 PHE A O 1
ATOM 1353 N N . LEU A 1 174 ? -9.641 -5.992 -5.988 1 69.94 174 LEU A N 1
ATOM 1354 C CA . LEU A 1 174 ? -8.961 -4.797 -5.488 1 69.94 174 LEU A CA 1
ATOM 1355 C C . LEU A 1 174 ? -8.211 -5.098 -4.195 1 69.94 174 LEU A C 1
ATOM 1357 O O . LEU A 1 174 ? -8.633 -5.957 -3.414 1 69.94 174 LEU A O 1
ATOM 1361 N N . ILE A 1 175 ? -7.066 -4.68 -4.082 1 81.25 175 ILE A N 1
ATOM 1362 C CA . ILE A 1 175 ? -6.191 -4.777 -2.92 1 81.25 175 ILE A CA 1
ATOM 1363 C C . ILE A 1 175 ? -6.562 -3.699 -1.904 1 81.25 175 ILE A C 1
ATOM 1365 O O . ILE A 1 175 ? -6.805 -2.547 -2.273 1 81.25 175 ILE A O 1
ATOM 1369 N N . THR A 1 176 ? -6.742 -4.145 -0.653 1 88.69 176 THR A N 1
ATOM 1370 C CA . THR A 1 176 ? -7.016 -3.195 0.419 1 88.69 176 THR A CA 1
ATOM 1371 C C . THR A 1 176 ? -5.77 -2.971 1.272 1 88.69 176 THR A C 1
ATOM 1373 O O . THR A 1 176 ? -4.766 -3.672 1.114 1 88.69 176 THR A O 1
ATOM 1376 N N . SER A 1 177 ? -5.863 -1.987 2.104 1 92 177 SER A N 1
ATOM 1377 C CA . SER A 1 177 ? -4.781 -1.742 3.051 1 92 177 SER A CA 1
ATOM 1378 C C . SER A 1 177 ? -4.594 -2.926 3.992 1 92 177 SER A C 1
ATOM 1380 O O . SER A 1 177 ? -3.471 -3.23 4.398 1 92 177 SER A O 1
ATOM 1382 N N . SER A 1 178 ? -5.648 -3.598 4.344 1 92.19 178 SER A N 1
ATOM 1383 C CA . SER A 1 178 ? -5.562 -4.777 5.195 1 92.19 178 SER A CA 1
ATOM 1384 C C . SER A 1 178 ? -4.812 -5.91 4.5 1 92.19 178 SER A C 1
ATOM 1386 O O . SER A 1 178 ? -4.02 -6.617 5.125 1 92.19 178 SER A O 1
ATOM 1388 N N . THR A 1 179 ? -5.102 -6.035 3.207 1 90.12 179 THR A N 1
ATOM 1389 C CA . THR A 1 179 ? -4.371 -7.035 2.438 1 90.12 179 THR A CA 1
ATOM 1390 C C . THR A 1 179 ? -2.873 -6.738 2.447 1 90.12 179 THR A C 1
ATOM 1392 O O . THR A 1 179 ? -2.059 -7.633 2.691 1 90.12 179 THR A O 1
ATOM 1395 N N . MET A 1 180 ? -2.549 -5.508 2.205 1 90.94 180 MET A N 1
ATOM 1396 C CA . MET A 1 180 ? -1.149 -5.09 2.201 1 90.94 180 MET A CA 1
ATOM 1397 C C . MET A 1 180 ? -0.496 -5.359 3.551 1 90.94 180 MET A C 1
ATOM 1399 O O . MET A 1 180 ? 0.65 -5.809 3.613 1 90.94 180 MET A O 1
ATOM 1403 N N . ALA A 1 181 ? -1.22 -5.09 4.586 1 93.69 181 ALA A N 1
ATOM 1404 C CA . ALA A 1 181 ? -0.705 -5.281 5.938 1 93.69 181 ALA A CA 1
ATOM 1405 C C . ALA A 1 181 ? -0.408 -6.754 6.211 1 93.69 181 ALA A C 1
ATOM 1407 O O . ALA A 1 181 ? 0.588 -7.082 6.859 1 93.69 181 ALA A O 1
ATOM 1408 N N . LYS A 1 182 ? -1.261 -7.594 5.719 1 92.62 182 LYS A N 1
ATOM 1409 C CA . LYS A 1 182 ? -1.078 -9.031 5.91 1 92.62 182 LYS A CA 1
ATOM 1410 C C . LYS A 1 182 ? 0.165 -9.531 5.184 1 92.62 182 LYS A C 1
ATOM 1412 O O . LYS A 1 182 ? 0.804 -10.492 5.617 1 92.62 182 LYS A O 1
ATOM 1417 N N . PHE A 1 183 ? 0.49 -8.875 4.105 1 94.94 183 PHE A N 1
ATOM 1418 C CA . PHE A 1 183 ? 1.646 -9.281 3.316 1 94.94 183 PHE A CA 1
ATOM 1419 C C . PHE A 1 183 ? 2.93 -8.711 3.902 1 94.94 183 PHE A C 1
ATOM 1421 O O . PHE A 1 183 ? 4.016 -9.258 3.688 1 94.94 183 PHE A O 1
ATOM 1428 N N . SER A 1 184 ? 2.814 -7.57 4.547 1 94.62 184 SER A N 1
ATOM 1429 C CA . SER A 1 184 ? 3.994 -6.918 5.105 1 94.62 184 SER A CA 1
ATOM 1430 C C . SER A 1 184 ? 4.605 -7.75 6.227 1 94.62 184 SER A C 1
ATOM 1432 O O . SER A 1 184 ? 3.887 -8.336 7.039 1 94.62 184 SER A O 1
ATOM 1434 N N . ASN A 1 185 ? 5.914 -7.832 6.281 1 91.5 185 ASN A N 1
ATOM 1435 C CA . ASN A 1 185 ? 6.602 -8.531 7.363 1 91.5 185 ASN A CA 1
ATOM 1436 C C . ASN A 1 185 ? 6.723 -7.652 8.609 1 91.5 185 ASN A C 1
ATOM 1438 O O . ASN A 1 185 ? 7.105 -8.133 9.672 1 91.5 185 ASN A O 1
ATOM 1442 N N . GLN A 1 186 ? 6.359 -6.418 8.461 1 86 186 GLN A N 1
ATOM 1443 C CA . GLN A 1 186 ? 6.41 -5.449 9.547 1 86 186 GLN A CA 1
ATOM 1444 C C . GLN A 1 186 ? 7.73 -5.543 10.312 1 86 186 GLN A C 1
ATOM 1446 O O . GLN A 1 186 ? 7.742 -5.551 11.547 1 86 186 GLN A O 1
ATOM 1451 N N . LYS A 1 187 ? 8.773 -5.781 9.547 1 85.75 187 LYS A N 1
ATOM 1452 C CA . LYS A 1 187 ? 10.117 -5.875 10.102 1 85.75 187 LYS A CA 1
ATOM 1453 C C . LYS A 1 187 ? 10.898 -4.586 9.875 1 85.75 187 LYS A C 1
ATOM 1455 O O . LYS A 1 187 ? 10.727 -3.922 8.844 1 85.75 187 LYS A O 1
ATOM 1460 N N . SER A 1 188 ? 11.625 -4.254 10.852 1 86.69 188 SER A N 1
ATOM 1461 C CA . SER A 1 188 ? 12.57 -3.146 10.727 1 86.69 188 SER A CA 1
ATOM 1462 C C . SER A 1 188 ? 14.008 -3.619 10.906 1 86.69 188 SER A C 1
ATOM 1464 O O . SER A 1 188 ? 14.266 -4.578 11.633 1 86.69 188 SER A O 1
ATOM 1466 N N . PRO A 1 189 ? 14.828 -2.953 10.172 1 90.94 189 PRO A N 1
ATOM 1467 C CA . PRO A 1 189 ? 16.234 -3.336 10.367 1 90.94 189 PRO A CA 1
ATOM 1468 C C . PRO A 1 189 ? 16.688 -3.131 11.812 1 90.94 189 PRO A C 1
ATOM 1470 O O . PRO A 1 189 ? 16.297 -2.16 12.461 1 90.94 189 PRO A O 1
ATOM 1473 N N . GLN A 1 190 ? 17.375 -4.086 12.273 1 89.25 190 GLN A N 1
ATOM 1474 C CA . GLN A 1 190 ? 18 -3.965 13.594 1 89.25 190 GLN A CA 1
ATOM 1475 C C . GLN A 1 190 ? 19.328 -3.24 13.516 1 89.25 190 GLN A C 1
ATOM 1477 O O . GLN A 1 190 ? 19.906 -3.111 12.438 1 89.25 190 GLN A O 1
ATOM 1482 N N . ALA A 1 191 ? 19.688 -2.805 14.766 1 87.69 191 ALA A N 1
ATOM 1483 C CA . ALA A 1 191 ? 20.984 -2.137 14.828 1 87.69 191 ALA A CA 1
ATOM 1484 C C . ALA A 1 191 ? 22.109 -3.066 14.367 1 87.69 191 ALA A C 1
ATOM 1486 O O . ALA A 1 191 ? 22.188 -4.211 14.812 1 87.69 191 ALA A O 1
ATOM 1487 N N . GLY A 1 192 ? 22.828 -2.713 13.422 1 90.5 192 GLY A N 1
ATOM 1488 C CA . GLY A 1 192 ? 23.953 -3.506 12.945 1 90.5 192 GLY A CA 1
ATOM 1489 C C . GLY A 1 192 ? 23.625 -4.301 11.688 1 90.5 192 GLY A C 1
ATOM 1490 O O . GLY A 1 192 ? 24.531 -4.863 11.062 1 90.5 192 GLY A O 1
ATOM 1491 N N . ASP A 1 193 ? 22.406 -4.363 11.344 1 94.94 193 ASP A N 1
ATOM 1492 C CA . ASP A 1 193 ? 22 -5.121 10.164 1 94.94 193 ASP A CA 1
ATOM 1493 C C . ASP A 1 193 ? 22.594 -4.508 8.891 1 94.94 193 ASP A C 1
ATOM 1495 O O . ASP A 1 193 ? 22.688 -3.285 8.773 1 94.94 193 ASP A O 1
ATOM 1499 N N . THR A 1 194 ? 22.969 -5.367 8.047 1 97.62 194 THR A N 1
ATOM 1500 C CA . THR A 1 194 ? 23.312 -4.934 6.699 1 97.62 194 THR A CA 1
ATOM 1501 C C . THR A 1 194 ? 22.062 -4.867 5.82 1 97.62 194 THR A C 1
ATOM 1503 O O . THR A 1 194 ? 21.516 -5.902 5.438 1 97.62 194 THR A O 1
ATOM 1506 N N . VAL A 1 195 ? 21.719 -3.65 5.531 1 97.75 195 VAL A N 1
ATOM 1507 C CA . VAL A 1 195 ? 20.547 -3.445 4.672 1 97.75 195 VAL A CA 1
ATOM 1508 C C . VAL A 1 195 ? 20.984 -3.434 3.209 1 97.75 195 VAL A C 1
ATOM 1510 O O . VAL A 1 195 ? 21.781 -2.582 2.795 1 97.75 195 VAL A O 1
ATOM 1513 N N . VAL A 1 196 ? 20.5 -4.406 2.465 1 98.62 196 VAL A N 1
ATOM 1514 C CA . VAL A 1 196 ? 20.734 -4.508 1.03 1 98.62 196 VAL A CA 1
ATOM 1515 C C . VAL A 1 196 ? 19.531 -3.98 0.259 1 98.62 196 VAL A C 1
ATOM 1517 O O . VAL A 1 196 ? 18.391 -4.297 0.591 1 98.62 196 VAL A O 1
ATOM 1520 N N . TYR A 1 197 ? 19.875 -3.119 -0.719 1 98.06 197 TYR A N 1
ATOM 1521 C CA . TYR A 1 197 ? 18.797 -2.533 -1.506 1 98.06 197 TYR A CA 1
ATOM 1522 C C . TYR A 1 197 ? 18.875 -2.98 -2.961 1 98.06 197 TYR A C 1
ATOM 1524 O O . TYR A 1 197 ? 19.953 -2.965 -3.561 1 98.06 197 TYR A O 1
ATOM 1532 N N . VAL A 1 198 ? 17.719 -3.416 -3.512 1 98.25 198 VAL A N 1
ATOM 1533 C CA . VAL A 1 198 ? 17.547 -3.688 -4.938 1 98.25 198 VAL A CA 1
ATOM 1534 C C . VAL A 1 198 ? 16.266 -3.043 -5.438 1 98.25 198 VAL A C 1
ATOM 1536 O O . VAL A 1 198 ? 15.359 -2.764 -4.652 1 98.25 198 VAL A O 1
ATOM 1539 N N . ALA A 1 199 ? 16.234 -2.801 -6.723 1 96.56 199 ALA A N 1
ATOM 1540 C CA . ALA A 1 199 ? 15.016 -2.209 -7.277 1 96.56 199 ALA A CA 1
ATOM 1541 C C . ALA A 1 199 ? 14.727 -2.758 -8.672 1 96.56 199 ALA A C 1
ATOM 1543 O O . ALA A 1 199 ? 15.625 -3.277 -9.344 1 96.56 199 ALA A O 1
ATOM 1544 N N . GLY A 1 200 ? 13.492 -2.703 -9.062 1 96.12 200 GLY A N 1
ATOM 1545 C CA . GLY A 1 200 ? 13.086 -3.152 -10.383 1 96.12 200 GLY A CA 1
ATOM 1546 C C . GLY A 1 200 ? 11.602 -2.949 -10.648 1 96.12 200 GLY A C 1
ATOM 1547 O O . GLY A 1 200 ? 10.898 -2.348 -9.836 1 96.12 200 GLY A O 1
ATOM 1548 N N . ALA A 1 201 ? 11.227 -3.385 -11.812 1 96.38 201 ALA A N 1
ATOM 1549 C CA . ALA A 1 201 ? 9.82 -3.33 -12.195 1 96.38 201 ALA A CA 1
ATOM 1550 C C . ALA A 1 201 ? 9.031 -4.465 -11.547 1 96.38 201 ALA A C 1
ATOM 1552 O O . ALA A 1 201 ? 7.953 -4.238 -10.992 1 96.38 201 ALA A O 1
ATOM 1553 N N . PHE A 1 202 ? 9.594 -5.66 -11.594 1 97.06 202 PHE A N 1
ATOM 1554 C CA . PHE A 1 202 ? 8.992 -6.871 -11.062 1 97.06 202 PHE A CA 1
ATOM 1555 C C . PHE A 1 202 ? 7.574 -7.051 -11.594 1 97.06 202 PHE A C 1
ATOM 1557 O O . PHE A 1 202 ? 6.641 -7.297 -10.828 1 97.06 202 PHE A O 1
ATOM 1564 N N . ASP A 1 203 ? 7.406 -6.875 -12.859 1 94.69 203 ASP A N 1
ATOM 1565 C CA . ASP A 1 203 ? 6.102 -6.914 -13.508 1 94.69 203 ASP A CA 1
ATOM 1566 C C . ASP A 1 203 ? 5.5 -8.32 -13.453 1 94.69 203 ASP A C 1
ATOM 1568 O O . ASP A 1 203 ? 4.949 -8.719 -12.422 1 94.69 203 ASP A O 1
ATOM 1572 N N . ILE A 1 204 ? 5.723 -9.172 -14.438 1 95.06 204 ILE A N 1
ATOM 1573 C CA . ILE A 1 204 ? 5.395 -10.586 -14.328 1 95.06 204 ILE A CA 1
ATOM 1574 C C . ILE A 1 204 ? 6.5 -11.32 -13.578 1 95.06 204 ILE A C 1
ATOM 1576 O O . ILE A 1 204 ? 7.531 -11.664 -14.156 1 95.06 204 ILE A O 1
ATOM 1580 N N . PHE A 1 205 ? 6.199 -11.523 -12.305 1 97.06 205 PHE A N 1
ATOM 1581 C CA . PHE A 1 205 ? 7.215 -12.133 -11.453 1 97.06 205 PHE A CA 1
ATOM 1582 C C . PHE A 1 205 ? 7.555 -13.539 -11.93 1 97.06 205 PHE A C 1
ATOM 1584 O O . PHE A 1 205 ? 6.664 -14.367 -12.133 1 97.06 205 PHE A O 1
ATOM 1591 N N . HIS A 1 206 ? 8.773 -13.852 -12.195 1 96.88 206 HIS A N 1
ATOM 1592 C CA . HIS A 1 206 ? 9.242 -15.141 -12.695 1 96.88 206 HIS A CA 1
ATOM 1593 C C . HIS A 1 206 ? 10.461 -15.625 -11.922 1 96.88 206 HIS A C 1
ATOM 1595 O O . HIS A 1 206 ? 10.891 -14.977 -10.961 1 96.88 206 HIS A O 1
ATOM 1601 N N . THR A 1 207 ? 10.984 -16.75 -12.352 1 97.62 207 THR A N 1
A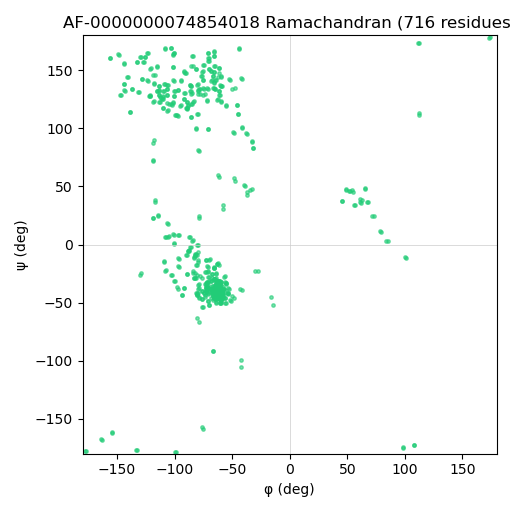TOM 1602 C CA . THR A 1 207 ? 12.062 -17.391 -11.609 1 97.62 207 THR A CA 1
ATOM 1603 C C . THR A 1 207 ? 13.32 -16.531 -11.633 1 97.62 207 THR A C 1
ATOM 1605 O O . THR A 1 207 ? 14.109 -16.562 -10.688 1 97.62 207 THR A O 1
ATOM 1608 N N . GLY A 1 208 ? 13.539 -15.773 -12.656 1 96.69 208 GLY A N 1
ATOM 1609 C CA . GLY A 1 208 ? 14.656 -14.844 -12.695 1 96.69 208 GLY A CA 1
ATOM 1610 C C . GLY A 1 208 ? 14.633 -13.836 -11.555 1 96.69 208 GLY A C 1
ATOM 1611 O O . GLY A 1 208 ? 15.664 -13.547 -10.953 1 96.69 208 GLY A O 1
ATOM 1612 N N . HIS A 1 209 ? 13.492 -13.266 -11.328 1 97.56 209 HIS A N 1
ATOM 1613 C CA . HIS A 1 209 ? 13.336 -12.336 -10.211 1 97.56 209 HIS A CA 1
ATOM 1614 C C . HIS A 1 209 ? 13.609 -13.023 -8.883 1 97.56 209 HIS A C 1
ATOM 1616 O O . HIS A 1 209 ? 14.297 -12.477 -8.023 1 97.56 209 HIS A O 1
ATOM 1622 N N . LEU A 1 210 ? 13.039 -14.25 -8.719 1 98.06 210 LEU A N 1
ATOM 1623 C CA . LEU A 1 210 ? 13.188 -14.984 -7.469 1 98.06 210 LEU A CA 1
ATOM 1624 C C . LEU A 1 210 ? 14.656 -15.266 -7.164 1 98.06 210 LEU A C 1
ATOM 1626 O O . LEU A 1 210 ? 15.125 -14.984 -6.062 1 98.06 210 LEU A O 1
ATOM 1630 N N . ASP A 1 211 ? 15.32 -15.789 -8.156 1 97.81 211 ASP A N 1
ATOM 1631 C CA . ASP A 1 211 ? 16.734 -16.125 -7.977 1 97.81 211 ASP A CA 1
ATOM 1632 C C . ASP A 1 211 ? 17.547 -14.867 -7.688 1 97.81 211 ASP A C 1
ATOM 1634 O O . ASP A 1 211 ? 18.453 -14.883 -6.844 1 97.81 211 ASP A O 1
ATOM 1638 N N . PHE A 1 212 ? 17.266 -13.805 -8.352 1 97.56 212 PHE A N 1
ATOM 1639 C CA . PHE A 1 212 ? 17.938 -12.531 -8.141 1 97.56 212 PHE A CA 1
ATOM 1640 C C . PHE A 1 212 ? 17.75 -12.047 -6.711 1 97.56 212 PHE A C 1
ATOM 1642 O O . PHE A 1 212 ? 18.719 -11.68 -6.043 1 97.56 212 PHE A O 1
ATOM 1649 N N . LEU A 1 213 ? 16.516 -12.023 -6.23 1 98.25 213 LEU A N 1
ATOM 1650 C CA . LEU A 1 213 ? 16.203 -11.531 -4.891 1 98.25 213 LEU A CA 1
ATOM 1651 C C . LEU A 1 213 ? 16.844 -12.406 -3.824 1 98.25 213 LEU A C 1
ATOM 1653 O O . LEU A 1 213 ? 17.328 -11.906 -2.807 1 98.25 213 LEU A O 1
ATOM 1657 N N . GLU A 1 214 ? 16.891 -13.734 -4.039 1 98.06 214 GLU A N 1
ATOM 1658 C CA . GLU A 1 214 ? 17.516 -14.641 -3.082 1 98.06 214 GLU A CA 1
ATOM 1659 C C . GLU A 1 214 ? 19.016 -14.383 -2.988 1 98.06 214 GLU A C 1
ATOM 1661 O O . GLU A 1 214 ? 19.594 -14.391 -1.895 1 98.06 214 GLU A O 1
ATOM 1666 N N . LYS A 1 215 ? 19.641 -14.18 -4.117 1 97.81 215 LYS A N 1
ATOM 1667 C CA . LYS A 1 215 ? 21.062 -13.883 -4.121 1 97.81 215 LYS A CA 1
ATOM 1668 C C . LYS A 1 215 ? 21.359 -12.555 -3.422 1 97.81 215 LYS A C 1
ATOM 1670 O O . LYS A 1 215 ? 22.328 -12.43 -2.68 1 97.81 215 LYS A O 1
ATOM 1675 N N . ALA A 1 216 ? 20.531 -11.586 -3.688 1 98.19 216 ALA A N 1
ATOM 1676 C CA . ALA A 1 216 ? 20.688 -10.289 -3.033 1 98.19 216 ALA A CA 1
ATOM 1677 C C . ALA A 1 216 ? 20.5 -10.406 -1.522 1 98.19 216 ALA A C 1
ATOM 1679 O O . ALA A 1 216 ? 21.266 -9.82 -0.751 1 98.19 216 ALA A O 1
ATOM 1680 N N . ALA A 1 217 ? 19.516 -11.148 -1.119 1 98.12 217 ALA A N 1
ATOM 1681 C CA . ALA A 1 217 ? 19.219 -11.328 0.299 1 98.12 217 ALA A CA 1
ATOM 1682 C C . ALA A 1 217 ? 20.375 -11.977 1.028 1 98.12 217 ALA A C 1
ATOM 1684 O O . ALA A 1 217 ? 20.625 -11.695 2.203 1 98.12 217 ALA A O 1
ATOM 1685 N N . ALA A 1 218 ? 21.125 -12.828 0.374 1 97.69 218 ALA A N 1
ATOM 1686 C CA . ALA A 1 218 ? 22.234 -13.57 0.966 1 97.69 218 ALA A CA 1
ATOM 1687 C C . ALA A 1 218 ? 23.406 -12.633 1.29 1 97.69 218 ALA A C 1
ATOM 1689 O O . ALA A 1 218 ? 24.297 -12.992 2.057 1 97.69 218 ALA A O 1
ATOM 1690 N N . LEU A 1 219 ? 23.375 -11.43 0.777 1 97.69 219 LEU A N 1
ATOM 1691 C CA . LEU A 1 219 ? 24.484 -10.508 0.939 1 97.69 219 LEU A CA 1
ATOM 1692 C C . LEU A 1 219 ? 24.328 -9.672 2.209 1 97.69 219 LEU A C 1
ATOM 1694 O O . LEU A 1 219 ? 25.234 -8.938 2.592 1 97.69 219 LEU A O 1
ATOM 1698 N N . GLY A 1 220 ? 23.125 -9.773 2.857 1 97.69 220 GLY A N 1
ATOM 1699 C CA . GLY A 1 220 ? 22.906 -8.984 4.055 1 97.69 220 GLY A CA 1
ATOM 1700 C C . GLY A 1 220 ? 21.875 -9.602 4.988 1 97.69 220 GLY A C 1
ATOM 1701 O O . GLY A 1 220 ? 21.625 -10.805 4.945 1 97.69 220 GLY A O 1
ATOM 1702 N N . ASP A 1 221 ? 21.344 -8.727 5.914 1 97.31 221 ASP A N 1
ATOM 1703 C CA . ASP A 1 221 ? 20.438 -9.195 6.957 1 97.31 221 ASP A CA 1
ATOM 1704 C C . ASP A 1 221 ? 19 -8.727 6.68 1 97.31 221 ASP A C 1
ATOM 1706 O O . ASP A 1 221 ? 18.047 -9.289 7.23 1 97.31 221 ASP A O 1
ATOM 1710 N N . PHE A 1 222 ? 18.906 -7.727 5.938 1 98.06 222 PHE A N 1
ATOM 1711 C CA . PHE A 1 222 ? 17.641 -7.094 5.621 1 98.06 222 PHE A CA 1
ATOM 1712 C C . PHE A 1 222 ? 17.578 -6.691 4.152 1 98.06 222 PHE A C 1
ATOM 1714 O O . PHE A 1 222 ? 18.344 -5.836 3.705 1 98.06 222 PHE A O 1
ATOM 1721 N N . LEU A 1 223 ? 16.703 -7.316 3.398 1 98.31 223 LEU A N 1
ATOM 1722 C CA . LEU A 1 223 ? 16.578 -6.988 1.981 1 98.31 223 LEU A CA 1
ATOM 1723 C C . LEU A 1 223 ? 15.438 -6.008 1.745 1 98.31 223 LEU A C 1
ATOM 1725 O O . LEU A 1 223 ? 14.266 -6.363 1.911 1 98.31 223 LEU A O 1
ATOM 1729 N N . LEU A 1 224 ? 15.742 -4.789 1.382 1 97.38 224 LEU A N 1
ATOM 1730 C CA . LEU A 1 224 ? 14.805 -3.752 0.98 1 97.38 224 LEU A CA 1
ATOM 1731 C C . LEU A 1 224 ? 14.641 -3.717 -0.536 1 97.38 224 LEU A C 1
ATOM 1733 O O . LEU A 1 224 ? 15.625 -3.535 -1.263 1 97.38 224 LEU A O 1
ATOM 1737 N N . VAL A 1 225 ? 13.453 -3.93 -0.969 1 98.19 225 VAL A N 1
ATOM 1738 C CA . VAL A 1 225 ? 13.227 -3.982 -2.41 1 98.19 225 VAL A CA 1
ATOM 1739 C C . VAL A 1 225 ? 12.414 -2.766 -2.852 1 98.19 225 VAL A C 1
ATOM 1741 O O . VAL A 1 225 ? 11.359 -2.471 -2.281 1 98.19 225 VAL A O 1
ATOM 1744 N N . GLY A 1 226 ? 12.938 -2.062 -3.795 1 96.62 226 GLY A N 1
ATOM 1745 C CA . GLY A 1 226 ? 12.188 -0.986 -4.422 1 96.62 226 GLY A CA 1
ATOM 1746 C C . GLY A 1 226 ? 11.422 -1.431 -5.652 1 96.62 226 GLY A C 1
ATOM 1747 O O . GLY A 1 226 ? 11.992 -2.023 -6.566 1 96.62 226 GLY A O 1
ATOM 1748 N N . VAL A 1 227 ? 10.148 -1.173 -5.648 1 96.19 227 VAL A N 1
ATOM 1749 C CA . VAL A 1 227 ? 9.336 -1.412 -6.84 1 96.19 227 VAL A CA 1
ATOM 1750 C C . VAL A 1 227 ? 9.055 -0.089 -7.551 1 96.19 227 VAL A C 1
ATOM 1752 O O . VAL A 1 227 ? 8.445 0.814 -6.973 1 96.19 227 VAL A O 1
ATOM 1755 N N . HIS A 1 228 ? 9.492 -0.03 -8.773 1 93.81 228 HIS A N 1
ATOM 1756 C CA . HIS A 1 228 ? 9.359 1.214 -9.523 1 93.81 228 HIS A CA 1
ATOM 1757 C C . HIS A 1 228 ? 7.895 1.511 -9.836 1 93.81 228 HIS A C 1
ATOM 1759 O O . HIS A 1 228 ? 7.09 0.59 -10 1 93.81 228 HIS A O 1
ATOM 1765 N N . SER A 1 229 ? 7.57 2.795 -9.922 1 88.69 229 SER A N 1
ATOM 1766 C CA . SER A 1 229 ? 6.219 3.211 -10.289 1 88.69 229 SER A CA 1
ATOM 1767 C C . SER A 1 229 ? 5.891 2.812 -11.719 1 88.69 229 SER A C 1
ATOM 1769 O O . SER A 1 229 ? 6.789 2.541 -12.516 1 88.69 229 SER A O 1
ATOM 1771 N N . ASP A 1 230 ? 4.598 2.809 -12.023 1 87.69 230 ASP A N 1
ATOM 1772 C CA . ASP A 1 230 ? 4.172 2.475 -13.383 1 87.69 230 ASP A CA 1
ATOM 1773 C C . ASP A 1 230 ? 4.773 3.441 -14.398 1 87.69 230 ASP A C 1
ATOM 1775 O O . ASP A 1 230 ? 5.152 3.035 -15.5 1 87.69 230 ASP A O 1
ATOM 1779 N N . ARG A 1 231 ? 4.824 4.641 -14.039 1 84.06 231 ARG A N 1
ATOM 1780 C CA . ARG A 1 231 ? 5.371 5.664 -14.93 1 84.06 231 ARG A CA 1
ATOM 1781 C C . ARG A 1 231 ? 6.836 5.387 -15.242 1 84.06 231 ARG A C 1
ATOM 1783 O O . ARG A 1 231 ? 7.25 5.461 -16.406 1 84.06 231 ARG A O 1
ATOM 1790 N N . VAL A 1 232 ? 7.586 5.086 -14.258 1 89 232 VAL A N 1
ATOM 1791 C CA . VAL A 1 232 ? 9.008 4.812 -14.422 1 89 232 VAL A CA 1
ATOM 1792 C C . VAL A 1 232 ? 9.203 3.564 -15.289 1 89 232 VAL A C 1
ATOM 1794 O O . VAL A 1 232 ? 10.062 3.537 -16.172 1 89 232 VAL A O 1
ATOM 1797 N N . VAL A 1 233 ? 8.438 2.535 -15.031 1 93.06 233 VAL A N 1
ATOM 1798 C CA . VAL A 1 233 ? 8.562 1.291 -15.781 1 93.06 233 VAL A CA 1
ATOM 1799 C C . VAL A 1 233 ? 8.234 1.544 -17.25 1 93.06 233 VAL A C 1
ATOM 1801 O O . VAL A 1 233 ? 8.945 1.066 -18.141 1 93.06 233 VAL A O 1
ATOM 1804 N N . LYS A 1 234 ? 7.18 2.27 -17.5 1 89.62 234 LYS A N 1
ATOM 1805 C CA . LYS A 1 234 ? 6.797 2.586 -18.875 1 89.62 234 LYS A CA 1
ATOM 1806 C C . LYS A 1 234 ? 7.895 3.377 -19.578 1 89.62 234 LYS A C 1
ATOM 1808 O O . LYS A 1 234 ? 8.195 3.121 -20.75 1 89.62 234 LYS A O 1
ATOM 1813 N N . TRP A 1 235 ? 8.344 4.32 -18.859 1 88.19 235 TRP A N 1
ATOM 1814 C CA . TRP A 1 235 ? 9.422 5.141 -19.406 1 88.19 235 TRP A CA 1
ATOM 1815 C C . TRP A 1 235 ? 10.648 4.289 -19.719 1 88.19 235 TRP A C 1
ATOM 1817 O O . TRP A 1 235 ? 11.258 4.445 -20.781 1 88.19 235 TRP A O 1
ATOM 1827 N N . ARG A 1 236 ? 10.992 3.381 -18.922 1 90.5 236 ARG A N 1
ATOM 1828 C CA . ARG A 1 236 ? 12.211 2.584 -19.031 1 90.5 236 ARG A CA 1
ATOM 1829 C C . ARG A 1 236 ? 12.031 1.457 -20.047 1 90.5 236 ARG A C 1
ATOM 1831 O O . ARG A 1 236 ? 12.945 1.151 -20.812 1 90.5 236 ARG A O 1
ATOM 1838 N N . LYS A 1 237 ? 10.883 0.806 -20.016 1 90.06 237 LYS A N 1
ATOM 1839 C CA . LYS A 1 237 ? 10.727 -0.466 -20.703 1 90.06 237 LYS A CA 1
ATOM 1840 C C . LYS A 1 237 ? 9.828 -0.318 -21.938 1 90.06 237 LYS A C 1
ATOM 1842 O O . LYS A 1 237 ? 9.766 -1.217 -22.781 1 90.06 237 LYS A O 1
ATOM 1847 N N . GLY A 1 238 ? 9.094 0.825 -22.016 1 86.06 238 GLY A N 1
ATOM 1848 C CA . GLY A 1 238 ? 8.234 1.016 -23.172 1 86.06 238 GLY A CA 1
ATOM 1849 C C . GLY A 1 238 ? 6.762 0.877 -22.859 1 86.06 238 GLY A C 1
ATOM 1850 O O . GLY A 1 238 ? 6.387 0.709 -21.703 1 86.06 238 GLY A O 1
ATOM 1851 N N . PRO A 1 239 ? 5.961 0.885 -23.844 1 82.38 239 PRO A N 1
ATOM 1852 C CA . PRO A 1 239 ? 4.516 1.043 -23.672 1 82.38 239 PRO A CA 1
ATOM 1853 C C . PRO A 1 239 ? 3.822 -0.261 -23.281 1 82.38 239 PRO A C 1
ATOM 1855 O O . PRO A 1 239 ? 2.689 -0.241 -22.797 1 82.38 239 PRO A O 1
ATOM 1858 N N . VAL A 1 240 ? 4.473 -1.326 -23.5 1 84.88 240 VAL A N 1
ATOM 1859 C CA . VAL A 1 240 ? 3.834 -2.602 -23.203 1 84.88 240 VAL A CA 1
ATOM 1860 C C . VAL A 1 240 ? 3.838 -2.84 -21.688 1 84.88 240 VAL A C 1
ATOM 1862 O O . VAL A 1 240 ? 2.865 -3.352 -21.141 1 84.88 240 VAL A O 1
ATOM 1865 N N . GLN A 1 241 ? 4.906 -2.479 -21.156 1 90.25 241 GLN A N 1
ATOM 1866 C CA . GLN A 1 241 ? 5.039 -2.66 -19.719 1 90.25 241 GLN A CA 1
ATOM 1867 C C . GLN A 1 241 ? 4.824 -1.345 -18.969 1 90.25 241 GLN A C 1
ATOM 1869 O O . GLN A 1 241 ? 5.09 -0.27 -19.516 1 90.25 241 GLN A O 1
ATOM 1874 N N . PRO A 1 242 ? 4.375 -1.431 -17.719 1 92.25 242 PRO A N 1
ATOM 1875 C CA . PRO A 1 242 ? 4.078 -2.631 -16.938 1 92.25 242 PRO A CA 1
ATOM 1876 C C . PRO A 1 242 ? 2.705 -3.219 -17.25 1 92.25 242 PRO A C 1
ATOM 1878 O O . PRO A 1 242 ? 1.787 -2.484 -17.625 1 92.25 242 PRO A O 1
ATOM 1881 N N . LEU A 1 243 ? 2.602 -4.504 -17.094 1 90.88 243 LEU A N 1
ATOM 1882 C CA . LEU A 1 243 ? 1.358 -5.234 -17.328 1 90.88 243 LEU A CA 1
ATOM 1883 C C . LEU A 1 243 ? 0.518 -5.289 -16.062 1 90.88 243 LEU A C 1
ATOM 1885 O O . LEU A 1 243 ? -0.7 -5.469 -16.125 1 90.88 243 LEU A O 1
ATOM 1889 N N . LEU A 1 244 ? 1.141 -5.188 -14.953 1 91.25 244 LEU A N 1
ATOM 1890 C CA . LEU A 1 244 ? 0.472 -5.238 -13.656 1 91.25 244 LEU A CA 1
ATOM 1891 C C . LEU A 1 244 ? 0.605 -3.908 -12.93 1 91.25 244 LEU A C 1
ATOM 1893 O O . LEU A 1 244 ? 1.571 -3.172 -13.141 1 91.25 244 LEU A O 1
ATOM 1897 N N . SER A 1 245 ? -0.34 -3.613 -12.062 1 86.94 245 SER A N 1
ATOM 1898 C CA . SER A 1 245 ? -0.308 -2.379 -11.289 1 86.94 245 SER A CA 1
ATOM 1899 C C . SER A 1 245 ? 0.799 -2.412 -10.242 1 86.94 245 SER A C 1
ATOM 1901 O O . SER A 1 245 ? 1.314 -3.482 -9.906 1 86.94 245 SER A O 1
ATOM 1903 N N . LEU A 1 246 ? 1.144 -1.235 -9.805 1 89.94 246 LEU A N 1
ATOM 1904 C CA . LEU A 1 246 ? 2.143 -1.133 -8.742 1 89.94 246 LEU A CA 1
ATOM 1905 C C . LEU A 1 246 ? 1.749 -1.981 -7.543 1 89.94 246 LEU A C 1
ATOM 1907 O O . LEU A 1 246 ? 2.586 -2.686 -6.973 1 89.94 246 LEU A O 1
ATOM 1911 N N . GLN A 1 247 ? 0.516 -1.966 -7.168 1 88.69 247 GLN A N 1
ATOM 1912 C CA . GLN A 1 247 ? 0.047 -2.711 -6.004 1 88.69 247 GLN A CA 1
ATOM 1913 C C . GLN A 1 247 ? 0.222 -4.215 -6.203 1 88.69 247 GLN A C 1
ATOM 1915 O O . GLN A 1 247 ? 0.651 -4.922 -5.293 1 88.69 247 GLN A O 1
ATOM 1920 N N . ASP A 1 248 ? -0.14 -4.645 -7.387 1 90.62 248 ASP A N 1
ATOM 1921 C CA . ASP A 1 248 ? 0.008 -6.062 -7.691 1 90.62 248 ASP A CA 1
ATOM 1922 C C . ASP A 1 248 ? 1.47 -6.496 -7.598 1 90.62 248 ASP A C 1
ATOM 1924 O O . ASP A 1 248 ? 1.775 -7.551 -7.035 1 90.62 248 ASP A O 1
ATOM 1928 N N . ARG A 1 249 ? 2.27 -5.691 -8.156 1 94.75 249 ARG A N 1
ATOM 1929 C CA . ARG A 1 249 ? 3.693 -6.012 -8.172 1 94.75 249 ARG A CA 1
ATOM 1930 C C . ARG A 1 249 ? 4.277 -5.992 -6.766 1 94.75 249 ARG A C 1
ATOM 1932 O O . ARG A 1 249 ? 5.066 -6.863 -6.402 1 94.75 249 ARG A O 1
ATOM 1939 N N . VAL A 1 250 ? 3.865 -5.047 -6 1 94.38 250 VAL A N 1
ATOM 1940 C CA . VAL A 1 250 ? 4.336 -4.93 -4.621 1 94.38 250 VAL A CA 1
ATOM 1941 C C . VAL A 1 250 ? 3.928 -6.172 -3.83 1 94.38 250 VAL A C 1
ATOM 1943 O O . VAL A 1 250 ? 4.742 -6.758 -3.115 1 94.38 250 VAL A O 1
ATOM 1946 N N . LEU A 1 251 ? 2.727 -6.582 -3.961 1 93.62 251 LEU A N 1
ATOM 1947 C CA . LEU A 1 251 ? 2.227 -7.73 -3.211 1 93.62 251 LEU A CA 1
ATOM 1948 C C . LEU A 1 251 ? 2.975 -9 -3.602 1 93.62 251 LEU A C 1
ATOM 1950 O O . LEU A 1 251 ? 3.299 -9.828 -2.742 1 93.62 251 LEU A O 1
ATOM 1954 N N . ARG A 1 252 ? 3.182 -9.094 -4.859 1 95.44 252 ARG A N 1
ATOM 1955 C CA . ARG A 1 252 ? 3.891 -10.289 -5.297 1 95.44 252 ARG A CA 1
ATOM 1956 C C . ARG A 1 252 ? 5.312 -10.32 -4.742 1 95.44 252 ARG A C 1
ATOM 1958 O O . ARG A 1 252 ? 5.812 -11.375 -4.348 1 95.44 252 ARG A O 1
ATOM 1965 N N . VAL A 1 253 ? 5.953 -9.211 -4.75 1 97.88 253 VAL A N 1
ATOM 1966 C CA . VAL A 1 253 ? 7.305 -9.117 -4.207 1 97.88 253 VAL A CA 1
ATOM 1967 C C . VAL A 1 253 ? 7.281 -9.406 -2.707 1 97.88 253 VAL A C 1
ATOM 1969 O O . VAL A 1 253 ? 8.125 -10.156 -2.201 1 97.88 253 VAL A O 1
ATOM 1972 N N . LEU A 1 254 ? 6.301 -8.906 -2.061 1 97.06 254 LEU A N 1
ATOM 1973 C CA . LEU A 1 254 ? 6.188 -9.062 -0.616 1 97.06 254 LEU A CA 1
ATOM 1974 C C . LEU A 1 254 ? 5.926 -10.523 -0.251 1 97.06 254 LEU A C 1
ATOM 1976 O O . LEU A 1 254 ? 6.234 -10.953 0.861 1 97.06 254 LEU A O 1
ATOM 1980 N N . ALA A 1 255 ? 5.359 -11.242 -1.157 1 97.31 255 ALA A N 1
ATOM 1981 C CA . ALA A 1 255 ? 5.047 -12.648 -0.906 1 97.31 255 ALA A CA 1
ATOM 1982 C C . ALA A 1 255 ? 6.316 -13.5 -0.895 1 97.31 255 ALA A C 1
ATOM 1984 O O . ALA A 1 255 ? 6.297 -14.648 -0.457 1 97.31 255 ALA A O 1
ATOM 1985 N N . THR A 1 256 ? 7.383 -12.984 -1.34 1 97.94 256 THR A N 1
ATOM 1986 C CA . THR A 1 256 ? 8.633 -13.719 -1.469 1 97.94 256 THR A CA 1
ATOM 1987 C C . THR A 1 256 ? 9.352 -13.812 -0.122 1 97.94 256 THR A C 1
ATOM 1989 O O . THR A 1 256 ? 9.523 -12.805 0.564 1 97.94 256 THR A O 1
ATOM 1992 N N . LYS A 1 257 ? 9.898 -14.961 0.222 1 96.88 257 LYS A N 1
ATOM 1993 C CA . LYS A 1 257 ? 10.5 -15.281 1.515 1 96.88 257 LYS A CA 1
ATOM 1994 C C . LYS A 1 257 ? 11.695 -14.383 1.801 1 96.88 257 LYS A C 1
ATOM 1996 O O . LYS A 1 257 ? 11.914 -13.977 2.943 1 96.88 257 LYS A O 1
ATOM 2001 N N . SER A 1 258 ? 12.422 -14.078 0.841 1 97.44 258 SER A N 1
ATOM 2002 C CA . SER A 1 258 ? 13.703 -13.406 1.018 1 97.44 258 SER A CA 1
ATOM 2003 C C . SER A 1 258 ? 13.523 -11.906 1.19 1 97.44 258 SER A C 1
ATOM 2005 O O . SER A 1 258 ? 14.469 -11.195 1.546 1 97.44 258 SER A O 1
ATOM 2007 N N . VAL A 1 259 ? 12.359 -11.383 0.98 1 98.12 259 VAL A N 1
ATOM 2008 C CA . VAL A 1 259 ? 12.117 -9.938 0.99 1 98.12 259 VAL A CA 1
ATOM 2009 C C . VAL A 1 259 ? 11.719 -9.492 2.393 1 98.12 259 VAL A C 1
ATOM 2011 O O . VAL A 1 259 ? 10.828 -10.078 3.008 1 98.12 259 VAL A O 1
ATOM 2014 N N . SER A 1 260 ? 12.359 -8.461 2.912 1 97.75 260 SER A N 1
ATOM 2015 C CA . SER A 1 260 ? 12.07 -7.953 4.25 1 97.75 260 SER A CA 1
ATOM 2016 C C . SER A 1 260 ? 11.055 -6.82 4.199 1 97.75 260 SER A C 1
ATOM 2018 O O . SER A 1 260 ? 10.133 -6.766 5.023 1 97.75 260 SER A O 1
ATOM 2020 N N . ASP A 1 261 ? 11.172 -5.938 3.318 1 96.88 261 ASP A N 1
ATOM 2021 C CA . ASP A 1 261 ? 10.305 -4.773 3.152 1 96.88 261 ASP A CA 1
ATOM 2022 C C . ASP A 1 261 ? 10.344 -4.258 1.714 1 96.88 261 ASP A C 1
ATOM 2024 O O . ASP A 1 261 ? 11.219 -4.652 0.933 1 96.88 261 ASP A O 1
ATOM 2028 N N . VAL A 1 262 ? 9.328 -3.48 1.332 1 96.69 262 VAL A N 1
ATOM 2029 C CA . VAL A 1 262 ? 9.242 -3.006 -0.044 1 96.69 262 VAL A CA 1
ATOM 2030 C C . VAL A 1 262 ? 8.977 -1.501 -0.055 1 96.69 262 VAL A C 1
ATOM 2032 O O . VAL A 1 262 ? 8.102 -1.013 0.663 1 96.69 262 VAL A O 1
ATOM 2035 N N . VAL A 1 263 ? 9.742 -0.805 -0.822 1 93.38 263 VAL A N 1
ATOM 2036 C CA . VAL A 1 263 ? 9.5 0.607 -1.093 1 93.38 263 VAL A CA 1
ATOM 2037 C C . VAL A 1 263 ? 8.594 0.749 -2.314 1 93.38 263 VAL A C 1
ATOM 2039 O O . VAL A 1 263 ? 8.969 0.352 -3.422 1 93.38 263 VAL A O 1
ATOM 2042 N N . MET A 1 264 ? 7.461 1.312 -2.098 1 90.94 264 MET A N 1
ATOM 2043 C CA . MET A 1 264 ? 6.492 1.466 -3.18 1 90.94 264 MET A CA 1
ATOM 2044 C C . MET A 1 264 ? 6.77 2.734 -3.98 1 90.94 264 MET A C 1
ATOM 2046 O O . MET A 1 264 ? 6.902 3.818 -3.41 1 90.94 264 MET A O 1
ATOM 2050 N N . GLY A 1 265 ? 6.82 2.539 -5.285 1 88.62 265 GLY A N 1
ATOM 2051 C CA . GLY A 1 265 ? 7.141 3.682 -6.129 1 88.62 265 GLY A CA 1
ATOM 2052 C C . GLY A 1 265 ? 8.547 4.211 -5.906 1 88.62 265 GLY A C 1
ATOM 2053 O O . GLY A 1 265 ? 8.734 5.41 -5.707 1 88.62 265 GLY A O 1
ATOM 2054 N N . ALA A 1 266 ? 9.469 3.336 -5.906 1 91.31 266 ALA A N 1
ATOM 2055 C CA . ALA A 1 266 ? 10.859 3.682 -5.625 1 91.31 266 ALA A CA 1
ATOM 2056 C C . ALA A 1 266 ? 11.445 4.562 -6.73 1 91.31 266 ALA A C 1
ATOM 2058 O O . ALA A 1 266 ? 11.078 4.418 -7.898 1 91.31 266 ALA A O 1
ATOM 2059 N N . PRO A 1 267 ? 12.289 5.469 -6.359 1 85.88 267 PRO A N 1
ATOM 2060 C CA . PRO A 1 267 ? 12.953 6.293 -7.371 1 85.88 267 PRO A CA 1
ATOM 2061 C C . PRO A 1 267 ? 13.891 5.48 -8.266 1 85.88 267 PRO A C 1
ATOM 2063 O O . PRO A 1 267 ? 14.5 4.512 -7.809 1 85.88 267 PRO A O 1
ATOM 2066 N N . TYR A 1 268 ? 13.953 5.949 -9.453 1 91 268 TYR A N 1
ATOM 2067 C CA . TYR A 1 268 ? 14.859 5.27 -10.375 1 91 268 TYR A CA 1
ATOM 2068 C C . TYR A 1 268 ? 16.312 5.531 -10.008 1 91 268 TYR A C 1
ATOM 2070 O O . TYR A 1 268 ? 17.125 4.602 -9.938 1 91 268 TYR A O 1
ATOM 2078 N N . ALA A 1 269 ? 16.594 6.863 -9.797 1 91.88 269 ALA A N 1
ATOM 2079 C CA . ALA A 1 269 ? 17.953 7.227 -9.359 1 91.88 269 ALA A CA 1
ATOM 2080 C C . ALA A 1 269 ? 18.078 7.137 -7.844 1 91.88 269 ALA A C 1
ATOM 2082 O O . ALA A 1 269 ? 17.219 7.625 -7.109 1 91.88 269 ALA A O 1
ATOM 2083 N N . ILE A 1 270 ? 19.094 6.516 -7.41 1 92.12 270 ILE A N 1
ATOM 2084 C CA . ILE A 1 270 ? 19.344 6.363 -5.98 1 92.12 270 ILE A CA 1
ATOM 2085 C C . ILE A 1 270 ? 20.141 7.555 -5.465 1 92.12 270 ILE A C 1
ATOM 2087 O O . ILE A 1 270 ? 21.266 7.805 -5.922 1 92.12 270 ILE A O 1
ATOM 2091 N N . THR A 1 271 ? 19.578 8.289 -4.523 1 86.88 271 THR A N 1
ATOM 2092 C CA . THR A 1 271 ? 20.234 9.469 -3.971 1 86.88 271 THR A CA 1
ATOM 2093 C C . THR A 1 271 ? 20.875 9.148 -2.625 1 86.88 271 THR A C 1
ATOM 2095 O O . THR A 1 271 ? 20.578 8.117 -2.018 1 86.88 271 THR A O 1
ATOM 2098 N N . GLN A 1 272 ? 21.703 10.031 -2.252 1 88 272 GLN A N 1
ATOM 2099 C CA . GLN A 1 272 ? 22.344 9.875 -0.952 1 88 272 GLN A CA 1
ATOM 2100 C C . GLN A 1 272 ? 21.328 9.945 0.178 1 88 272 GLN A C 1
ATOM 2102 O O . GLN A 1 272 ? 21.406 9.18 1.142 1 88 272 GLN A O 1
ATOM 2107 N N . ASP A 1 273 ? 20.375 10.852 0.054 1 81.25 273 ASP A N 1
ATOM 2108 C CA . ASP A 1 273 ? 19.328 11 1.057 1 81.25 273 ASP A CA 1
ATOM 2109 C C . ASP A 1 273 ? 18.531 9.703 1.214 1 81.25 273 ASP A C 1
ATOM 2111 O O . ASP A 1 273 ? 18.188 9.32 2.33 1 81.25 273 ASP A O 1
ATOM 2115 N N . PHE A 1 274 ? 18.328 9.117 0.106 1 86.94 274 PHE A N 1
ATOM 2116 C CA . PHE A 1 274 ? 17.578 7.867 0.123 1 86.94 274 PHE A CA 1
ATOM 2117 C C . PHE A 1 274 ? 18.359 6.781 0.861 1 86.94 274 PHE A C 1
ATOM 2119 O O . PHE A 1 274 ? 17.797 6.074 1.701 1 86.94 274 PHE A O 1
ATOM 2126 N N . MET A 1 275 ? 19.609 6.68 0.552 1 91.12 275 MET A N 1
ATOM 2127 C CA . MET A 1 275 ? 20.438 5.664 1.184 1 91.12 275 MET A CA 1
ATOM 2128 C C . MET A 1 275 ? 20.578 5.918 2.682 1 91.12 275 MET A C 1
ATOM 2130 O O . MET A 1 275 ? 20.547 4.98 3.48 1 91.12 275 MET A O 1
ATOM 2134 N N . ASP A 1 276 ? 20.625 7.176 3.059 1 84.75 276 ASP A N 1
ATOM 2135 C CA . ASP A 1 276 ? 20.766 7.535 4.469 1 84.75 276 ASP A CA 1
ATOM 2136 C C . ASP A 1 276 ? 19.469 7.273 5.223 1 84.75 276 ASP A C 1
ATOM 2138 O O . ASP A 1 276 ? 19.484 6.781 6.352 1 84.75 276 ASP A O 1
ATOM 2142 N N . CYS A 1 277 ? 18.391 7.543 4.551 1 81.38 277 CYS A N 1
ATOM 2143 C CA . CYS A 1 277 ? 17.094 7.402 5.176 1 81.38 277 CYS A CA 1
ATOM 2144 C C . CYS A 1 277 ? 16.812 5.949 5.543 1 81.38 277 CYS A C 1
ATOM 2146 O O . CYS A 1 277 ? 16.25 5.664 6.605 1 81.38 277 CYS A O 1
ATOM 2148 N N . TYR A 1 278 ? 17.234 5.031 4.734 1 87.94 278 TYR A N 1
ATOM 2149 C CA . TYR A 1 278 ? 16.922 3.625 4.965 1 87.94 278 TYR A CA 1
ATOM 2150 C C . TYR A 1 278 ? 18.156 2.863 5.418 1 87.94 278 TYR A C 1
ATOM 2152 O O . TYR A 1 278 ? 18.156 1.63 5.461 1 87.94 278 TYR A O 1
ATOM 2160 N N . LYS A 1 279 ? 19.266 3.635 5.652 1 90.38 279 LYS A N 1
ATOM 2161 C CA . LYS A 1 279 ? 20.516 3.068 6.148 1 90.38 279 LYS A CA 1
ATOM 2162 C C . LYS A 1 279 ? 21 1.936 5.25 1 90.38 279 LYS A C 1
ATOM 2164 O O . LYS A 1 279 ? 21.344 0.857 5.734 1 90.38 279 LYS A O 1
ATOM 2169 N N . ILE A 1 280 ? 20.938 2.197 4.008 1 95.19 280 ILE A N 1
ATOM 2170 C CA . ILE A 1 280 ? 21.328 1.196 3.021 1 95.19 280 ILE A CA 1
ATOM 2171 C C . ILE A 1 280 ? 22.859 1.052 3.008 1 95.19 280 ILE A C 1
ATOM 2173 O O . ILE A 1 280 ? 23.578 2.039 2.842 1 95.19 280 ILE A O 1
ATOM 2177 N N . LYS A 1 281 ? 23.328 -0.152 3.107 1 97.44 281 LYS A N 1
ATOM 2178 C CA . LYS A 1 281 ? 24.766 -0.41 3.143 1 97.44 281 LYS A CA 1
ATOM 2179 C C . LYS A 1 281 ? 25.25 -0.925 1.795 1 97.44 281 LYS A C 1
ATOM 2181 O O . LYS A 1 281 ? 26.438 -0.783 1.468 1 97.44 281 LYS A O 1
ATOM 2186 N N . LEU A 1 282 ? 24.328 -1.521 1.108 1 98.19 282 LEU A N 1
ATOM 2187 C CA . LEU A 1 282 ? 24.719 -2.115 -0.17 1 98.19 282 LEU A CA 1
ATOM 2188 C C . LEU A 1 282 ? 23.562 -2.031 -1.17 1 98.19 282 LEU A C 1
ATOM 2190 O O . LEU A 1 282 ? 22.422 -2.336 -0.833 1 98.19 282 LEU A O 1
ATOM 2194 N N . VAL A 1 283 ? 23.906 -1.494 -2.35 1 98.25 283 VAL A N 1
ATOM 2195 C CA . VAL A 1 283 ? 22.969 -1.457 -3.461 1 98.25 283 VAL A CA 1
ATOM 2196 C C . VAL A 1 283 ? 23.375 -2.48 -4.52 1 98.25 283 VAL A C 1
ATOM 2198 O O . VAL A 1 283 ? 24.531 -2.518 -4.945 1 98.25 283 VAL A O 1
ATOM 2201 N N . CYS A 1 284 ? 22.391 -3.303 -4.891 1 98 284 CYS A N 1
ATOM 2202 C CA . CYS A 1 284 ? 22.703 -4.34 -5.871 1 98 284 CYS A CA 1
ATOM 2203 C C . CYS A 1 284 ? 21.828 -4.195 -7.109 1 98 284 CYS A C 1
ATOM 2205 O O . CYS A 1 284 ? 20.734 -3.637 -7.039 1 98 284 CYS A O 1
ATOM 2207 N N . HIS A 1 285 ? 22.328 -4.609 -8.172 1 96.38 285 HIS A N 1
ATOM 2208 C CA . HIS A 1 285 ? 21.609 -4.648 -9.438 1 96.38 285 HIS A CA 1
ATOM 2209 C C . HIS A 1 285 ? 21.938 -5.91 -10.219 1 96.38 285 HIS A C 1
ATOM 2211 O O . HIS A 1 285 ? 23.047 -6.441 -10.117 1 96.38 285 HIS A O 1
ATOM 2217 N N . GLY A 1 286 ? 20.953 -6.402 -10.883 1 92.5 286 GLY A N 1
ATOM 2218 C CA . GLY A 1 286 ? 21.172 -7.582 -11.711 1 92.5 286 GLY A CA 1
ATOM 2219 C C . GLY A 1 286 ? 21.906 -7.281 -13 1 92.5 286 GLY A C 1
ATOM 2220 O O . GLY A 1 286 ? 22.578 -6.254 -13.117 1 92.5 286 GLY A O 1
ATOM 2221 N N . GLU A 1 287 ? 21.75 -8.156 -13.938 1 86.25 287 GLU A N 1
ATOM 2222 C CA . GLU A 1 287 ? 22.5 -8.07 -15.188 1 86.25 287 GLU A CA 1
ATOM 2223 C C . GLU A 1 287 ? 21.688 -7.375 -16.266 1 86.25 287 GLU A C 1
ATOM 2225 O O . GLU A 1 287 ? 22.094 -7.332 -17.438 1 86.25 287 GLU A O 1
ATOM 2230 N N . THR A 1 288 ? 20.578 -6.836 -15.938 1 86 288 THR A N 1
ATOM 2231 C CA . THR A 1 288 ? 19.75 -6.16 -16.922 1 86 288 THR A CA 1
ATOM 2232 C C . THR A 1 288 ? 20.328 -4.793 -17.281 1 86 288 THR A C 1
ATOM 2234 O O . THR A 1 288 ? 20.953 -4.148 -16.438 1 86 288 THR A O 1
ATOM 2237 N N . PRO A 1 289 ? 20.094 -4.383 -18.5 1 85.56 289 PRO A N 1
ATOM 2238 C CA . PRO A 1 289 ? 20.625 -3.084 -18.922 1 85.56 289 PRO A CA 1
ATOM 2239 C C . PRO A 1 289 ? 20.094 -1.93 -18.062 1 85.56 289 PRO A C 1
ATOM 2241 O O . PRO A 1 289 ? 18.922 -1.944 -17.656 1 85.56 289 PRO A O 1
ATOM 2244 N N . VAL A 1 290 ? 20.984 -1.015 -17.891 1 89.06 290 VAL A N 1
ATOM 2245 C CA . VAL A 1 290 ? 20.641 0.173 -17.109 1 89.06 290 VAL A CA 1
ATOM 2246 C C . VAL A 1 290 ? 20.469 1.367 -18.047 1 89.06 290 VAL A C 1
ATOM 2248 O O . VAL A 1 290 ? 21.359 1.687 -18.828 1 89.06 290 VAL A O 1
ATOM 2251 N N . LYS A 1 291 ? 19.297 1.96 -18.016 1 90.12 291 LYS A N 1
ATOM 2252 C CA . LYS A 1 291 ? 19.016 3.174 -18.781 1 90.12 291 LYS A CA 1
ATOM 2253 C C . LYS A 1 291 ? 19.453 4.418 -18 1 90.12 291 LYS A C 1
ATOM 2255 O O . LYS A 1 291 ? 19.188 4.527 -16.797 1 90.12 291 LYS A O 1
ATOM 2260 N N . ALA A 1 292 ? 20.062 5.289 -18.688 1 88.62 292 ALA A N 1
ATOM 2261 C CA . ALA A 1 292 ? 20.438 6.547 -18.047 1 88.62 292 ALA A CA 1
ATOM 2262 C C . ALA A 1 292 ? 19.219 7.402 -17.75 1 88.62 292 ALA A C 1
ATOM 2264 O O . ALA A 1 292 ? 18.188 7.293 -18.422 1 88.62 292 ALA A O 1
ATOM 2265 N N . THR A 1 293 ? 19.359 8.172 -16.734 1 87.25 293 THR A N 1
ATOM 2266 C CA . THR A 1 293 ? 18.281 9.094 -16.406 1 87.25 293 THR A CA 1
ATOM 2267 C C . THR A 1 293 ? 18.125 10.148 -17.5 1 87.25 293 THR A C 1
ATOM 2269 O O . THR A 1 293 ? 18.938 10.227 -18.406 1 87.25 293 THR A O 1
ATOM 2272 N N . ASP A 1 294 ? 17.047 10.867 -17.484 1 77.38 294 ASP A N 1
ATOM 2273 C CA . ASP A 1 294 ? 16.781 11.875 -18.5 1 77.38 294 ASP A CA 1
ATOM 2274 C C . ASP A 1 294 ? 17.922 12.898 -18.562 1 77.38 294 ASP A C 1
ATOM 2276 O O . ASP A 1 294 ? 18.219 13.43 -19.641 1 77.38 294 ASP A O 1
ATOM 2280 N N . GLY A 1 295 ? 18.641 13.156 -17.547 1 76.94 295 GLY A N 1
ATOM 2281 C CA . GLY A 1 295 ? 19.797 14.039 -17.562 1 76.94 295 GLY A CA 1
ATOM 2282 C C . GLY A 1 295 ? 21.078 13.344 -17.953 1 76.94 295 GLY A C 1
ATOM 2283 O O . GLY A 1 295 ? 22.156 13.945 -17.922 1 76.94 295 GLY A O 1
ATOM 2284 N N . GLY A 1 296 ? 20.875 12.062 -18.344 1 82.06 296 GLY A N 1
ATOM 2285 C CA . GLY A 1 296 ? 22.031 11.305 -18.797 1 82.06 296 GLY A CA 1
ATOM 2286 C C . GLY A 1 296 ? 22.875 10.766 -17.656 1 82.06 296 GLY A C 1
ATOM 2287 O O . GLY A 1 296 ? 24.016 10.352 -17.859 1 82.06 296 GLY A O 1
ATOM 2288 N N . ARG A 1 297 ? 22.359 10.867 -16.562 1 87.5 297 ARG A N 1
ATOM 2289 C CA . ARG A 1 297 ? 23.125 10.438 -15.398 1 87.5 297 ARG A CA 1
ATOM 2290 C C . ARG A 1 297 ? 22.844 8.977 -15.07 1 87.5 297 ARG A C 1
ATOM 2292 O O . ARG A 1 297 ? 21.766 8.469 -15.359 1 87.5 297 ARG A O 1
ATOM 2299 N N . ASP A 1 298 ? 23.906 8.367 -14.531 1 92.44 298 ASP A N 1
ATOM 2300 C CA . ASP A 1 298 ? 23.781 7 -14.047 1 92.44 298 ASP A CA 1
ATOM 2301 C C . ASP A 1 298 ? 22.953 6.945 -12.766 1 92.44 298 ASP A C 1
ATOM 2303 O O . ASP A 1 298 ? 23.25 7.641 -11.789 1 92.44 298 ASP A O 1
ATOM 2307 N N . PRO A 1 299 ? 21.891 6.121 -12.836 1 93.44 299 PRO A N 1
ATOM 2308 C CA . PRO A 1 299 ? 21.047 6.039 -11.641 1 93.44 299 PRO A CA 1
ATOM 2309 C C . PRO A 1 299 ? 21.797 5.48 -10.438 1 93.44 299 PRO A C 1
ATOM 2311 O O . PRO A 1 299 ? 21.344 5.645 -9.297 1 93.44 299 PRO A O 1
ATOM 2314 N N . PHE A 1 300 ? 22.938 4.832 -10.648 1 94.81 300 PHE A N 1
ATOM 2315 C CA . PHE A 1 300 ? 23.719 4.23 -9.57 1 94.81 300 PHE A CA 1
ATOM 2316 C C . PHE A 1 300 ? 24.969 5.047 -9.273 1 94.81 300 PHE A C 1
ATOM 2318 O O . PHE A 1 300 ? 25.906 4.551 -8.641 1 94.81 300 PHE A O 1
ATOM 2325 N N . GLU A 1 301 ? 25 6.227 -9.688 1 94.69 301 GLU A N 1
ATOM 2326 C CA . GLU A 1 301 ? 26.172 7.07 -9.516 1 94.69 301 GLU A CA 1
ATOM 2327 C C . GLU A 1 301 ? 26.531 7.215 -8.039 1 94.69 301 GLU A C 1
ATOM 2329 O O . GLU A 1 301 ? 27.703 7.066 -7.668 1 94.69 301 GLU A O 1
ATOM 2334 N N . VAL A 1 302 ? 25.578 7.445 -7.215 1 94.19 302 VAL A N 1
ATOM 2335 C CA . VAL A 1 302 ? 25.812 7.719 -5.801 1 94.19 302 VAL A CA 1
ATOM 2336 C C . VAL A 1 302 ? 26.297 6.449 -5.098 1 94.19 302 VAL A C 1
ATOM 2338 O O . VAL A 1 302 ? 27.344 6.449 -4.453 1 94.19 302 VAL A O 1
ATOM 2341 N N . PRO A 1 303 ? 25.625 5.332 -5.207 1 96.38 303 PRO A N 1
ATOM 2342 C CA . PRO A 1 303 ? 26.141 4.125 -4.555 1 96.38 303 PRO A CA 1
ATOM 2343 C C . PRO A 1 303 ? 27.516 3.713 -5.07 1 96.38 303 PRO A C 1
ATOM 2345 O O . PRO A 1 303 ? 28.328 3.18 -4.312 1 96.38 303 PRO A O 1
ATOM 2348 N N . THR A 1 304 ? 27.766 3.922 -6.301 1 96.44 304 THR A N 1
ATOM 2349 C CA . THR A 1 304 ? 29.078 3.598 -6.863 1 96.44 304 THR A CA 1
ATOM 2350 C C . THR A 1 304 ? 30.156 4.477 -6.25 1 96.44 304 THR A C 1
ATOM 2352 O O . THR A 1 304 ? 31.234 3.986 -5.867 1 96.44 304 THR A O 1
ATOM 2355 N N . ARG A 1 305 ? 29.891 5.75 -6.18 1 95.75 305 ARG A N 1
ATOM 2356 C CA . ARG A 1 305 ? 30.828 6.695 -5.594 1 95.75 305 ARG A CA 1
ATOM 2357 C C . ARG A 1 305 ? 31.125 6.352 -4.137 1 95.75 305 ARG A C 1
ATOM 2359 O O . ARG A 1 305 ? 32.25 6.504 -3.67 1 95.75 305 ARG A O 1
ATOM 2366 N N . LEU A 1 306 ? 30.172 5.82 -3.477 1 96.44 306 LEU A N 1
ATOM 2367 C CA . LEU A 1 306 ? 30.312 5.488 -2.062 1 96.44 306 LEU A CA 1
ATOM 2368 C C . LEU A 1 306 ? 30.906 4.098 -1.881 1 96.44 306 LEU A C 1
ATOM 2370 O O . LEU A 1 306 ? 31.156 3.668 -0.753 1 96.44 306 LEU A O 1
ATOM 2374 N N . GLY A 1 307 ? 31.125 3.371 -2.92 1 96.56 307 GLY A N 1
ATOM 2375 C CA . GLY A 1 307 ? 31.641 2.016 -2.848 1 96.56 307 GLY A CA 1
ATOM 2376 C C . GLY A 1 307 ? 30.641 1.015 -2.316 1 96.56 307 GLY A C 1
ATOM 2377 O O . GLY A 1 307 ? 31.016 0.024 -1.686 1 96.56 307 GLY A O 1
ATOM 2378 N N . LYS A 1 308 ? 29.406 1.34 -2.467 1 97.88 308 LYS A N 1
ATOM 2379 C CA . LYS A 1 308 ? 28.328 0.515 -1.919 1 97.88 308 LYS A CA 1
ATOM 2380 C C . LYS A 1 308 ? 27.484 -0.094 -3.031 1 97.88 308 LYS A C 1
ATOM 2382 O O . LYS A 1 308 ? 26.297 -0.36 -2.84 1 97.88 308 LYS A O 1
ATOM 2387 N N . PHE A 1 309 ? 28.078 -0.25 -4.227 1 97.75 309 PHE A N 1
ATOM 2388 C CA . PHE A 1 309 ? 27.359 -0.822 -5.363 1 97.75 309 PHE A CA 1
ATOM 2389 C C . PHE A 1 309 ? 27.953 -2.168 -5.754 1 97.75 309 PHE A C 1
ATOM 2391 O O . PHE A 1 309 ? 29.172 -2.334 -5.762 1 97.75 309 PHE A O 1
ATOM 2398 N N . GLN A 1 310 ? 27.094 -3.123 -6.027 1 96.88 310 GLN A N 1
ATOM 2399 C CA . GLN A 1 310 ? 27.547 -4.445 -6.457 1 96.88 310 GLN A CA 1
ATOM 2400 C C . GLN A 1 310 ? 26.594 -5.035 -7.496 1 96.88 310 GLN A C 1
ATOM 2402 O O . GLN A 1 310 ? 25.375 -4.988 -7.324 1 96.88 310 GLN A O 1
ATOM 2407 N N . GLU A 1 311 ? 27.094 -5.535 -8.539 1 95.38 311 GLU A N 1
ATOM 2408 C CA . GLU A 1 311 ? 26.312 -6.281 -9.516 1 95.38 311 GLU A CA 1
ATOM 2409 C C . GLU A 1 311 ? 26.219 -7.754 -9.133 1 95.38 311 GLU A C 1
ATOM 2411 O O . GLU A 1 311 ? 27.203 -8.359 -8.719 1 95.38 311 GLU A O 1
ATOM 2416 N N . ILE A 1 312 ? 25.016 -8.273 -9.297 1 94.75 312 ILE A N 1
ATOM 2417 C CA . ILE A 1 312 ? 24.766 -9.656 -8.914 1 94.75 312 ILE A CA 1
ATOM 2418 C C . ILE A 1 312 ? 24.469 -10.492 -10.164 1 94.75 312 ILE A C 1
ATOM 2420 O O . ILE A 1 312 ? 23.688 -10.086 -11.016 1 94.75 312 ILE A O 1
ATOM 2424 N N . VAL A 1 313 ? 25.141 -11.625 -10.219 1 91.69 313 VAL A N 1
ATOM 2425 C CA . VAL A 1 313 ? 24.828 -12.641 -11.219 1 91.69 313 VAL A CA 1
ATOM 2426 C C . VAL A 1 313 ? 23.938 -13.727 -10.594 1 91.69 313 VAL A C 1
ATOM 2428 O O . VAL A 1 313 ? 24.406 -14.508 -9.766 1 91.69 313 VAL A O 1
ATOM 2431 N N . SER A 1 314 ? 22.766 -13.805 -10.984 1 88.12 314 SER A N 1
ATOM 2432 C CA . SER A 1 314 ? 21.812 -14.727 -10.367 1 88.12 314 SER A CA 1
ATOM 2433 C C . SER A 1 314 ? 21.938 -16.125 -10.969 1 88.12 314 SER A C 1
ATOM 2435 O O . SER A 1 314 ? 21.578 -17.109 -10.328 1 88.12 314 SER A O 1
ATOM 2437 N N . GLY A 1 315 ? 22.422 -16.25 -12.156 1 88.94 315 GLY A N 1
ATOM 2438 C CA . GLY A 1 315 ? 22.516 -17.531 -12.844 1 88.94 315 GLY A CA 1
ATOM 2439 C C . GLY A 1 315 ? 21.234 -17.906 -13.562 1 88.94 315 GLY A C 1
ATOM 2440 O O . GLY A 1 315 ? 21.109 -19.031 -14.07 1 88.94 315 GLY A O 1
ATOM 2441 N N . ASN A 1 316 ? 20.266 -17.109 -13.555 1 92.62 316 ASN A N 1
ATOM 2442 C CA . ASN A 1 316 ? 18.984 -17.297 -14.219 1 92.62 316 ASN A CA 1
ATOM 2443 C C . ASN A 1 316 ? 18.734 -16.219 -15.281 1 92.62 316 ASN A C 1
ATOM 2445 O O . ASN A 1 316 ? 18.688 -15.031 -14.969 1 92.62 316 ASN A O 1
ATOM 2449 N N . SER A 1 317 ? 18.5 -16.625 -16.484 1 89.62 317 SER A N 1
ATOM 2450 C CA . SER A 1 317 ? 18.453 -15.68 -17.594 1 89.62 317 SER A CA 1
ATOM 2451 C C . SER A 1 317 ? 17 -15.352 -17.969 1 89.62 317 SER A C 1
ATOM 2453 O O . SER A 1 317 ? 16.75 -14.602 -18.922 1 89.62 317 SER A O 1
ATOM 2455 N N . THR A 1 318 ? 16.109 -15.945 -17.25 1 93.06 318 THR A N 1
ATOM 2456 C CA . THR A 1 318 ? 14.711 -15.688 -17.578 1 93.06 318 THR A CA 1
ATOM 2457 C C . THR A 1 318 ? 14.375 -14.211 -17.406 1 93.06 318 THR A C 1
ATOM 2459 O O . THR A 1 318 ? 14.742 -13.594 -16.391 1 93.06 318 THR A O 1
ATOM 2462 N N . ARG A 1 319 ? 13.711 -13.656 -18.422 1 91.94 319 ARG A N 1
ATOM 2463 C CA . ARG A 1 319 ? 13.281 -12.266 -18.406 1 91.94 319 ARG A CA 1
ATOM 2464 C C . ARG A 1 319 ? 11.781 -12.148 -18.672 1 91.94 319 ARG A C 1
ATOM 2466 O O . ARG A 1 319 ? 11.172 -13.086 -19.188 1 91.94 319 ARG A O 1
ATOM 2473 N N . THR A 1 320 ? 11.281 -11.008 -18.297 1 93.06 320 THR A N 1
ATOM 2474 C CA . THR A 1 320 ? 9.859 -10.773 -18.516 1 93.06 320 THR A CA 1
ATOM 2475 C C . THR A 1 320 ? 9.5 -10.906 -20 1 93.06 320 THR A C 1
ATOM 2477 O O . THR A 1 320 ? 8.453 -11.453 -20.344 1 93.06 320 THR A O 1
ATOM 2480 N N . ASN A 1 321 ? 10.336 -10.453 -20.828 1 91.31 321 ASN A N 1
ATOM 2481 C CA . ASN A 1 321 ? 10.078 -10.523 -22.266 1 91.31 321 ASN A CA 1
ATOM 2482 C C . ASN A 1 321 ? 10.016 -11.969 -22.75 1 91.31 321 ASN A C 1
ATOM 2484 O O . ASN A 1 321 ? 9.352 -12.273 -23.734 1 91.31 321 ASN A O 1
ATOM 2488 N N . ASP A 1 322 ? 10.742 -12.836 -22.109 1 94.06 322 ASP A N 1
ATOM 2489 C CA . ASP A 1 322 ? 10.633 -14.25 -22.438 1 94.06 322 ASP A CA 1
ATOM 2490 C C . ASP A 1 322 ? 9.219 -14.766 -22.172 1 94.06 322 ASP A C 1
ATOM 2492 O O . ASP A 1 322 ? 8.68 -15.531 -22.984 1 94.06 322 ASP A O 1
ATOM 2496 N N . ILE A 1 323 ? 8.648 -14.352 -21.078 1 94.25 323 ILE A N 1
ATOM 2497 C CA . ILE A 1 323 ? 7.297 -14.766 -20.719 1 94.25 323 ILE A CA 1
ATOM 2498 C C . ILE A 1 323 ? 6.297 -14.188 -21.719 1 94.25 323 ILE A C 1
ATOM 2500 O O . ILE A 1 323 ? 5.395 -14.891 -22.188 1 94.25 323 ILE A O 1
ATOM 2504 N N . ILE A 1 324 ? 6.469 -12.961 -22.031 1 92.94 324 ILE A N 1
ATOM 2505 C CA . ILE A 1 324 ? 5.605 -12.305 -23 1 92.94 324 ILE A CA 1
ATOM 2506 C C . ILE A 1 324 ? 5.688 -13.039 -24.344 1 92.94 324 ILE A C 1
ATOM 2508 O O . ILE A 1 324 ? 4.66 -13.312 -24.969 1 92.94 324 ILE A O 1
ATOM 2512 N N . SER A 1 325 ? 6.859 -13.414 -24.75 1 93.56 325 SER A N 1
ATOM 2513 C CA . SER A 1 325 ? 7.066 -14.109 -26.016 1 93.56 325 SER A CA 1
ATOM 2514 C C . SER A 1 325 ? 6.379 -15.469 -26.016 1 93.56 325 SER A C 1
ATOM 2516 O O . SER A 1 325 ? 5.848 -15.898 -27.047 1 93.56 325 SER A O 1
ATOM 2518 N N . ARG A 1 326 ? 6.406 -16.172 -24.906 1 94.12 326 ARG A N 1
ATOM 2519 C CA . ARG A 1 326 ? 5.742 -17.469 -24.781 1 94.12 326 ARG A CA 1
ATOM 2520 C C . ARG A 1 326 ? 4.25 -17.344 -25.062 1 94.12 326 ARG A C 1
ATOM 2522 O O . ARG A 1 326 ? 3.652 -18.219 -25.688 1 94.12 326 ARG A O 1
ATOM 2529 N N . VAL A 1 327 ? 3.682 -16.266 -24.578 1 92.88 327 VAL A N 1
ATOM 2530 C CA . VAL A 1 327 ? 2.25 -16.031 -24.734 1 92.88 327 VAL A CA 1
ATOM 2531 C C . VAL A 1 327 ? 1.944 -15.641 -26.188 1 92.88 327 VAL A C 1
ATOM 2533 O O . VAL A 1 327 ? 1.018 -16.172 -26.797 1 92.88 327 VAL A O 1
ATOM 2536 N N . VAL A 1 328 ? 2.742 -14.781 -26.703 1 91.62 328 VAL A N 1
ATOM 2537 C CA . VAL A 1 328 ? 2.506 -14.25 -28.047 1 91.62 328 VAL A CA 1
ATOM 2538 C C . VAL A 1 328 ? 2.709 -15.352 -29.078 1 91.62 328 VAL A C 1
ATOM 2540 O O . VAL A 1 328 ? 1.98 -15.414 -30.078 1 91.62 328 VAL A O 1
ATOM 2543 N N . GLU A 1 329 ? 3.67 -16.172 -28.859 1 91.19 329 GLU A N 1
ATOM 2544 C CA . GLU A 1 329 ? 3.971 -17.25 -29.781 1 91.19 329 GLU A CA 1
ATOM 2545 C C . GLU A 1 329 ? 2.818 -18.25 -29.859 1 91.19 329 GLU A C 1
ATOM 2547 O O . GLU A 1 329 ? 2.646 -18.938 -30.875 1 91.19 329 GLU A O 1
ATOM 2552 N N . ARG A 1 330 ? 2.02 -18.328 -28.828 1 90.81 330 ARG A N 1
ATOM 2553 C CA . ARG A 1 330 ? 0.87 -19.234 -28.781 1 90.81 330 ARG A CA 1
ATOM 2554 C C . ARG A 1 330 ? -0.434 -18.453 -28.672 1 90.81 330 ARG A C 1
ATOM 2556 O O . ARG A 1 330 ? -1.34 -18.844 -27.938 1 90.81 330 ARG A O 1
ATOM 2563 N N . ARG A 1 331 ? -0.468 -17.391 -29.312 1 88.12 331 ARG A N 1
ATOM 2564 C CA . ARG A 1 331 ? -1.576 -16.453 -29.25 1 88.12 331 ARG A CA 1
ATOM 2565 C C . ARG A 1 331 ? -2.91 -17.141 -29.484 1 88.12 331 ARG A C 1
ATOM 2567 O O . ARG A 1 331 ? -3.854 -16.984 -28.703 1 88.12 331 ARG A O 1
ATOM 2574 N N . GLU A 1 332 ? -2.949 -17.906 -30.5 1 86.19 332 GLU A N 1
ATOM 2575 C CA . GLU A 1 332 ? -4.207 -18.547 -30.891 1 86.19 332 GLU A CA 1
ATOM 2576 C C . GLU A 1 332 ? -4.707 -19.484 -29.781 1 86.19 332 GLU A C 1
ATOM 2578 O O . GLU A 1 332 ? -5.902 -19.516 -29.484 1 86.19 332 GLU A O 1
ATOM 2583 N N . ASP A 1 333 ? -3.801 -20.156 -29.234 1 88.25 333 ASP A N 1
ATOM 2584 C CA . ASP A 1 333 ? -4.16 -21.078 -28.156 1 88.25 333 ASP A CA 1
ATOM 2585 C C . ASP A 1 333 ? -4.75 -20.312 -26.969 1 88.25 333 ASP A C 1
ATOM 2587 O O . ASP A 1 333 ? -5.77 -20.734 -26.406 1 88.25 333 ASP A O 1
ATOM 2591 N N . TYR A 1 334 ? -4.188 -19.266 -26.656 1 89.25 334 TYR A N 1
ATOM 2592 C CA . TYR A 1 334 ? -4.602 -18.531 -25.469 1 89.25 334 TYR A CA 1
ATOM 2593 C C . TYR A 1 334 ? -5.867 -17.719 -25.734 1 89.25 334 TYR A C 1
ATOM 2595 O O . TYR A 1 334 ? -6.695 -17.531 -24.844 1 89.25 334 TYR A O 1
ATOM 2603 N N . GLU A 1 335 ? -5.992 -17.25 -26.891 1 86.94 335 GLU A N 1
ATOM 2604 C CA . GLU A 1 335 ? -7.242 -16.594 -27.25 1 86.94 335 GLU A CA 1
ATOM 2605 C C . GLU A 1 335 ? -8.422 -17.562 -27.172 1 86.94 335 GLU A C 1
ATOM 2607 O O . GLU A 1 335 ? -9.492 -17.203 -26.672 1 86.94 335 GLU A O 1
ATOM 2612 N N . ARG A 1 336 ? -8.219 -18.734 -27.703 1 83.94 336 ARG A N 1
ATOM 2613 C CA . ARG A 1 336 ? -9.25 -19.766 -27.625 1 83.94 336 ARG A CA 1
ATOM 2614 C C . ARG A 1 336 ? -9.578 -20.109 -26.172 1 83.94 336 ARG A C 1
ATOM 2616 O O . ARG A 1 336 ? -10.75 -20.266 -25.812 1 83.94 336 ARG A O 1
ATOM 2623 N N . ARG A 1 337 ? -8.594 -20.281 -25.422 1 83.12 337 ARG A N 1
ATOM 2624 C CA . ARG A 1 337 ? -8.734 -20.562 -24 1 83.12 337 ARG A CA 1
ATOM 2625 C C . ARG A 1 337 ? -9.555 -19.484 -23.312 1 83.12 337 ARG A C 1
ATOM 2627 O O . ARG A 1 337 ? -10.477 -19.781 -22.547 1 83.12 337 ARG A O 1
ATOM 2634 N N . ASN A 1 338 ? -9.188 -18.219 -23.547 1 82.44 338 ASN A N 1
ATOM 2635 C CA . ASN A 1 338 ? -9.852 -17.094 -22.906 1 82.44 338 ASN A CA 1
ATOM 2636 C C . ASN A 1 338 ? -11.312 -16.984 -23.344 1 82.44 338 ASN A C 1
ATOM 2638 O O . ASN A 1 338 ? -12.18 -16.641 -22.531 1 82.44 338 ASN A O 1
ATOM 2642 N N . LYS A 1 339 ? -11.562 -17.219 -24.531 1 82 339 LYS A N 1
ATOM 2643 C CA . LYS A 1 339 ? -12.93 -17.188 -25.047 1 82 339 LYS A CA 1
ATOM 2644 C C . LYS A 1 339 ? -13.789 -18.25 -24.375 1 82 339 LYS A C 1
ATOM 2646 O O . LYS A 1 339 ? -14.938 -17.984 -24 1 82 339 LYS A O 1
ATOM 2651 N N . LYS A 1 340 ? -13.266 -19.391 -24.25 1 78.88 340 LYS A N 1
ATOM 2652 C CA . LYS A 1 340 ? -13.984 -20.484 -23.594 1 78.88 340 LYS A CA 1
ATOM 2653 C C . LYS A 1 340 ? -14.297 -20.156 -22.141 1 78.88 340 LYS A C 1
ATOM 2655 O O . LYS A 1 340 ? -15.398 -20.422 -21.656 1 78.88 340 LYS A O 1
ATOM 2660 N N . LYS A 1 341 ? -13.344 -19.641 -21.438 1 77.56 341 LYS A N 1
ATOM 2661 C CA . LYS A 1 341 ? -13.531 -19.281 -20.031 1 77.56 341 LYS A CA 1
ATOM 2662 C C . LYS A 1 341 ? -14.57 -18.172 -19.891 1 77.56 341 LYS A C 1
ATOM 2664 O O . LYS A 1 341 ? -15.406 -18.219 -18.984 1 77.56 341 LYS A O 1
ATOM 2669 N N . GLN A 1 342 ? -14.383 -17.125 -20.688 1 75.56 342 GLN A N 1
ATOM 2670 C CA . GLN A 1 342 ? -15.344 -16.016 -20.641 1 75.56 342 GLN A CA 1
ATOM 2671 C C . GLN A 1 342 ? -16.766 -16.531 -20.859 1 75.56 342 GLN A C 1
ATOM 2673 O O . GLN A 1 342 ? -17.703 -16.078 -20.203 1 75.56 342 GLN A O 1
ATOM 2678 N N . ALA A 1 343 ? -16.938 -17.422 -21.766 1 71.5 343 ALA A N 1
ATOM 2679 C CA . ALA A 1 343 ? -18.234 -18 -22.062 1 71.5 343 ALA A CA 1
ATOM 2680 C C . ALA A 1 343 ? -18.781 -18.781 -20.859 1 71.5 343 ALA A C 1
ATOM 2682 O O . ALA A 1 343 ? -19.969 -18.688 -20.547 1 71.5 343 ALA A O 1
ATOM 2683 N N . SER A 1 344 ? -17.891 -19.422 -20.188 1 71.81 344 SER A N 1
ATOM 2684 C CA . SER A 1 344 ? -18.281 -20.203 -19.016 1 71.81 344 SER A CA 1
ATOM 2685 C C . SER A 1 344 ? -18.672 -19.281 -17.859 1 71.81 344 SER A C 1
ATOM 2687 O O . SER A 1 344 ? -19.625 -19.578 -17.125 1 71.81 344 SER A O 1
ATOM 2689 N N . GLU A 1 345 ? -17.906 -18.219 -17.641 1 70.06 345 GLU A N 1
ATOM 2690 C CA . GLU A 1 345 ? -18.188 -17.266 -16.578 1 70.06 345 GLU A CA 1
ATOM 2691 C C . GLU A 1 345 ? -19.484 -16.516 -16.828 1 70.06 345 GLU A C 1
ATOM 2693 O O . GLU A 1 345 ? -20.234 -16.219 -15.898 1 70.06 345 GLU A O 1
ATOM 2698 N N . GLU A 1 346 ? -19.688 -16.125 -18 1 67.31 346 GLU A N 1
ATOM 2699 C CA . GLU A 1 346 ? -20.938 -15.461 -18.375 1 67.31 346 GLU A CA 1
ATOM 2700 C C . GLU A 1 346 ? -22.141 -16.375 -18.109 1 67.31 346 GLU A C 1
ATOM 2702 O O . GLU A 1 346 ? -23.188 -15.914 -17.641 1 67.31 346 GLU A O 1
ATOM 2707 N N . ARG A 1 347 ? -22 -17.578 -18.359 1 62.5 347 ARG A N 1
ATOM 2708 C CA . ARG A 1 347 ? -23.062 -18.547 -18.094 1 62.5 347 ARG A CA 1
ATOM 2709 C C . ARG A 1 347 ? -23.297 -18.703 -16.594 1 62.5 347 ARG A C 1
ATOM 2711 O O . ARG A 1 347 ? -24.438 -18.734 -16.141 1 62.5 347 ARG A O 1
ATOM 2718 N N . ALA A 1 348 ? -22.25 -18.719 -15.891 1 62.84 348 ALA A N 1
ATOM 2719 C CA . ALA A 1 348 ? -22.344 -18.844 -14.438 1 62.84 348 ALA A CA 1
ATOM 2720 C C . ALA A 1 348 ? -22.984 -17.609 -13.812 1 62.84 348 ALA A C 1
ATOM 2722 O O . ALA A 1 348 ? -23.781 -17.719 -12.883 1 62.84 348 ALA A O 1
ATOM 2723 N N . ASN A 1 349 ? -22.484 -16.438 -14.242 1 59.03 349 ASN A N 1
ATOM 2724 C CA . ASN A 1 349 ? -23.031 -15.18 -13.742 1 59.03 349 ASN A CA 1
ATOM 2725 C C . ASN A 1 349 ? -24.516 -15.039 -14.094 1 59.03 349 ASN A C 1
ATOM 2727 O O . ASN A 1 349 ? -25.281 -14.461 -13.328 1 59.03 349 ASN A O 1
ATOM 2731 N N . GLY A 1 350 ? -24.781 -15.398 -15.266 1 53.06 350 GLY A N 1
ATOM 2732 C CA . GLY A 1 350 ? -26.188 -15.422 -15.664 1 53.06 350 GLY A CA 1
ATOM 2733 C C . GLY A 1 350 ? -27.047 -16.281 -14.758 1 53.06 350 GLY A C 1
ATOM 2734 O O . GLY A 1 350 ? -28.172 -15.906 -14.43 1 53.06 350 GLY A O 1
ATOM 2735 N N . ASP A 1 351 ? -26.453 -17.297 -14.258 1 50.31 351 ASP A N 1
ATOM 2736 C CA . ASP A 1 351 ? -27.156 -18.203 -13.352 1 50.31 351 ASP A CA 1
ATOM 2737 C C . ASP A 1 351 ? -27.219 -17.625 -11.938 1 50.31 351 ASP A C 1
ATOM 2739 O O . ASP A 1 351 ? -28.188 -17.875 -11.203 1 50.31 351 ASP A O 1
ATOM 2743 N N . ARG A 1 352 ? -26.219 -17.016 -11.539 1 51.28 352 ARG A N 1
ATOM 2744 C CA . ARG A 1 352 ? -26.125 -16.438 -10.203 1 51.28 352 ARG A CA 1
ATOM 2745 C C . ARG A 1 352 ? -27.016 -15.195 -10.086 1 51.28 352 ARG A C 1
ATOM 2747 O O . ARG A 1 352 ? -27.594 -14.945 -9.023 1 51.28 352 ARG A O 1
ATOM 2754 N N . TYR A 1 353 ? -27.109 -14.359 -11.18 1 44.75 353 TYR A N 1
ATOM 2755 C CA . TYR A 1 353 ? -27.938 -13.156 -11.195 1 44.75 353 TYR A CA 1
ATOM 2756 C C . TYR A 1 353 ? -29.016 -13.25 -12.273 1 44.75 353 TYR A C 1
ATOM 2758 O O . TYR A 1 353 ? -28.859 -12.68 -13.359 1 44.75 353 TYR A O 1
ATOM 2766 N N . PRO A 1 354 ? -29.984 -14.023 -12.125 1 36.38 354 PRO A N 1
ATOM 2767 C CA . PRO A 1 354 ? -31 -14.141 -13.172 1 36.38 354 PRO A CA 1
ATOM 2768 C C . PRO A 1 354 ? -31.688 -12.812 -13.484 1 36.38 354 PRO A C 1
ATOM 2770 O O . PRO A 1 354 ? -31.797 -11.953 -12.609 1 36.38 354 PRO A O 1
ATOM 2773 N N . ALA A 1 355 ? -31.906 -12.445 -14.836 1 36.75 355 ALA A N 1
ATOM 2774 C CA . ALA A 1 355 ? -32.562 -11.258 -15.359 1 36.75 355 ALA A CA 1
ATOM 2775 C C . ALA A 1 355 ? -33.812 -10.914 -14.547 1 36.75 355 ALA A C 1
ATOM 2777 O O . ALA A 1 355 ? -34.406 -9.844 -14.711 1 36.75 355 ALA A O 1
ATOM 2778 N N . ALA A 1 356 ? -34.594 -11.703 -14.102 1 35.84 356 ALA A N 1
ATOM 2779 C CA . ALA A 1 356 ? -35.875 -11.406 -13.469 1 35.84 356 ALA A CA 1
ATOM 2780 C C . ALA A 1 356 ? -35.688 -10.602 -12.188 1 35.84 356 ALA A C 1
ATOM 2782 O O . ALA A 1 356 ? -36.625 -9.945 -11.711 1 35.84 356 ALA A O 1
ATOM 2783 N N . ASP A 1 357 ? -34.719 -10.742 -11.406 1 32.59 357 ASP A N 1
ATOM 2784 C CA . ASP A 1 357 ? -34.719 -10.109 -10.094 1 32.59 357 ASP A CA 1
ATOM 2785 C C . ASP A 1 357 ? -34.344 -8.633 -10.188 1 32.59 357 ASP A C 1
ATOM 2787 O O . ASP A 1 357 ? -34.188 -7.957 -9.164 1 32.59 357 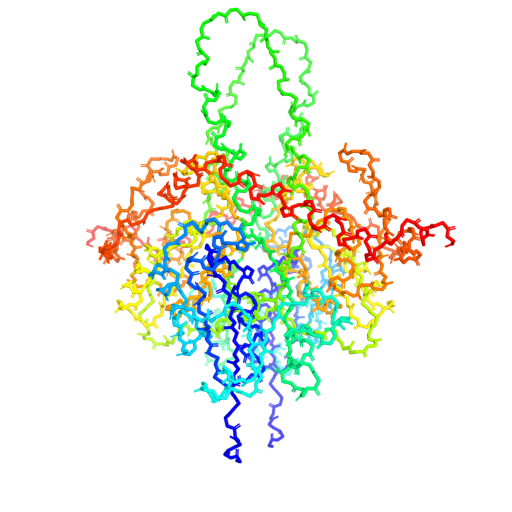ASP A O 1
ATOM 2791 N N . VAL A 1 358 ? -33.969 -8.125 -11.258 1 27.92 358 VAL A N 1
ATOM 2792 C CA . VAL A 1 358 ? -33.875 -6.676 -11.43 1 27.92 358 VAL A CA 1
ATOM 2793 C C . VAL A 1 358 ? -35.281 -6.074 -11.516 1 27.92 358 VAL A C 1
ATOM 2795 O O . VAL A 1 358 ? -35.438 -4.852 -11.477 1 27.92 358 VAL A O 1
ATOM 2798 N N . ARG A 1 359 ? -36.312 -6.789 -12.086 1 26.69 359 ARG A N 1
ATOM 2799 C CA . ARG A 1 359 ? -37.562 -6.059 -12.32 1 26.69 359 ARG A CA 1
ATOM 2800 C C . ARG A 1 359 ? -38.375 -5.961 -11.039 1 26.69 359 ARG A C 1
ATOM 2802 O O . ARG A 1 359 ? -39.438 -5.332 -11.023 1 26.69 359 ARG A O 1
ATOM 2809 N N . ASN A 1 360 ? -38.25 -6.867 -10.055 1 20.97 360 ASN A N 1
ATOM 2810 C CA . ASN A 1 360 ? -39.25 -6.598 -9.031 1 20.97 360 ASN A CA 1
ATOM 2811 C C . ASN A 1 360 ? -38.75 -5.594 -7.996 1 20.97 360 ASN A C 1
ATOM 2813 O O . ASN A 1 360 ? -37.594 -5.691 -7.535 1 20.97 360 ASN A O 1
ATOM 2817 N N . MET B 1 1 ? 0.325 -6.07 35.25 1 35.19 1 MET B N 1
ATOM 2818 C CA . MET B 1 1 ? 1.319 -5.117 35.75 1 35.19 1 MET B CA 1
ATOM 2819 C C . MET B 1 1 ? 1.024 -3.711 35.219 1 35.19 1 MET B C 1
ATOM 2821 O O . MET B 1 1 ? 0.924 -3.494 34.031 1 35.19 1 MET B O 1
ATOM 2825 N N . THR B 1 2 ? 0.215 -2.883 35.875 1 48.34 2 THR B N 1
ATOM 2826 C CA . THR B 1 2 ? -0.59 -1.673 35.75 1 48.34 2 THR B CA 1
ATOM 2827 C C . THR B 1 2 ? 0.273 -0.493 35.312 1 48.34 2 THR B C 1
ATOM 2829 O O . THR B 1 2 ? 0.86 0.197 36.125 1 48.34 2 THR B O 1
ATOM 2832 N N . GLY B 1 3 ? 1.427 -0.645 34.5 1 60.22 3 GLY B N 1
ATOM 2833 C CA . GLY B 1 3 ? 2.59 0.205 34.281 1 60.22 3 GLY B CA 1
ATOM 2834 C C . GLY B 1 3 ? 2.23 1.626 33.906 1 60.22 3 GLY B C 1
ATOM 2835 O O . GLY B 1 3 ? 1.105 1.892 33.469 1 60.22 3 GLY B O 1
ATOM 2836 N N . LYS B 1 4 ? 3.008 2.66 34.438 1 83.25 4 LYS B N 1
ATOM 2837 C CA . LYS B 1 4 ? 2.828 4.102 34.281 1 83.25 4 LYS B CA 1
ATOM 2838 C C . LYS B 1 4 ? 2.559 4.465 32.812 1 83.25 4 LYS B C 1
ATOM 2840 O O . LYS B 1 4 ? 3.227 3.959 31.922 1 83.25 4 LYS B O 1
ATOM 2845 N N . GLU B 1 5 ? 1.375 5.078 32.625 1 93.44 5 GLU B N 1
ATOM 2846 C CA . GLU B 1 5 ? 0.994 5.609 31.328 1 93.44 5 GLU B CA 1
ATOM 2847 C C . GLU B 1 5 ? 2.037 6.594 30.812 1 93.44 5 GLU B C 1
ATOM 2849 O O . GLU B 1 5 ? 2.426 7.527 31.516 1 93.44 5 GLU B O 1
ATOM 2854 N N . ILE B 1 6 ? 2.613 6.312 29.703 1 96.75 6 ILE B N 1
ATOM 2855 C CA . ILE B 1 6 ? 3.611 7.18 29.094 1 96.75 6 ILE B CA 1
ATOM 2856 C C . ILE B 1 6 ? 2.922 8.195 28.172 1 96.75 6 ILE B C 1
ATOM 2858 O O . ILE B 1 6 ? 2.154 7.812 27.281 1 96.75 6 ILE B O 1
ATOM 2862 N N . ARG B 1 7 ? 3.166 9.445 28.469 1 97.81 7 ARG B N 1
ATOM 2863 C CA . ARG B 1 7 ? 2.588 10.531 27.688 1 97.81 7 ARG B CA 1
ATOM 2864 C C . ARG B 1 7 ? 3.645 11.195 26.812 1 97.81 7 ARG B C 1
ATOM 2866 O O . ARG B 1 7 ? 4.742 11.5 27.281 1 97.81 7 ARG B O 1
ATOM 2873 N N . VAL B 1 8 ? 3.291 11.414 25.531 1 97.94 8 VAL B N 1
ATOM 2874 C CA . VAL B 1 8 ? 4.219 11.938 24.531 1 97.94 8 VAL B CA 1
ATOM 2875 C C . VAL B 1 8 ? 3.709 13.281 24.016 1 97.94 8 VAL B C 1
ATOM 2877 O O . VAL B 1 8 ? 2.51 13.453 23.797 1 97.94 8 VAL B O 1
ATOM 2880 N N . TRP B 1 9 ? 4.664 14.227 23.859 1 97.44 9 TRP B N 1
ATOM 2881 C CA . TRP B 1 9 ? 4.355 15.539 23.312 1 97.44 9 TRP B CA 1
ATOM 2882 C C . TRP B 1 9 ? 4.941 15.703 21.906 1 97.44 9 TRP B C 1
ATOM 2884 O O . TRP B 1 9 ? 6.094 15.344 21.672 1 97.44 9 TRP B O 1
ATOM 2894 N N . MET B 1 10 ? 4.125 16.172 21.031 1 96.5 10 MET B N 1
ATOM 2895 C CA . MET B 1 10 ? 4.586 16.594 19.703 1 96.5 10 MET B CA 1
ATOM 2896 C C . MET B 1 10 ? 3.928 17.906 19.297 1 96.5 10 MET B C 1
ATOM 2898 O O . MET B 1 10 ? 2.725 18.094 19.484 1 96.5 10 MET B O 1
ATOM 2902 N N . ASP B 1 11 ? 4.711 18.797 18.812 1 94.62 11 ASP B N 1
ATOM 2903 C CA . ASP B 1 11 ? 4.113 20.047 18.359 1 94.62 11 ASP B CA 1
ATOM 2904 C C . ASP B 1 11 ? 4.562 20.406 16.953 1 94.62 11 ASP B C 1
ATOM 2906 O O . ASP B 1 11 ? 5.516 19.812 16.438 1 94.62 11 ASP B O 1
ATOM 2910 N N . GLY B 1 12 ? 3.832 21.266 16.328 1 92.69 12 GLY B N 1
ATOM 2911 C CA . GLY B 1 12 ? 4.141 21.719 14.977 1 92.69 12 GLY B CA 1
ATOM 2912 C C . GLY B 1 12 ? 3.062 22.609 14.383 1 92.69 12 GLY B C 1
ATOM 2913 O O . GLY B 1 12 ? 2.08 22.938 15.055 1 92.69 12 GLY B O 1
ATOM 2914 N N . SER B 1 13 ? 3.326 23.062 13.195 1 93.38 13 SER B N 1
ATOM 2915 C CA . SER B 1 13 ? 2.328 23.859 12.484 1 93.38 13 SER B CA 1
ATOM 2916 C C . SER B 1 13 ? 1.189 22.984 11.969 1 93.38 13 SER B C 1
ATOM 2918 O O . SER B 1 13 ? 0.02 23.359 12.062 1 93.38 13 SER B O 1
ATOM 2920 N N . PHE B 1 14 ? 1.598 21.797 11.438 1 94.94 14 PHE B N 1
ATOM 2921 C CA . PHE B 1 14 ? 0.674 20.812 10.898 1 94.94 14 PHE B CA 1
ATOM 2922 C C . PHE B 1 14 ? -0.195 21.422 9.805 1 94.94 14 PHE B C 1
ATOM 2924 O O . PHE B 1 14 ? -1.394 21.141 9.734 1 94.94 14 PHE B O 1
ATOM 2931 N N . ASP B 1 15 ? 0.435 22.359 9.07 1 94.06 15 ASP B N 1
ATOM 2932 C CA . ASP B 1 15 ? -0.271 22.938 7.926 1 94.06 15 ASP B CA 1
ATOM 2933 C C . ASP B 1 15 ? -0.466 21.906 6.824 1 94.06 15 ASP B C 1
ATOM 2935 O O . ASP B 1 15 ? 0.42 21.078 6.574 1 94.06 15 ASP B O 1
ATOM 2939 N N . MET B 1 16 ? -1.623 21.953 6.207 1 93.44 16 MET B N 1
ATOM 2940 C CA . MET B 1 16 ? -1.973 21 5.164 1 93.44 16 MET B CA 1
ATOM 2941 C C . MET B 1 16 ? -1.688 19.562 5.621 1 93.44 16 MET B C 1
ATOM 2943 O O . MET B 1 16 ? -1.024 18.797 4.914 1 93.44 16 MET B O 1
ATOM 2947 N N . LEU B 1 17 ? -2.076 19.188 6.766 1 93.56 17 LEU B N 1
ATOM 2948 C CA . LEU B 1 17 ? -1.817 17.906 7.402 1 93.56 17 LEU B CA 1
ATOM 2949 C C . LEU B 1 17 ? -1.738 16.781 6.367 1 93.56 17 LEU B C 1
ATOM 2951 O O . LEU B 1 17 ? -2.746 16.141 6.062 1 93.56 17 LEU B O 1
ATOM 2955 N N . HIS B 1 18 ? -0.57 16.578 5.859 1 91.25 18 HIS B N 1
ATOM 2956 C CA . HIS B 1 18 ? -0.307 15.609 4.809 1 91.25 18 HIS B CA 1
ATOM 2957 C C . HIS B 1 18 ? 0.248 14.312 5.387 1 91.25 18 HIS B C 1
ATOM 2959 O O . HIS B 1 18 ? 0.331 14.156 6.605 1 91.25 18 HIS B O 1
ATOM 2965 N N . CYS B 1 19 ? 0.549 13.398 4.5 1 89.38 19 CYS B N 1
ATOM 2966 C CA . CYS B 1 19 ? 0.951 12.062 4.922 1 89.38 19 CYS B CA 1
ATOM 2967 C C . CYS B 1 19 ? 2.23 12.109 5.746 1 89.38 19 CYS B C 1
ATOM 2969 O O . CYS B 1 19 ? 2.414 11.312 6.664 1 89.38 19 CYS B O 1
ATOM 2971 N N . GLY B 1 20 ? 3.139 13.016 5.438 1 88.75 20 GLY B N 1
ATOM 2972 C CA . GLY B 1 20 ? 4.34 13.172 6.246 1 88.75 20 GLY B CA 1
ATOM 2973 C C . GLY B 1 20 ? 4.047 13.445 7.707 1 88.75 20 GLY B C 1
ATOM 2974 O O . GLY B 1 20 ? 4.676 12.859 8.594 1 88.75 20 GLY B O 1
ATOM 2975 N N . HIS B 1 21 ? 3.131 14.344 7.949 1 93 21 HIS B N 1
ATOM 2976 C CA . HIS B 1 21 ? 2.695 14.617 9.312 1 93 21 HIS B CA 1
ATOM 2977 C C . HIS B 1 21 ? 2.086 13.375 9.961 1 93 21 HIS B C 1
ATOM 2979 O O . HIS B 1 21 ? 2.369 13.07 11.117 1 93 21 HIS B O 1
ATOM 2985 N N . ALA B 1 22 ? 1.279 12.695 9.188 1 93.44 22 ALA B N 1
ATOM 2986 C CA . ALA B 1 22 ? 0.611 11.516 9.719 1 93.44 22 ALA B CA 1
ATOM 2987 C C . ALA B 1 22 ? 1.626 10.453 10.133 1 93.44 22 ALA B C 1
ATOM 2989 O O . ALA B 1 22 ? 1.471 9.805 11.172 1 93.44 22 ALA B O 1
ATOM 2990 N N . VAL B 1 23 ? 2.609 10.281 9.312 1 92.19 23 VAL B N 1
ATOM 2991 C CA . VAL B 1 23 ? 3.645 9.297 9.625 1 92.19 23 VAL B CA 1
ATOM 2992 C C . VAL B 1 23 ? 4.379 9.711 10.898 1 92.19 23 VAL B C 1
ATOM 2994 O O . VAL B 1 23 ? 4.621 8.883 11.773 1 92.19 23 VAL B O 1
ATOM 2997 N N . ALA B 1 24 ? 4.742 10.977 10.992 1 92.31 24 ALA B N 1
ATOM 2998 C CA . ALA B 1 24 ? 5.414 11.477 12.195 1 92.31 24 ALA B CA 1
ATOM 2999 C C . ALA B 1 24 ? 4.551 11.258 13.438 1 92.31 24 ALA B C 1
ATOM 3001 O O . ALA B 1 24 ? 5.059 10.867 14.484 1 92.31 24 ALA B O 1
ATOM 3002 N N . ILE B 1 25 ? 3.318 11.539 13.273 1 96.06 25 ILE B N 1
ATOM 3003 C CA . ILE B 1 25 ? 2.371 11.383 14.375 1 96.06 25 ILE B CA 1
ATOM 3004 C C . ILE B 1 25 ? 2.277 9.914 14.773 1 96.06 25 ILE B C 1
ATOM 3006 O O . ILE B 1 25 ? 2.287 9.586 15.961 1 96.06 25 ILE B O 1
ATOM 3010 N N . GLN B 1 26 ? 2.172 9.031 13.797 1 95.62 26 GLN B N 1
ATOM 3011 C CA . GLN B 1 26 ? 2.137 7.598 14.055 1 95.62 26 GLN B CA 1
ATOM 3012 C C . GLN B 1 26 ? 3.393 7.141 14.789 1 95.62 26 GLN B C 1
ATOM 3014 O O . GLN B 1 26 ? 3.312 6.352 15.734 1 95.62 26 GLN B O 1
ATOM 3019 N N . GLN B 1 27 ? 4.543 7.605 14.383 1 93.12 27 GLN B N 1
ATOM 3020 C CA . GLN B 1 27 ? 5.801 7.254 15.031 1 93.12 27 GLN B CA 1
ATOM 3021 C C . GLN B 1 27 ? 5.844 7.766 16.469 1 93.12 27 GLN B C 1
ATOM 3023 O O . GLN B 1 27 ? 6.309 7.066 17.375 1 93.12 27 GLN B O 1
ATOM 3028 N N . ALA B 1 28 ? 5.387 8.961 16.641 1 96.19 28 ALA B N 1
ATOM 3029 C CA . ALA B 1 28 ? 5.352 9.539 17.984 1 96.19 28 ALA B CA 1
ATOM 3030 C C . ALA B 1 28 ? 4.496 8.695 18.922 1 96.19 28 ALA B C 1
ATOM 3032 O O . ALA B 1 28 ? 4.867 8.461 20.078 1 96.19 28 ALA B O 1
ATOM 3033 N N . LYS B 1 29 ? 3.385 8.25 18.406 1 96.81 29 LYS B N 1
ATOM 3034 C CA . LYS B 1 29 ? 2.469 7.441 19.219 1 96.81 29 LYS B CA 1
ATOM 3035 C C . LYS B 1 29 ? 3.135 6.145 19.672 1 96.81 29 LYS B C 1
ATOM 3037 O O . LYS B 1 29 ? 2.842 5.641 20.75 1 96.81 29 LYS B O 1
ATOM 3042 N N . GLU B 1 30 ? 4 5.617 18.938 1 94.06 30 GLU B N 1
ATOM 3043 C CA . GLU B 1 30 ? 4.672 4.359 19.25 1 94.06 30 GLU B CA 1
ATOM 3044 C C . GLU B 1 30 ? 5.543 4.496 20.484 1 94.06 30 GLU B C 1
ATOM 3046 O O . GLU B 1 30 ? 5.883 3.5 21.125 1 94.06 30 GLU B O 1
ATOM 3051 N N . TYR B 1 31 ? 5.91 5.695 20.859 1 95.25 31 TYR B N 1
ATOM 3052 C CA . TYR B 1 31 ? 6.793 5.918 22 1 95.25 31 TYR B CA 1
ATOM 3053 C C . TYR B 1 31 ? 6.012 5.902 23.312 1 95.25 31 TYR B C 1
ATOM 3055 O O . TYR B 1 31 ? 6.602 5.844 24.391 1 95.25 31 TYR B O 1
ATOM 3063 N N . GLY B 1 32 ? 4.664 5.922 23.172 1 96.31 32 GLY B N 1
ATOM 3064 C CA . GLY B 1 32 ? 3.906 5.977 24.422 1 96.31 32 GLY B CA 1
ATOM 3065 C C . GLY B 1 32 ? 2.445 5.605 24.234 1 96.31 32 GLY B C 1
ATOM 3066 O O . GLY B 1 32 ? 2.053 5.09 23.188 1 96.31 32 GLY B O 1
ATOM 3067 N N . ASP B 1 33 ? 1.69 5.906 25.312 1 96.94 33 ASP B N 1
ATOM 3068 C CA . ASP B 1 33 ? 0.294 5.484 25.359 1 96.94 33 ASP B CA 1
ATOM 3069 C C . ASP B 1 33 ? -0.639 6.617 24.953 1 96.94 33 ASP B C 1
ATOM 3071 O O . ASP B 1 33 ? -1.676 6.379 24.328 1 96.94 33 ASP B O 1
ATOM 3075 N N . ILE B 1 34 ? -0.226 7.801 25.375 1 98 34 ILE B N 1
ATOM 3076 C CA . ILE B 1 34 ? -1.037 8.977 25.094 1 98 34 ILE B CA 1
ATOM 3077 C C . ILE B 1 34 ? -0.212 9.992 24.312 1 98 34 ILE B C 1
ATOM 3079 O O . ILE B 1 34 ? 0.896 10.352 24.719 1 98 34 ILE B O 1
ATOM 3083 N N . LEU B 1 35 ? -0.751 10.422 23.219 1 98.31 35 LEU B N 1
ATOM 3084 C CA . LEU B 1 35 ? -0.068 11.422 22.406 1 98.31 35 LEU B CA 1
ATOM 3085 C C . LEU B 1 35 ? -0.798 12.766 22.469 1 98.31 35 LEU B C 1
ATOM 3087 O O . LEU B 1 35 ? -1.966 12.859 22.078 1 98.31 35 LEU B O 1
ATOM 3091 N N . VAL B 1 36 ? -0.135 13.75 22.984 1 98.38 36 VAL B N 1
ATOM 3092 C CA . VAL B 1 36 ? -0.614 15.125 23.016 1 98.38 36 VAL B CA 1
ATOM 3093 C C . VAL B 1 36 ? 0.052 15.945 21.922 1 98.38 36 VAL B C 1
ATOM 3095 O O . VAL B 1 36 ? 1.28 16.031 21.859 1 98.38 36 VAL B O 1
ATOM 3098 N N . VAL B 1 37 ? -0.776 16.516 21.078 1 98.19 37 VAL B N 1
ATOM 3099 C CA . VAL B 1 37 ? -0.226 17.25 19.938 1 98.19 37 VAL B CA 1
ATOM 3100 C C . VAL B 1 37 ? -0.538 18.734 20.094 1 98.19 37 VAL B C 1
ATOM 3102 O O . VAL B 1 37 ? -1.702 19.125 20.219 1 98.19 37 VAL B O 1
ATOM 3105 N N . GLY B 1 38 ? 0.49 19.547 20.094 1 97.31 38 GLY B N 1
ATOM 3106 C CA . GLY B 1 38 ? 0.344 21 20.203 1 97.31 38 GLY B CA 1
ATOM 3107 C C . GLY B 1 38 ? 0.382 21.688 18.844 1 97.31 38 GLY B C 1
ATOM 3108 O O . GLY B 1 38 ? 1.285 21.453 18.047 1 97.31 38 GLY B O 1
ATOM 3109 N N . ILE B 1 39 ? -0.573 22.578 18.641 1 96.56 39 ILE B N 1
ATOM 3110 C CA . ILE B 1 39 ? -0.617 23.359 17.406 1 96.56 39 ILE B CA 1
ATOM 3111 C C . ILE B 1 39 ? -0.042 24.75 17.656 1 96.56 39 ILE B C 1
ATOM 3113 O O . ILE B 1 39 ? -0.483 25.453 18.562 1 96.56 39 ILE B O 1
ATOM 3117 N N . GLN B 1 40 ? 0.865 25.094 16.844 1 94.75 40 GLN B N 1
ATOM 3118 C CA . GLN B 1 40 ? 1.438 26.438 16.922 1 94.75 40 GLN B CA 1
ATOM 3119 C C . GLN B 1 40 ? 0.487 27.484 16.344 1 94.75 40 GLN B C 1
ATOM 3121 O O . GLN B 1 40 ? -0.169 27.234 15.336 1 94.75 40 GLN B O 1
ATOM 3126 N N . PRO B 1 41 ? 0.447 28.578 16.953 1 93.62 41 PRO B N 1
ATOM 3127 C CA . PRO B 1 41 ? -0.453 29.625 16.453 1 93.62 41 PRO B CA 1
ATOM 3128 C C . PRO B 1 41 ? 0.023 30.219 15.133 1 93.62 41 PRO B C 1
ATOM 3130 O O . PRO B 1 41 ? 1.22 30.203 14.836 1 93.62 41 PRO B O 1
ATOM 3133 N N . ASN B 1 42 ? -0.915 30.828 14.367 1 92.5 42 ASN B N 1
ATOM 3134 C CA . ASN B 1 42 ? -0.6 31.438 13.078 1 92.5 42 ASN B CA 1
ATOM 3135 C C . ASN B 1 42 ? 0.486 32.5 13.211 1 92.5 42 ASN B C 1
ATOM 3137 O O . ASN B 1 42 ? 1.341 32.656 12.336 1 92.5 42 ASN B O 1
ATOM 3141 N N . THR B 1 43 ? 0.42 33.219 14.266 1 90.88 43 THR B N 1
ATOM 3142 C CA . THR B 1 43 ? 1.36 34.312 14.484 1 90.88 43 THR B CA 1
ATOM 3143 C C . THR B 1 43 ? 2.797 33.812 14.5 1 90.88 43 THR B C 1
ATOM 3145 O O . THR B 1 43 ? 3.68 34.406 13.875 1 90.88 43 THR B O 1
ATOM 3148 N N . ASP B 1 44 ? 2.994 32.719 15.133 1 88.69 44 ASP B N 1
ATOM 3149 C CA . ASP B 1 44 ? 4.328 32.125 15.219 1 88.69 44 ASP B CA 1
ATOM 3150 C C . ASP B 1 44 ? 4.742 31.516 13.875 1 88.69 44 ASP B C 1
ATOM 3152 O O . ASP B 1 44 ? 5.906 31.625 13.477 1 88.69 44 ASP B O 1
ATOM 3156 N N . ILE B 1 45 ? 3.805 30.891 13.195 1 88.5 45 ILE B N 1
ATOM 3157 C CA . ILE B 1 45 ? 4.102 30.219 11.938 1 88.5 45 ILE B CA 1
ATOM 3158 C C . ILE B 1 45 ? 4.535 31.25 10.891 1 88.5 45 ILE B C 1
ATOM 3160 O O . ILE B 1 45 ? 5.504 31.031 10.164 1 88.5 45 ILE B O 1
ATOM 3164 N N . VAL B 1 46 ? 3.848 32.312 10.852 1 87.44 46 VAL B N 1
ATOM 3165 C CA . VAL B 1 46 ? 4.113 33.344 9.859 1 87.44 46 VAL B CA 1
ATOM 3166 C C . VAL B 1 46 ? 5.539 33.875 10.023 1 87.44 46 VAL B C 1
ATOM 3168 O O . VAL B 1 46 ? 6.242 34.125 9.039 1 87.44 46 VAL B O 1
ATOM 3171 N N . VAL B 1 47 ? 5.969 34 11.211 1 83.44 47 VAL B N 1
ATOM 3172 C CA . VAL B 1 47 ? 7.277 34.562 11.523 1 83.44 47 VAL B CA 1
ATOM 3173 C C . VAL B 1 47 ? 8.375 33.594 11.125 1 83.44 47 VAL B C 1
ATOM 3175 O O . VAL B 1 47 ? 9.414 33.969 10.594 1 83.44 47 VAL B O 1
ATOM 3178 N N . HIS B 1 48 ? 8.125 32.375 11.289 1 79.38 48 HIS B N 1
ATOM 3179 C CA . HIS B 1 48 ? 9.203 31.422 11.164 1 79.38 48 HIS B CA 1
ATOM 3180 C C . HIS B 1 48 ? 9.164 30.734 9.797 1 79.38 48 HIS B C 1
ATOM 3182 O O . HIS B 1 48 ? 10.203 30.328 9.273 1 79.38 48 HIS B O 1
ATOM 3188 N N . LYS B 1 49 ? 8.016 30.531 9.203 1 79.12 49 LYS B N 1
ATOM 3189 C CA . LYS B 1 49 ? 7.906 29.703 8.008 1 79.12 49 LYS B CA 1
ATOM 3190 C C . LYS B 1 49 ? 7.148 30.422 6.898 1 79.12 49 LYS B C 1
ATOM 3192 O O . LYS B 1 49 ? 7.371 30.172 5.715 1 79.12 49 LYS B O 1
ATOM 3197 N N . GLY B 1 50 ? 6.312 31.359 7.227 1 81.19 50 GLY B N 1
ATOM 3198 C CA . GLY B 1 50 ? 5.379 31.969 6.301 1 81.19 50 GLY B CA 1
ATOM 3199 C C . GLY B 1 50 ? 3.934 31.625 6.59 1 81.19 50 GLY B C 1
ATOM 3200 O O . GLY B 1 50 ? 3.648 30.797 7.449 1 81.19 50 GLY B O 1
ATOM 3201 N N . PRO B 1 51 ? 3.064 32.25 5.871 1 86.69 51 PRO B N 1
ATOM 3202 C CA . PRO B 1 51 ? 1.645 32.062 6.18 1 86.69 51 PRO B CA 1
ATOM 3203 C C . PRO B 1 51 ? 1.165 30.625 5.91 1 86.69 51 PRO B C 1
ATOM 3205 O O . PRO B 1 51 ? 1.46 30.062 4.855 1 86.69 51 PRO B O 1
ATOM 3208 N N . PRO B 1 52 ? 0.424 30.094 6.848 1 92.44 52 PRO B N 1
ATOM 3209 C CA . PRO B 1 52 ? -0.152 28.766 6.617 1 92.44 52 PRO B CA 1
ATOM 3210 C C . PRO B 1 52 ? -1.331 28.797 5.648 1 92.44 52 PRO B C 1
ATOM 3212 O O . PRO B 1 52 ? -1.955 29.844 5.461 1 92.44 52 PRO B O 1
ATOM 3215 N N . VAL B 1 53 ? -1.59 27.734 5.004 1 94.44 53 VAL B N 1
ATOM 3216 C CA . VAL B 1 53 ? -2.697 27.625 4.059 1 94.44 53 VAL B CA 1
ATOM 3217 C C . VAL B 1 53 ? -3.998 27.375 4.816 1 94.44 53 VAL B C 1
ATOM 3219 O O . VAL B 1 53 ? -5.027 27.969 4.516 1 94.44 53 VAL B O 1
ATOM 3222 N N . PHE B 1 54 ? -3.969 26.484 5.809 1 96.19 54 PHE B N 1
ATOM 3223 C CA . PHE B 1 54 ? -5.148 26.156 6.602 1 96.19 54 PHE B CA 1
ATOM 3224 C C . PHE B 1 54 ? -5.266 27.062 7.812 1 96.19 54 PHE B C 1
ATOM 3226 O O . PHE B 1 54 ? -4.254 27.516 8.359 1 96.19 54 PHE B O 1
ATOM 3233 N N . THR B 1 55 ? -6.461 27.344 8.195 1 94.75 55 THR B N 1
ATOM 3234 C CA . THR B 1 55 ? -6.691 28.109 9.414 1 94.75 55 THR B CA 1
ATOM 3235 C C . THR B 1 55 ? -6.367 27.281 10.648 1 94.75 55 THR B C 1
ATOM 3237 O O . THR B 1 55 ? -6.215 26.062 10.555 1 94.75 55 THR B O 1
ATOM 3240 N N . GLU B 1 56 ? -6.246 27.969 11.758 1 95.38 56 GLU B N 1
ATOM 3241 C CA . GLU B 1 56 ? -5.973 27.266 13.008 1 95.38 56 GLU B CA 1
ATOM 3242 C C . GLU B 1 56 ? -7.086 26.266 13.344 1 95.38 56 GLU B C 1
ATOM 3244 O O . GLU B 1 56 ? -6.816 25.156 13.805 1 95.38 56 GLU B O 1
ATOM 3249 N N . SER B 1 57 ? -8.312 26.703 13.109 1 95.94 57 SER B N 1
ATOM 3250 C CA . SER B 1 57 ? -9.453 25.844 13.391 1 95.94 57 SER B CA 1
ATOM 3251 C C . SER B 1 57 ? -9.445 24.609 12.492 1 95.94 57 SER B C 1
ATOM 3253 O O . SER B 1 57 ? -9.797 23.516 12.93 1 95.94 57 SER B O 1
ATOM 3255 N N . GLU B 1 58 ? -9.086 24.812 11.258 1 97 58 GLU B N 1
ATOM 3256 C CA . GLU B 1 58 ? -9.016 23.688 10.32 1 97 58 GLU B CA 1
ATOM 3257 C C . GLU B 1 58 ? -7.93 22.703 10.742 1 97 58 GLU B C 1
ATOM 3259 O O . GLU B 1 58 ? -8.141 21.484 10.695 1 97 58 GLU B O 1
ATOM 3264 N N . ARG B 1 59 ? -6.801 23.234 11.109 1 97.5 59 ARG B N 1
ATOM 3265 C CA . ARG B 1 59 ? -5.699 22.391 11.547 1 97.5 59 ARG B CA 1
ATOM 3266 C C . ARG B 1 59 ? -6.082 21.609 12.797 1 97.5 59 ARG B C 1
ATOM 3268 O O . ARG B 1 59 ? -5.812 20.406 12.898 1 97.5 59 ARG B O 1
ATOM 3275 N N . HIS B 1 60 ? -6.738 22.297 13.742 1 97.81 60 HIS B N 1
ATOM 3276 C CA . HIS B 1 60 ? -7.215 21.625 14.945 1 97.81 60 HIS B CA 1
ATOM 3277 C C . HIS B 1 60 ? -8.195 20.5 14.609 1 97.81 60 HIS B C 1
ATOM 3279 O O . HIS B 1 60 ? -8.086 19.406 15.141 1 97.81 60 HIS B O 1
ATOM 3285 N N . ARG B 1 61 ? -9.125 20.812 13.766 1 97.62 61 ARG B N 1
ATOM 3286 C CA . ARG B 1 61 ? -10.148 19.859 13.375 1 97.62 61 ARG B CA 1
ATOM 3287 C C . ARG B 1 61 ? -9.516 18.625 12.711 1 97.62 61 ARG B C 1
ATOM 3289 O O . ARG B 1 61 ? -9.883 17.5 13.016 1 97.62 61 ARG B O 1
ATOM 3296 N N . LEU B 1 62 ? -8.648 18.844 11.844 1 98.12 62 LEU B N 1
ATOM 3297 C CA . LEU B 1 62 ? -7.996 17.766 11.117 1 98.12 62 LEU B CA 1
ATOM 3298 C C . LEU B 1 62 ? -7.168 16.891 12.07 1 98.12 62 LEU B C 1
ATOM 3300 O O . LEU B 1 62 ? -7.211 15.664 11.984 1 98.12 62 LEU B O 1
ATOM 3304 N N . LEU B 1 63 ? -6.441 17.5 12.945 1 98.19 63 LEU B N 1
ATOM 3305 C CA . LEU B 1 63 ? -5.613 16.766 13.891 1 98.19 63 LEU B CA 1
ATOM 3306 C C . LEU B 1 63 ? -6.477 15.914 14.82 1 98.19 63 LEU B C 1
ATOM 3308 O O . LEU B 1 63 ? -6.094 14.797 15.18 1 98.19 63 LEU B O 1
ATOM 3312 N N . SER B 1 64 ? -7.582 16.438 15.164 1 97.81 64 SER B N 1
ATOM 3313 C CA . SER B 1 64 ? -8.484 15.719 16.062 1 97.81 64 SER B CA 1
ATOM 3314 C C . SER B 1 64 ? -9.031 14.461 15.406 1 97.81 64 SER B C 1
ATOM 3316 O O . SER B 1 64 ? -9.484 13.539 16.094 1 97.81 64 SER B O 1
ATOM 3318 N N . GLY B 1 65 ? -8.977 14.43 14.117 1 97.75 65 GLY B N 1
ATOM 3319 C CA . GLY B 1 65 ? -9.492 13.289 13.375 1 97.75 65 GLY B CA 1
ATOM 3320 C C . GLY B 1 65 ? -8.461 12.195 13.172 1 97.75 65 GLY B C 1
ATOM 3321 O O . GLY B 1 65 ? -8.781 11.117 12.656 1 97.75 65 GLY B O 1
ATOM 3322 N N . ILE B 1 66 ? -7.25 12.438 13.562 1 98.06 66 ILE B N 1
ATOM 3323 C CA . ILE B 1 66 ? -6.176 11.461 13.383 1 98.06 66 ILE B CA 1
ATOM 3324 C C . ILE B 1 66 ? -6.254 10.406 14.477 1 98.06 66 ILE B C 1
ATOM 3326 O O . ILE B 1 66 ? -6.332 10.734 15.664 1 98.06 66 ILE B O 1
ATOM 3330 N N . LYS B 1 67 ? -6.168 9.141 14.18 1 96.88 67 LYS B N 1
ATOM 3331 C CA . LYS B 1 67 ? -6.516 8.047 15.086 1 96.88 67 LYS B CA 1
ATOM 3332 C C . LYS B 1 67 ? -5.488 7.918 16.203 1 96.88 67 LYS B C 1
ATOM 3334 O O . LYS B 1 67 ? -5.793 7.383 17.281 1 96.88 67 LYS B O 1
ATOM 3339 N N . TRP B 1 68 ? -4.297 8.469 16.062 1 97.81 68 TRP B N 1
ATOM 3340 C CA . TRP B 1 68 ? -3.264 8.289 17.078 1 97.81 68 TRP B CA 1
ATOM 3341 C C . TRP B 1 68 ? -3.234 9.469 18.031 1 97.81 68 TRP B C 1
ATOM 3343 O O . TRP B 1 68 ? -2.578 9.414 19.078 1 97.81 68 TRP B O 1
ATOM 3353 N N . VAL B 1 69 ? -3.906 10.531 17.719 1 98.38 69 VAL B N 1
ATOM 3354 C CA . VAL B 1 69 ? -3.887 11.742 18.531 1 98.38 69 VAL B CA 1
ATOM 3355 C C . VAL B 1 69 ? -4.934 11.633 19.641 1 98.38 69 VAL B C 1
ATOM 3357 O O . VAL B 1 69 ? -6.125 11.484 19.359 1 98.38 69 VAL B O 1
ATOM 3360 N N . ASN B 1 70 ? -4.496 11.719 20.875 1 97.94 70 ASN B N 1
ATOM 3361 C CA . ASN B 1 70 ? -5.406 11.633 22.016 1 97.94 70 ASN B CA 1
ATOM 3362 C C . ASN B 1 70 ? -5.898 13.016 22.438 1 97.94 70 ASN B C 1
ATOM 3364 O O . ASN B 1 70 ? -7.047 13.164 22.859 1 97.94 70 ASN B O 1
ATOM 3368 N N . GLN B 1 71 ? -5.004 13.969 22.359 1 97.88 71 GLN B N 1
ATOM 3369 C CA . GLN B 1 71 ? -5.324 15.32 22.781 1 97.88 71 GLN B CA 1
ATOM 3370 C C . GLN B 1 71 ? -4.656 16.359 21.891 1 97.88 71 GLN B C 1
ATOM 3372 O O . GLN B 1 71 ? -3.504 16.188 21.484 1 97.88 71 GLN B O 1
ATOM 3377 N N . VAL B 1 72 ? -5.418 17.391 21.562 1 98.12 72 VAL B N 1
ATOM 3378 C CA . VAL B 1 72 ? -4.887 18.5 20.781 1 98.12 72 VAL B CA 1
ATOM 3379 C C . VAL B 1 72 ? -4.852 19.766 21.641 1 98.12 72 VAL B C 1
ATOM 3381 O O . VAL B 1 72 ? -5.836 20.109 22.297 1 98.12 72 VAL B O 1
ATOM 3384 N N . VAL B 1 73 ? -3.703 20.391 21.672 1 97.38 73 VAL B N 1
ATOM 3385 C CA . VAL B 1 73 ? -3.52 21.625 22.438 1 97.38 73 VAL B CA 1
ATOM 3386 C C . VAL B 1 73 ? -3.299 22.797 21.484 1 97.38 73 VAL B C 1
ATOM 3388 O O . VAL B 1 73 ? -2.373 22.781 20.672 1 97.38 73 VAL B O 1
ATOM 3391 N N . ASP B 1 74 ? -4.09 23.812 21.641 1 96.31 74 ASP B N 1
ATOM 3392 C CA . ASP B 1 74 ? -3.945 25.016 20.812 1 96.31 74 ASP B CA 1
ATOM 3393 C C . ASP B 1 74 ? -2.883 25.953 21.391 1 96.31 74 ASP B C 1
ATOM 3395 O O . ASP B 1 74 ? -2.561 25.891 22.578 1 96.31 74 ASP B O 1
ATOM 3399 N N . HIS B 1 75 ? -2.293 26.734 20.547 1 93.75 75 HIS B N 1
ATOM 3400 C CA . HIS B 1 75 ? -1.36 27.797 20.891 1 93.75 75 HIS B CA 1
ATOM 3401 C C . HIS B 1 75 ? -0.127 27.25 21.609 1 93.75 75 HIS B C 1
ATOM 3403 O O . HIS B 1 75 ? 0.282 27.781 22.641 1 93.75 75 HIS B O 1
ATOM 3409 N N . ALA B 1 76 ? 0.274 26.125 21.109 1 94.25 76 ALA B N 1
ATOM 3410 C CA . ALA B 1 76 ? 1.559 25.625 21.594 1 94.25 76 ALA B CA 1
ATOM 3411 C C . ALA B 1 76 ? 2.697 26.562 21.188 1 94.25 76 ALA B C 1
ATOM 3413 O O . ALA B 1 76 ? 2.75 27.031 20.047 1 94.25 76 ALA B O 1
ATOM 3414 N N . PRO B 1 77 ? 3.562 26.875 22.125 1 87.88 77 PRO B N 1
ATOM 3415 C CA . PRO B 1 77 ? 4.668 27.766 21.781 1 87.88 77 PRO B CA 1
ATOM 3416 C C . PRO B 1 77 ? 5.637 27.156 20.766 1 87.88 77 PRO B C 1
ATOM 3418 O O . PRO B 1 77 ? 5.766 25.938 20.688 1 87.88 77 PRO B O 1
ATOM 3421 N N . TYR B 1 78 ? 6.246 28.234 20.062 1 84.44 78 TYR B N 1
ATOM 3422 C CA . TYR B 1 78 ? 7.289 27.797 19.141 1 84.44 78 TYR B CA 1
ATOM 3423 C C . TYR B 1 78 ? 8.523 27.312 19.906 1 84.44 78 TYR B C 1
ATOM 3425 O O . TYR B 1 78 ? 9.094 28.062 20.703 1 84.44 78 TYR B O 1
ATOM 3433 N N . GLY B 1 79 ? 8.797 26.125 20.125 1 82.06 79 GLY B N 1
ATOM 3434 C CA . GLY B 1 79 ? 9.883 25.562 20.906 1 82.06 79 GLY B CA 1
ATOM 3435 C C . GLY B 1 79 ? 9.414 24.875 22.172 1 82.06 79 GLY B C 1
ATOM 3436 O O . GLY B 1 79 ? 8.984 25.531 23.125 1 82.06 79 GLY B O 1
ATOM 3437 N N . THR B 1 80 ? 9.539 23.734 22.172 1 87.94 80 THR B N 1
ATOM 3438 C CA . THR B 1 80 ? 9.078 22.938 23.297 1 87.94 80 THR B CA 1
ATOM 3439 C C . THR B 1 80 ? 10.125 22.938 24.406 1 87.94 80 THR B C 1
ATOM 3441 O O . THR B 1 80 ? 11.289 22.609 24.172 1 87.94 80 THR B O 1
ATOM 3444 N N . THR B 1 81 ? 9.711 23.375 25.609 1 88.94 81 THR B N 1
ATOM 3445 C CA . THR B 1 81 ? 10.57 23.359 26.797 1 88.94 81 THR B CA 1
ATOM 3446 C C . THR B 1 81 ? 10.109 22.281 27.781 1 88.94 81 THR B C 1
ATOM 3448 O O . THR B 1 81 ? 9.031 21.703 27.625 1 88.94 81 THR B O 1
ATOM 3451 N N . THR B 1 82 ? 10.984 22.062 28.75 1 91.75 82 THR B N 1
ATOM 3452 C CA . THR B 1 82 ? 10.633 21.109 29.797 1 91.75 82 THR B CA 1
ATOM 3453 C C . THR B 1 82 ? 9.391 21.578 30.562 1 91.75 82 THR B C 1
ATOM 3455 O O . THR B 1 82 ? 8.594 20.75 31.016 1 91.75 82 THR B O 1
ATOM 3458 N N . ALA B 1 83 ? 9.258 22.828 30.641 1 92.5 83 ALA B N 1
ATOM 3459 C CA . ALA B 1 83 ? 8.109 23.391 31.344 1 92.5 83 ALA B CA 1
ATOM 3460 C C . ALA B 1 83 ? 6.805 23.016 30.656 1 92.5 83 ALA B C 1
ATOM 3462 O O . ALA B 1 83 ? 5.805 22.703 31.312 1 92.5 83 ALA B O 1
ATOM 3463 N N . ILE B 1 84 ? 6.773 23.078 29.391 1 92.69 84 ILE B N 1
ATOM 3464 C CA . ILE B 1 84 ? 5.59 22.734 28.609 1 92.69 84 ILE B CA 1
ATOM 3465 C C . ILE B 1 84 ? 5.258 21.25 28.812 1 92.69 84 ILE B C 1
ATOM 3467 O O . ILE B 1 84 ? 4.09 20.891 28.938 1 92.69 84 ILE B O 1
ATOM 3471 N N . LEU B 1 85 ? 6.266 20.422 28.781 1 95.31 85 LEU B N 1
ATOM 3472 C CA . LEU B 1 85 ? 6.074 18.984 29 1 95.31 85 LEU B CA 1
ATOM 3473 C C . LEU B 1 85 ? 5.445 18.734 30.375 1 95.31 85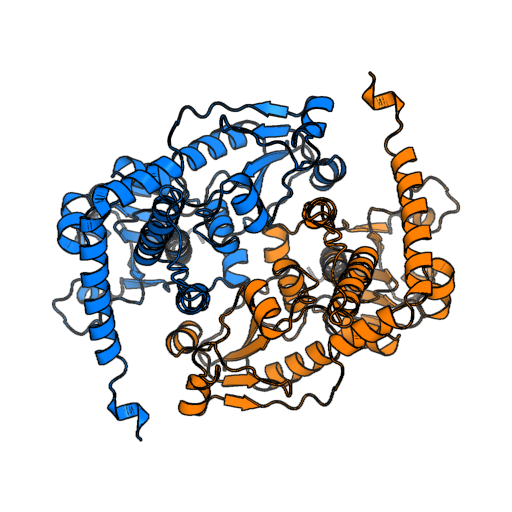 LEU B C 1
ATOM 3475 O O . LEU B 1 85 ? 4.508 17.938 30.484 1 95.31 85 LEU B O 1
ATOM 3479 N N . ASP B 1 86 ? 5.988 19.453 31.328 1 95.5 86 ASP B N 1
ATOM 3480 C CA . ASP B 1 86 ? 5.477 19.266 32.688 1 95.5 86 ASP B CA 1
ATOM 3481 C C . ASP B 1 86 ? 4.035 19.766 32.812 1 95.5 86 ASP B C 1
ATOM 3483 O O . ASP B 1 86 ? 3.209 19.125 33.469 1 95.5 86 ASP B O 1
ATOM 3487 N N . GLU B 1 87 ? 3.744 20.844 32.188 1 95.31 87 GLU B N 1
ATOM 3488 C CA . GLU B 1 87 ? 2.4 21.422 32.188 1 95.31 87 GLU B CA 1
ATOM 3489 C C . GLU B 1 87 ? 1.376 20.422 31.641 1 95.31 87 GLU B C 1
ATOM 3491 O O . GLU B 1 87 ? 0.245 20.359 32.125 1 95.31 87 GLU B O 1
ATOM 3496 N N . HIS B 1 88 ? 1.754 19.672 30.688 1 95.88 88 HIS B N 1
ATOM 3497 C CA . HIS B 1 88 ? 0.821 18.766 30.031 1 95.88 88 HIS B CA 1
ATOM 3498 C C . HIS B 1 88 ? 1.071 17.328 30.453 1 95.88 88 HIS B C 1
ATOM 3500 O O . HIS B 1 88 ? 0.544 16.391 29.844 1 95.88 88 HIS B O 1
ATOM 3506 N N . LYS B 1 89 ? 2.006 17.141 31.469 1 96.31 89 LYS B N 1
ATOM 3507 C CA . LYS B 1 89 ? 2.311 15.844 32.062 1 96.31 89 LYS B CA 1
ATOM 3508 C C . LYS B 1 89 ? 2.857 14.867 31.031 1 96.31 89 LYS B C 1
ATOM 3510 O O . LYS B 1 89 ? 2.477 13.688 31.016 1 96.31 89 LYS B O 1
ATOM 3515 N N . CYS B 1 90 ? 3.629 15.375 30.109 1 97.06 90 CYS B N 1
ATOM 3516 C CA . CYS B 1 90 ? 4.23 14.531 29.078 1 97.06 90 CYS B CA 1
ATOM 3517 C C . CYS B 1 90 ? 5.633 14.094 29.484 1 97.06 90 CYS B C 1
ATOM 3519 O O . CYS B 1 90 ? 6.387 14.875 30.062 1 97.06 90 CYS B O 1
ATOM 3521 N N . ASP B 1 91 ? 5.973 12.93 29.203 1 96.12 91 ASP B N 1
ATOM 3522 C CA . ASP B 1 91 ? 7.266 12.352 29.578 1 96.12 91 ASP B CA 1
ATOM 3523 C C . ASP B 1 91 ? 8.352 12.773 28.594 1 96.12 91 ASP B C 1
ATOM 3525 O O . ASP B 1 91 ? 9.477 13.078 28.984 1 96.12 91 ASP B O 1
ATOM 3529 N N . PHE B 1 92 ? 8.047 12.766 27.359 1 93.25 92 PHE B N 1
ATOM 3530 C CA . PHE B 1 92 ? 9.062 13.18 26.391 1 93.25 92 PHE B CA 1
ATOM 3531 C C . PHE B 1 92 ? 8.422 13.852 25.188 1 93.25 92 PHE B C 1
ATOM 3533 O O . PHE B 1 92 ? 7.203 13.766 25 1 93.25 92 PHE B O 1
ATOM 3540 N N . CYS B 1 93 ? 9.312 14.562 24.453 1 95 93 CYS B N 1
ATOM 3541 C CA . CYS B 1 93 ? 8.961 15.258 23.219 1 95 93 CYS B CA 1
ATOM 3542 C C . CYS B 1 93 ? 9.508 14.523 22 1 95 93 CYS B C 1
ATOM 3544 O O . CYS B 1 93 ? 10.617 14 22.031 1 95 93 CYS B O 1
ATOM 3546 N N . VAL B 1 94 ? 8.625 14.461 20.969 1 94.06 94 VAL B N 1
ATOM 3547 C CA . VAL B 1 94 ? 9.07 13.867 19.719 1 94.06 94 VAL B CA 1
ATOM 3548 C C . VAL B 1 94 ? 9.203 14.945 18.656 1 94.06 94 VAL B C 1
ATOM 3550 O O . VAL B 1 94 ? 8.273 15.727 18.438 1 94.06 94 VAL B O 1
ATOM 3553 N N . HIS B 1 95 ? 10.375 14.961 18.047 1 88.88 95 HIS B N 1
ATOM 3554 C CA . HIS B 1 95 ? 10.656 15.898 16.969 1 88.88 95 HIS B CA 1
ATOM 3555 C C . HIS B 1 95 ? 11.18 15.172 15.734 1 88.88 95 HIS B C 1
ATOM 3557 O O . HIS B 1 95 ? 11.68 14.047 15.836 1 88.88 95 HIS B O 1
ATOM 3563 N N . GLY B 1 96 ? 11.016 15.812 14.586 1 82.56 96 GLY B N 1
ATOM 3564 C CA . GLY B 1 96 ? 11.602 15.234 13.383 1 82.56 96 GLY B CA 1
ATOM 3565 C C . GLY B 1 96 ? 13.117 15.117 13.461 1 82.56 96 GLY B C 1
ATOM 3566 O O . GLY B 1 96 ? 13.781 15.914 14.117 1 82.56 96 GLY B O 1
ATOM 3567 N N . ASP B 1 97 ? 13.625 14.148 12.758 1 73.31 97 ASP B N 1
ATOM 3568 C CA . ASP B 1 97 ? 15.055 13.867 12.828 1 73.31 97 ASP B CA 1
ATOM 3569 C C . ASP B 1 97 ? 15.852 14.836 11.953 1 73.31 97 ASP B C 1
ATOM 3571 O O . ASP B 1 97 ? 17.078 14.742 11.867 1 73.31 97 ASP B O 1
ATOM 3575 N N . ASP B 1 98 ? 15.18 15.695 11.32 1 61.69 98 ASP B N 1
ATOM 3576 C CA . ASP B 1 98 ? 15.891 16.688 10.516 1 61.69 98 ASP B CA 1
ATOM 3577 C C . ASP B 1 98 ? 16.344 17.859 11.375 1 61.69 98 ASP B C 1
ATOM 3579 O O . ASP B 1 98 ? 16.891 18.844 10.859 1 61.69 98 ASP B O 1
ATOM 3583 N N . ALA B 1 99 ? 16.125 17.781 12.57 1 57.47 99 ALA B N 1
ATOM 3584 C CA . ALA B 1 99 ? 16.469 18.875 13.469 1 57.47 99 ALA B CA 1
ATOM 3585 C C . ALA B 1 99 ? 17.969 19.141 13.445 1 57.47 99 ALA B C 1
ATOM 3587 O O . ALA B 1 99 ? 18.781 18.234 13.258 1 57.47 99 ALA B O 1
ATOM 3588 N N . PRO B 1 100 ? 18.203 20.484 13.211 1 53.88 100 PRO B N 1
ATOM 3589 C CA . PRO B 1 100 ? 19.625 20.828 13.25 1 53.88 100 PRO B CA 1
ATOM 3590 C C . PRO B 1 100 ? 20.359 20.141 14.391 1 53.88 100 PRO B C 1
ATOM 3592 O O . PRO B 1 100 ? 19.766 19.797 15.414 1 53.88 100 PRO B O 1
ATOM 3595 N N . ILE B 1 101 ? 21.578 19.797 14.008 1 53.5 101 ILE B N 1
ATOM 3596 C CA . ILE B 1 101 ? 22.531 19.141 14.914 1 53.5 101 ILE B CA 1
ATOM 3597 C C . ILE B 1 101 ? 22.516 19.859 16.266 1 53.5 101 ILE B C 1
ATOM 3599 O O . ILE B 1 101 ? 22.656 21.078 16.328 1 53.5 101 ILE B O 1
ATOM 3603 N N . LEU B 1 102 ? 22.031 19.141 17.188 1 59.53 102 LEU B N 1
ATOM 3604 C CA . LEU B 1 102 ? 22.062 19.531 18.594 1 59.53 102 LEU B CA 1
ATOM 3605 C C . LEU B 1 102 ? 23.469 19.984 19 1 59.53 102 LEU B C 1
ATOM 3607 O O . LEU B 1 102 ? 24.203 19.219 19.641 1 59.53 102 LEU B O 1
ATOM 3611 N N . THR B 1 103 ? 23.953 20.953 18.312 1 58.34 103 THR B N 1
ATOM 3612 C CA . THR B 1 103 ? 25.344 21.328 18.594 1 58.34 103 THR B CA 1
ATOM 3613 C C . THR B 1 103 ? 25.391 22.5 19.562 1 58.34 103 THR B C 1
ATOM 3615 O O . THR B 1 103 ? 26.406 22.75 20.203 1 58.34 103 THR B O 1
ATOM 3618 N N . ASN B 1 104 ? 24.297 23.172 19.641 1 68.25 104 ASN B N 1
ATOM 3619 C CA . ASN B 1 104 ? 24.297 24.359 20.5 1 68.25 104 ASN B CA 1
ATOM 3620 C C . ASN B 1 104 ? 23.531 24.109 21.781 1 68.25 104 ASN B C 1
ATOM 3622 O O . ASN B 1 104 ? 22.312 23.922 21.766 1 68.25 104 ASN B O 1
ATOM 3626 N N . PRO B 1 105 ? 24.188 24.156 22.844 1 70.88 105 PRO B N 1
ATOM 3627 C CA . PRO B 1 105 ? 23.562 23.875 24.141 1 70.88 105 PRO B CA 1
ATOM 3628 C C . PRO B 1 105 ? 22.438 24.859 24.469 1 70.88 105 PRO B C 1
ATOM 3630 O O . PRO B 1 105 ? 21.609 24.578 25.344 1 70.88 105 PRO B O 1
ATOM 3633 N N . ASP B 1 106 ? 22.469 25.906 23.797 1 72.38 106 ASP B N 1
ATOM 3634 C CA . ASP B 1 106 ? 21.422 26.891 24.078 1 72.38 106 ASP B CA 1
ATOM 3635 C C . ASP B 1 106 ? 20.156 26.594 23.266 1 72.38 106 ASP B C 1
ATOM 3637 O O . ASP B 1 106 ? 19.109 27.203 23.484 1 72.38 106 ASP B O 1
ATOM 3641 N N . ASP B 1 107 ? 20.328 25.594 22.5 1 78.88 107 ASP B N 1
ATOM 3642 C CA . ASP B 1 107 ? 19.172 25.203 21.688 1 78.88 107 ASP B CA 1
ATOM 3643 C C . ASP B 1 107 ? 18.156 24.422 22.516 1 78.88 107 ASP B C 1
ATOM 3645 O O . ASP B 1 107 ? 18.516 23.609 23.359 1 78.88 107 ASP B O 1
ATOM 3649 N N . ILE B 1 108 ? 16.953 24.797 22.359 1 79.38 108 ILE B N 1
ATOM 3650 C CA . ILE B 1 108 ? 15.836 24.234 23.109 1 79.38 108 ILE B CA 1
ATOM 3651 C C . ILE B 1 108 ? 15.852 22.703 22.969 1 79.38 108 ILE B C 1
ATOM 3653 O O . ILE B 1 108 ? 15.633 21.984 23.938 1 79.38 108 ILE B O 1
ATOM 3657 N N . LEU B 1 109 ? 16.172 22.203 21.828 1 81 109 LEU B N 1
ATOM 3658 C CA . LEU B 1 109 ? 16.156 20.766 21.594 1 81 109 LEU B CA 1
ATOM 3659 C C . LEU B 1 109 ? 17.312 20.078 22.328 1 81 109 LEU B C 1
ATOM 3661 O O . LEU B 1 109 ? 17.188 18.953 22.781 1 81 109 LEU B O 1
ATOM 3665 N N . TRP B 1 110 ? 18.406 20.828 22.422 1 80.88 110 TRP B N 1
ATOM 3666 C CA . TRP B 1 110 ? 19.531 20.297 23.172 1 80.88 110 TRP B CA 1
ATOM 3667 C C . TRP B 1 110 ? 19.172 20.094 24.641 1 80.88 110 TRP B C 1
ATOM 3669 O O . TRP B 1 110 ? 19.578 19.109 25.266 1 80.88 110 TRP B O 1
ATOM 3679 N N . LYS B 1 111 ? 18.547 21.016 25.172 1 84.62 111 LYS B N 1
ATOM 3680 C CA . LYS B 1 111 ? 18.172 20.953 26.578 1 84.62 111 LYS B CA 1
ATOM 3681 C C . LYS B 1 111 ? 17.266 19.766 26.844 1 84.62 111 LYS B C 1
ATOM 3683 O O . LYS B 1 111 ? 17.391 19.094 27.875 1 84.62 111 LYS B O 1
ATOM 3688 N N . LEU B 1 112 ? 16.375 19.516 25.969 1 88.88 112 LEU B N 1
ATOM 3689 C CA . LEU B 1 112 ? 15.492 18.359 26.094 1 88.88 112 LEU B CA 1
ATOM 3690 C C . LEU B 1 112 ? 16.266 17.062 25.953 1 88.88 112 LEU B C 1
ATOM 3692 O O . LEU B 1 112 ? 15.984 16.094 26.656 1 88.88 112 LEU B O 1
ATOM 3696 N N . HIS B 1 113 ? 17.219 17.094 25.047 1 86.19 113 HIS B N 1
ATOM 3697 C CA . HIS B 1 113 ? 18.062 15.922 24.844 1 86.19 113 HIS B CA 1
ATOM 3698 C C . HIS B 1 113 ? 18.906 15.633 26.078 1 8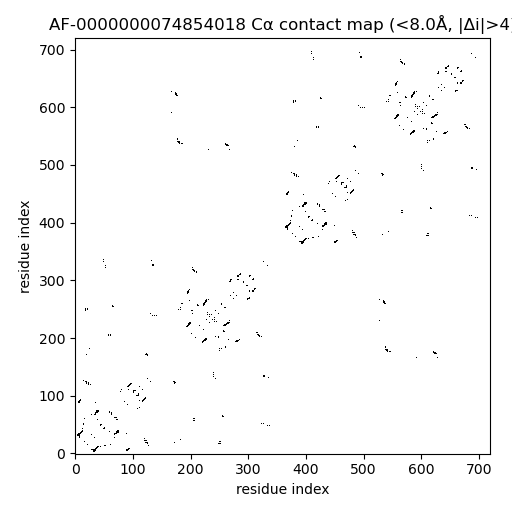6.19 113 HIS B C 1
ATOM 3700 O O . HIS B 1 113 ? 19.078 14.469 26.469 1 86.19 113 HIS B O 1
ATOM 3706 N N . ALA B 1 114 ? 19.406 16.672 26.719 1 85.56 114 ALA B N 1
ATOM 3707 C CA . ALA B 1 114 ? 20.297 16.547 27.875 1 85.56 114 ALA B CA 1
ATOM 3708 C C . ALA B 1 114 ? 19.578 15.891 29.047 1 85.56 114 ALA B C 1
ATOM 3710 O O . ALA B 1 114 ? 20.203 15.203 29.859 1 85.56 114 ALA B O 1
ATOM 3711 N N . VAL B 1 115 ? 18.328 16.062 29.109 1 91.25 115 VAL B N 1
ATOM 3712 C CA . VAL B 1 115 ? 17.578 15.469 30.219 1 91.25 115 VAL B CA 1
ATOM 3713 C C . VAL B 1 115 ? 16.875 14.203 29.75 1 91.25 115 VAL B C 1
ATOM 3715 O O . VAL B 1 115 ? 15.961 13.711 30.422 1 91.25 115 VAL B O 1
ATOM 3718 N N . HIS B 1 116 ? 17.109 13.688 28.578 1 91.62 116 HIS B N 1
ATOM 3719 C CA . HIS B 1 116 ? 16.641 12.422 28.016 1 91.62 116 HIS B CA 1
ATOM 3720 C C . HIS B 1 116 ? 15.133 12.438 27.797 1 91.62 116 HIS B C 1
ATOM 3722 O O . HIS B 1 116 ? 14.453 11.438 28.062 1 91.62 116 HIS B O 1
ATOM 3728 N N . ARG B 1 117 ? 14.602 13.586 27.391 1 94 117 ARG B N 1
ATOM 3729 C CA . ARG B 1 117 ? 13.164 13.719 27.156 1 94 117 ARG B CA 1
ATOM 3730 C C . ARG B 1 117 ? 12.875 14.078 25.703 1 94 117 ARG B C 1
ATOM 3732 O O . ARG B 1 117 ? 11.852 14.695 25.406 1 94 117 ARG B O 1
ATOM 3739 N N . LEU B 1 118 ? 13.852 13.742 24.875 1 92.12 118 LEU B N 1
ATOM 3740 C CA . LEU B 1 118 ? 13.703 13.992 23.453 1 92.12 118 LEU B CA 1
ATOM 3741 C C . LEU B 1 118 ? 13.82 12.695 22.656 1 92.12 118 LEU B C 1
ATOM 3743 O O . LEU B 1 118 ? 14.727 11.898 22.891 1 92.12 118 LEU B O 1
ATOM 3747 N N . ARG B 1 119 ? 12.836 12.477 21.812 1 92.25 119 ARG B N 1
ATOM 3748 C CA . ARG B 1 119 ? 12.867 11.383 20.844 1 92.25 119 ARG B CA 1
ATOM 3749 C C . ARG B 1 119 ? 12.672 11.914 19.422 1 92.25 119 ARG B C 1
ATOM 3751 O O . ARG B 1 119 ? 12.258 13.055 19.234 1 92.25 119 ARG B O 1
ATOM 3758 N N . PHE B 1 120 ? 13.016 11.023 18.484 1 88.5 120 PHE B N 1
ATOM 3759 C CA . PHE B 1 120 ? 12.977 11.5 17.094 1 88.5 120 PHE B CA 1
ATOM 3760 C C . PHE B 1 120 ? 12.062 10.625 16.25 1 88.5 120 PHE B C 1
ATOM 3762 O O . PHE B 1 120 ? 11.977 9.414 16.469 1 88.5 120 PHE B O 1
ATOM 3769 N N . ALA B 1 121 ? 11.367 11.273 15.406 1 87.38 121 ALA B N 1
ATOM 3770 C CA . ALA B 1 121 ? 10.602 10.609 14.352 1 87.38 121 ALA B CA 1
ATOM 3771 C C . ALA B 1 121 ? 11.234 10.836 12.984 1 87.38 121 ALA B C 1
ATOM 3773 O O . ALA B 1 121 ? 11.695 11.938 12.688 1 87.38 121 ALA B O 1
ATOM 3774 N N . LYS B 1 122 ? 11.25 9.781 12.242 1 78.75 122 LYS B 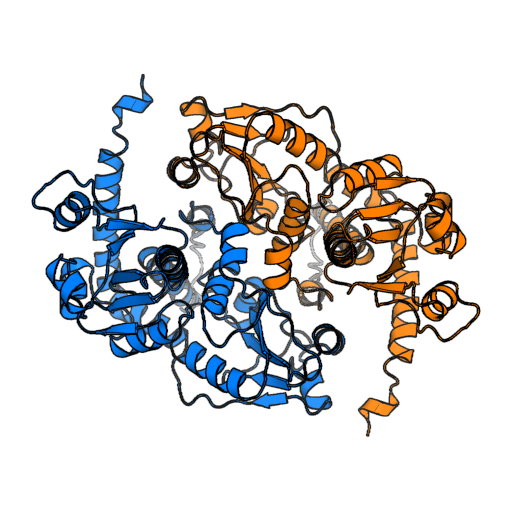N 1
ATOM 3775 C CA . LYS B 1 122 ? 11.805 9.898 10.891 1 78.75 122 LYS B CA 1
ATOM 3776 C C . LYS B 1 122 ? 10.859 10.688 9.977 1 78.75 122 LYS B C 1
ATOM 3778 O O . LYS B 1 122 ? 9.648 10.5 10.031 1 78.75 122 LYS B O 1
ATOM 3783 N N . ARG B 1 123 ? 11.492 11.516 9.328 1 74.38 123 ARG B N 1
ATOM 3784 C CA . ARG B 1 123 ? 10.711 12.266 8.352 1 74.38 123 ARG B CA 1
ATOM 3785 C C . ARG B 1 123 ? 10.516 11.453 7.074 1 74.38 123 ARG B C 1
ATOM 3787 O O . ARG B 1 123 ? 11.492 11.078 6.414 1 74.38 123 ARG B O 1
ATOM 3794 N N . ILE B 1 124 ? 9.258 11.055 6.82 1 71.19 124 ILE B N 1
ATOM 3795 C CA . ILE B 1 124 ? 8.914 10.258 5.648 1 71.19 124 ILE B CA 1
ATOM 3796 C C . ILE B 1 124 ? 7.754 10.914 4.902 1 71.19 124 ILE B C 1
ATOM 3798 O O . ILE B 1 124 ? 6.91 11.578 5.516 1 71.19 124 ILE B O 1
ATOM 3802 N N . GLY B 1 125 ? 7.797 10.859 3.592 1 67.56 125 GLY B N 1
ATOM 3803 C CA . GLY B 1 125 ? 6.66 11.297 2.797 1 67.56 125 GLY B CA 1
ATOM 3804 C C . GLY B 1 125 ? 6.812 12.711 2.262 1 67.56 125 GLY B C 1
ATOM 3805 O O . GLY B 1 125 ? 7.887 13.305 2.367 1 67.56 125 GLY B O 1
ATOM 3806 N N . THR B 1 126 ? 5.852 13.242 1.627 1 71.56 126 THR B N 1
ATOM 3807 C CA . THR B 1 126 ? 5.824 14.547 0.964 1 71.56 126 THR B CA 1
ATOM 3808 C C . THR B 1 126 ? 5.688 15.672 1.986 1 71.56 126 THR B C 1
ATOM 3810 O O . THR B 1 126 ? 5.008 15.516 3.002 1 71.56 126 THR B O 1
ATOM 3813 N N . SER B 1 127 ? 6.348 16.797 1.668 1 79.69 127 SER B N 1
ATOM 3814 C CA . SER B 1 127 ? 6.32 17.953 2.557 1 79.69 127 SER B CA 1
ATOM 3815 C C . SER B 1 127 ? 5.348 19.016 2.051 1 79.69 127 SER B C 1
ATOM 3817 O O . SER B 1 127 ? 4.918 18.969 0.896 1 79.69 127 SER B O 1
ATOM 3819 N N . THR B 1 128 ? 5.02 19.922 2.961 1 84.12 128 THR B N 1
ATOM 3820 C CA . THR B 1 128 ? 4.148 21.031 2.625 1 84.12 128 THR B CA 1
ATOM 3821 C C . THR B 1 128 ? 4.742 21.859 1.488 1 84.12 128 THR B C 1
ATOM 3823 O O . THR B 1 128 ? 4.031 22.25 0.559 1 84.12 128 THR B O 1
ATOM 3826 N N . THR B 1 129 ? 6.012 22.094 1.542 1 83.56 129 THR B N 1
ATOM 3827 C CA . THR B 1 129 ? 6.707 22.875 0.519 1 83.56 129 THR B CA 1
ATOM 3828 C C . THR B 1 129 ? 6.531 22.234 -0.855 1 83.56 129 THR B C 1
ATOM 3830 O O . THR B 1 129 ? 6.234 22.922 -1.833 1 83.56 129 THR B O 1
ATOM 3833 N N . LYS B 1 130 ? 6.645 21 -0.896 1 85.06 130 LYS B N 1
ATOM 3834 C CA . LYS B 1 130 ? 6.52 20.281 -2.162 1 85.06 130 LYS B CA 1
ATOM 3835 C C . LYS B 1 130 ? 5.09 20.344 -2.688 1 85.06 130 LYS B C 1
ATOM 3837 O O . LYS B 1 130 ? 4.867 20.484 -3.893 1 85.06 130 LYS B O 1
ATOM 3842 N N . ILE B 1 131 ? 4.145 20.219 -1.815 1 88.31 131 ILE B N 1
ATOM 3843 C CA . ILE B 1 131 ? 2.74 20.266 -2.213 1 88.31 131 ILE B CA 1
ATOM 3844 C C . ILE B 1 131 ? 2.402 21.625 -2.787 1 88.31 131 ILE B C 1
ATOM 3846 O O . ILE B 1 131 ? 1.793 21.734 -3.855 1 88.31 131 ILE B O 1
ATOM 3850 N N . ILE B 1 132 ? 2.822 22.672 -2.117 1 89.94 132 ILE B N 1
ATOM 3851 C CA . ILE B 1 132 ? 2.57 24.031 -2.557 1 89.94 132 ILE B CA 1
ATOM 3852 C C . ILE B 1 132 ? 3.234 24.266 -3.91 1 89.94 132 ILE B C 1
ATOM 3854 O O . ILE B 1 132 ? 2.629 24.859 -4.809 1 89.94 132 ILE B O 1
ATOM 3858 N N . GLN B 1 133 ? 4.438 23.797 -4.027 1 88.62 133 GLN B N 1
ATOM 3859 C CA . GLN B 1 133 ? 5.148 23.969 -5.289 1 88.62 133 GLN B CA 1
ATOM 3860 C C . GLN B 1 133 ? 4.41 23.281 -6.434 1 88.62 133 GLN B C 1
ATOM 3862 O O . GLN B 1 133 ? 4.328 23.828 -7.539 1 88.62 133 GLN B O 1
ATOM 3867 N N . ARG B 1 134 ? 3.918 22.141 -6.188 1 87.62 134 ARG B N 1
ATOM 3868 C CA . ARG B 1 134 ? 3.16 21.422 -7.203 1 87.62 134 ARG B CA 1
ATOM 3869 C C . ARG B 1 134 ? 1.921 22.203 -7.625 1 87.62 134 ARG B C 1
ATOM 3871 O O . ARG B 1 134 ? 1.59 22.25 -8.812 1 87.62 134 ARG B O 1
ATOM 3878 N N . ILE B 1 135 ? 1.264 22.734 -6.617 1 89.88 135 ILE B N 1
ATOM 3879 C CA . ILE B 1 135 ? 0.081 23.531 -6.902 1 89.88 135 ILE B CA 1
ATOM 3880 C C . ILE B 1 135 ? 0.462 24.703 -7.797 1 89.88 135 ILE B C 1
ATOM 3882 O O . ILE B 1 135 ? -0.193 24.969 -8.812 1 89.88 135 ILE B O 1
ATOM 3886 N N . LEU B 1 136 ? 1.503 25.375 -7.484 1 89.81 136 LEU B N 1
ATOM 3887 C CA . LEU B 1 136 ? 1.942 26.562 -8.219 1 89.81 136 LEU B CA 1
ATOM 3888 C C . LEU B 1 136 ? 2.379 26.203 -9.633 1 89.81 136 LEU B C 1
ATOM 3890 O O . LEU B 1 136 ? 2.047 26.906 -10.586 1 89.81 136 LEU B O 1
ATOM 3894 N N . ASP B 1 137 ? 3.045 25.094 -9.773 1 87.12 137 ASP B N 1
ATOM 3895 C CA . ASP B 1 137 ? 3.541 24.656 -11.078 1 87.12 137 ASP B CA 1
ATOM 3896 C C . ASP B 1 137 ? 2.389 24.281 -12.008 1 87.12 137 ASP B C 1
ATOM 3898 O O . ASP B 1 137 ? 2.416 24.609 -13.195 1 87.12 137 ASP B O 1
ATOM 3902 N N . ARG B 1 138 ? 1.474 23.641 -11.508 1 85.94 138 ARG B N 1
ATOM 3903 C CA . ARG B 1 138 ? 0.403 23.094 -12.336 1 85.94 138 ARG B CA 1
ATOM 3904 C C . ARG B 1 138 ? -0.651 24.141 -12.641 1 85.94 138 ARG B C 1
ATOM 3906 O O . ARG B 1 138 ? -1.396 24.031 -13.617 1 85.94 138 ARG B O 1
ATOM 3913 N N . SER B 1 139 ? -0.812 25.078 -11.773 1 80.69 139 SER B N 1
ATOM 3914 C CA . SER B 1 139 ? -1.775 26.156 -12 1 80.69 139 SER B CA 1
ATOM 3915 C C . SER B 1 139 ? -1.301 27.109 -13.094 1 80.69 139 SER B C 1
ATOM 3917 O O . SER B 1 139 ? -2.104 27.828 -13.688 1 80.69 139 SER B O 1
ATOM 3919 N N . LEU B 1 140 ? -0.09 27.219 -13.406 1 67.06 140 LEU B N 1
ATOM 3920 C CA . LEU B 1 140 ? 0.446 28.016 -14.508 1 67.06 140 LEU B CA 1
ATOM 3921 C C . LEU B 1 140 ? 0.124 27.391 -15.852 1 67.06 140 LEU B C 1
ATOM 3923 O O . LEU B 1 140 ? -0.126 28.094 -16.828 1 67.06 140 LEU B O 1
ATOM 3927 N N . GLN B 1 141 ? 0.157 26.125 -15.938 1 59.59 141 GLN B N 1
ATOM 3928 C CA . GLN B 1 141 ? -0.073 25.422 -17.203 1 59.59 141 GLN B CA 1
ATOM 3929 C C . GLN B 1 141 ? -1.524 25.562 -17.641 1 59.59 141 GLN B C 1
ATOM 3931 O O . GLN B 1 141 ? -1.806 25.625 -18.844 1 59.59 141 GLN B O 1
ATOM 3936 N N . SER B 1 142 ? -2.479 25.656 -16.766 1 55.25 142 SER B N 1
ATOM 3937 C CA . SER B 1 142 ? -3.885 25.781 -17.125 1 55.25 142 SER B CA 1
ATOM 3938 C C . SER B 1 142 ? -4.188 27.172 -17.672 1 55.25 142 SER B C 1
ATOM 3940 O O . SER B 1 142 ? -5.062 27.328 -18.531 1 55.25 142 SER B O 1
ATOM 3942 N N . THR B 1 143 ? -3.574 28.312 -17.266 1 50.84 143 THR B N 1
ATOM 3943 C CA . THR B 1 143 ? -3.783 29.656 -17.797 1 50.84 143 THR B CA 1
ATOM 3944 C C . THR B 1 143 ? -3.16 29.781 -19.172 1 50.84 143 THR B C 1
ATOM 3946 O O . THR B 1 143 ? -3.664 30.531 -20.016 1 50.84 143 THR B O 1
ATOM 3949 N N . SER B 1 144 ? -2.053 29.141 -19.438 1 45.16 144 SER B N 1
ATOM 3950 C CA . SER B 1 144 ? -1.442 29.297 -20.75 1 45.16 144 SER B CA 1
ATOM 3951 C C . SER B 1 144 ? -2.264 28.594 -21.828 1 45.16 144 SER B C 1
ATOM 3953 O O . SER B 1 144 ? -2.283 29.031 -22.984 1 45.16 144 SER B O 1
ATOM 3955 N N . ASP B 1 145 ? -2.967 27.594 -21.484 1 40 145 ASP B N 1
ATOM 3956 C CA . ASP B 1 145 ? -3.729 26.922 -22.531 1 40 145 ASP B CA 1
ATOM 3957 C C . ASP B 1 145 ? -5.016 27.688 -22.844 1 40 145 ASP B C 1
ATOM 3959 O O . ASP B 1 145 ? -5.695 27.391 -23.828 1 40 145 ASP B O 1
ATOM 3963 N N . GLY B 1 146 ? -5.582 28.641 -22.109 1 36.34 146 GLY B N 1
ATOM 3964 C CA . GLY B 1 146 ? -6.758 29.375 -22.547 1 36.34 146 GLY B CA 1
ATOM 3965 C C . GLY B 1 146 ? -6.445 30.422 -23.594 1 36.34 146 GLY B C 1
ATOM 3966 O O . GLY B 1 146 ? -7.352 30.922 -24.281 1 36.34 146 GLY B O 1
ATOM 3967 N N . GLU B 1 147 ? -5.43 31.312 -23.531 1 33.06 147 GLU B N 1
ATOM 3968 C CA . GLU B 1 147 ? -5.281 32.344 -24.547 1 33.06 147 GLU B CA 1
ATOM 3969 C C . GLU B 1 147 ? -4.641 31.781 -25.812 1 33.06 147 GLU B C 1
ATOM 3971 O O . GLU B 1 147 ? -3.504 32.125 -26.141 1 33.06 147 GLU B O 1
ATOM 3976 N N . VAL B 1 148 ? -4.609 30.578 -26.203 1 33.16 148 VAL B N 1
ATOM 3977 C CA . VAL B 1 148 ? -4.336 30.281 -27.609 1 33.16 148 VAL B CA 1
ATOM 3978 C C . VAL B 1 148 ? -5.434 30.875 -28.484 1 33.16 148 VAL B C 1
ATOM 3980 O O . VAL B 1 148 ? -6.551 30.344 -28.531 1 33.16 148 VAL B O 1
ATOM 3983 N N . GLN B 1 149 ? -5.715 32.094 -28.531 1 27.97 149 GLN B N 1
ATOM 3984 C CA . GLN B 1 149 ? -6.203 32.719 -29.766 1 27.97 149 GLN B CA 1
ATOM 3985 C C . GLN B 1 149 ? -5.391 32.25 -30.969 1 27.97 149 GLN B C 1
ATOM 3987 O O . GLN B 1 149 ? -4.242 31.828 -30.812 1 27.97 149 GLN B O 1
ATOM 3992 N N . SER B 1 150 ? -5.848 32.562 -32.438 1 27.69 150 SER B N 1
ATOM 3993 C CA . SER B 1 150 ? -5.617 32.375 -33.844 1 27.69 150 SER B CA 1
ATOM 3994 C C . SER B 1 150 ? -4.195 32.781 -34.25 1 27.69 150 SER B C 1
ATOM 3996 O O . SER B 1 150 ? -3.832 32.719 -35.406 1 27.69 150 SER B O 1
ATOM 3998 N N . ASN B 1 151 ? -3.555 33.719 -33.688 1 27.44 151 ASN B N 1
ATOM 3999 C CA . ASN B 1 151 ? -2.449 34.156 -34.531 1 27.44 151 ASN B CA 1
ATOM 4000 C C . ASN B 1 151 ? -1.437 33.062 -34.781 1 27.44 151 ASN B C 1
ATOM 4002 O O . ASN B 1 151 ? -1.309 32.156 -33.938 1 27.44 151 ASN B O 1
ATOM 4006 N N . GLY B 1 152 ? -0.765 32.969 -36.062 1 25.89 152 GLY B N 1
ATOM 4007 C CA . GLY B 1 152 ? 0.043 32.062 -36.844 1 25.89 152 GLY B CA 1
ATOM 4008 C C . GLY B 1 152 ? 1.104 31.344 -36.031 1 25.89 152 GLY B C 1
ATOM 4009 O O . GLY B 1 152 ? 1.174 30.109 -36.031 1 25.89 152 GLY B O 1
ATOM 4010 N N . SER B 1 153 ? 2.375 31.844 -36.094 1 25.23 153 SER B N 1
ATOM 4011 C CA . SER B 1 153 ? 3.641 31.172 -36.344 1 25.23 153 SER B CA 1
ATOM 4012 C C . SER B 1 153 ? 4.156 30.453 -35.094 1 25.23 153 SER B C 1
ATOM 4014 O O . SER B 1 153 ? 4.746 29.375 -35.188 1 25.23 153 SER B O 1
ATOM 4016 N N . ALA B 1 154 ? 4.566 31.188 -33.969 1 25.27 154 ALA B N 1
ATOM 4017 C CA . ALA B 1 154 ? 5.754 30.688 -33.281 1 25.27 154 ALA B CA 1
ATOM 4018 C C . ALA B 1 154 ? 5.398 29.516 -32.375 1 25.27 154 ALA B C 1
ATOM 4020 O O . ALA B 1 154 ? 4.676 29.672 -31.375 1 25.27 154 ALA B O 1
ATOM 4021 N N . GLN B 1 155 ? 5.273 28.281 -32.875 1 27.73 155 GLN B N 1
ATOM 4022 C CA . GLN B 1 155 ? 5.25 26.953 -32.25 1 27.73 155 GLN B CA 1
ATOM 4023 C C . GLN B 1 155 ? 6.23 26.891 -31.078 1 27.73 155 GLN B C 1
ATOM 4025 O O . GLN B 1 155 ? 7.426 26.656 -31.281 1 27.73 155 GLN B O 1
ATOM 4030 N N . GLN B 1 156 ? 6.301 27.922 -30.234 1 26.89 156 GLN B N 1
ATOM 4031 C CA . GLN B 1 156 ? 7.273 27.672 -29.172 1 26.89 156 GLN B CA 1
ATOM 4032 C C . GLN B 1 156 ? 7.059 26.297 -28.531 1 26.89 156 GLN B C 1
ATOM 4034 O O . GLN B 1 156 ? 5.961 26 -28.062 1 26.89 156 GLN B O 1
ATOM 4039 N N . THR B 1 157 ? 7.82 25.297 -28.969 1 26.83 157 THR B N 1
ATOM 4040 C CA . THR B 1 157 ? 8.172 24 -28.406 1 26.83 157 THR B CA 1
ATOM 4041 C C . THR B 1 157 ? 8.398 24.094 -26.906 1 26.83 157 THR B C 1
ATOM 4043 O O . THR B 1 157 ? 9.43 24.609 -26.469 1 26.83 157 THR B O 1
ATOM 4046 N N . VAL B 1 158 ? 7.508 24.656 -26.203 1 30.02 158 VAL B N 1
ATOM 4047 C CA . VAL B 1 158 ? 7.734 24.375 -24.781 1 30.02 158 VAL B CA 1
ATOM 4048 C C . VAL B 1 158 ? 8.227 22.953 -24.609 1 30.02 158 VAL B C 1
ATOM 4050 O O . VAL B 1 158 ? 7.582 22 -25.062 1 30.02 158 VAL B O 1
ATOM 4053 N N . SER B 1 159 ? 9.562 22.797 -24.547 1 27.84 159 SER B N 1
ATOM 4054 C CA . SER B 1 159 ? 10.375 21.594 -24.422 1 27.84 159 SER B CA 1
ATOM 4055 C C . SER B 1 159 ? 9.773 20.609 -23.422 1 27.84 159 SER B C 1
ATOM 4057 O O . SER B 1 159 ? 9.453 20.984 -22.297 1 27.84 159 SER B O 1
ATOM 4059 N N . ALA B 1 160 ? 9.125 19.609 -23.828 1 31.78 160 ALA B N 1
ATOM 4060 C CA . ALA B 1 160 ? 8.734 18.344 -23.219 1 31.78 160 ALA B CA 1
ATOM 4061 C C . ALA B 1 160 ? 9.75 17.891 -22.172 1 31.78 160 ALA B C 1
ATOM 4063 O O . ALA B 1 160 ? 9.516 16.938 -21.453 1 31.78 160 ALA B O 1
ATOM 4064 N N . GLY B 1 161 ? 11.016 18.297 -22.172 1 31.38 161 GLY B N 1
ATOM 4065 C CA . GLY B 1 161 ? 12.156 17.781 -21.438 1 31.38 161 GLY B CA 1
ATOM 4066 C C . GLY B 1 161 ? 12.156 18.156 -19.969 1 31.38 161 GLY B C 1
ATOM 4067 O O . GLY B 1 161 ? 12.602 17.375 -19.125 1 31.38 161 GLY B O 1
ATOM 4068 N N . GLU B 1 162 ? 12.055 19.438 -19.547 1 32.69 162 GLU B N 1
ATOM 4069 C CA . GLU B 1 162 ? 12.414 19.891 -18.203 1 32.69 162 GLU B CA 1
ATOM 4070 C C . GLU B 1 162 ? 11.383 19.438 -17.172 1 32.69 162 GLU B C 1
ATOM 4072 O O . GLU B 1 162 ? 11.719 19.219 -16 1 32.69 162 GLU B O 1
ATOM 4077 N N . SER B 1 163 ? 10.102 19.453 -17.438 1 35.28 163 SER B N 1
ATOM 4078 C CA . SER B 1 163 ? 9.062 19.219 -16.438 1 35.28 163 SER B CA 1
ATOM 4079 C C . SER B 1 163 ? 8.922 17.734 -16.125 1 35.28 163 SER B C 1
ATOM 4081 O O . SER B 1 163 ? 8.32 17.359 -15.109 1 35.28 163 SER B O 1
ATOM 4083 N N . GLN B 1 164 ? 9.258 16.953 -17.047 1 36.16 164 GLN B N 1
ATOM 4084 C CA . GLN B 1 164 ? 9.297 15.508 -16.797 1 36.16 164 GLN B CA 1
ATOM 4085 C C . GLN B 1 164 ? 10.352 15.156 -15.75 1 36.16 164 GLN B C 1
ATOM 4087 O O . GLN B 1 164 ? 10.391 14.031 -15.25 1 36.16 164 GLN B O 1
ATOM 4092 N N . GLU B 1 165 ? 11.469 15.93 -15.789 1 37.94 165 GLU B N 1
ATOM 4093 C CA . GLU B 1 165 ? 12.594 15.719 -14.883 1 37.94 165 GLU B CA 1
ATOM 4094 C C . GLU B 1 165 ? 12.117 15.586 -13.438 1 37.94 165 GLU B C 1
ATOM 4096 O O . GLU B 1 165 ? 12.711 14.844 -12.648 1 37.94 165 GLU B O 1
ATOM 4101 N N . SER B 1 166 ? 11.164 16.547 -13.023 1 39.22 166 SER B N 1
ATOM 4102 C CA . SER B 1 166 ? 10.781 16.734 -11.625 1 39.22 166 SER B CA 1
ATOM 4103 C C . SER B 1 166 ? 10.039 15.516 -11.094 1 39.22 166 SER B C 1
ATOM 4105 O O . SER B 1 166 ? 9.992 15.289 -9.883 1 39.22 166 SER B O 1
ATOM 4107 N N . GLU B 1 167 ? 9.305 14.953 -11.875 1 41.62 167 GLU B N 1
ATOM 4108 C CA . GLU B 1 167 ? 8.445 13.883 -11.383 1 41.62 167 GLU B CA 1
ATOM 4109 C C . GLU B 1 167 ? 9.273 12.703 -10.867 1 41.62 167 GLU B C 1
ATOM 4111 O O . GLU B 1 167 ? 8.805 11.938 -10.023 1 41.62 167 GLU B O 1
ATOM 4116 N N . PHE B 1 168 ? 10.469 12.547 -11.602 1 40.03 168 PHE B N 1
ATOM 4117 C CA . PHE B 1 168 ? 11.32 11.461 -11.102 1 40.03 168 PHE B CA 1
ATOM 4118 C C . PHE B 1 168 ? 11.969 11.852 -9.781 1 40.03 168 PHE B C 1
ATOM 4120 O O . PHE B 1 168 ? 12.836 11.133 -9.273 1 40.03 168 PHE B O 1
ATOM 4127 N N . GLU B 1 169 ? 12.039 13.234 -9.641 1 41.81 169 GLU B N 1
ATOM 4128 C CA . GLU B 1 169 ? 12.734 13.641 -8.422 1 41.81 169 GLU B CA 1
ATOM 4129 C C . GLU B 1 169 ? 12.219 12.875 -7.211 1 41.81 169 GLU B C 1
ATOM 4131 O O . GLU B 1 169 ? 11.062 12.453 -7.184 1 41.81 169 GLU B O 1
ATOM 4136 N N . SER B 1 170 ? 13.188 12.422 -6.445 1 43.62 170 SER B N 1
ATOM 4137 C CA . SER B 1 170 ? 13.375 11.734 -5.176 1 43.62 170 SER B CA 1
ATOM 4138 C C . SER B 1 170 ? 12.32 12.148 -4.156 1 43.62 170 SER B C 1
ATOM 4140 O O . SER B 1 170 ? 12.336 13.273 -3.652 1 43.62 170 SER B O 1
ATOM 4142 N N . SER B 1 171 ? 11.148 12.156 -4.57 1 46.91 171 SER B N 1
ATOM 4143 C CA . SER B 1 171 ? 10.297 12.391 -3.412 1 46.91 171 SER B CA 1
ATOM 4144 C C . SER B 1 171 ? 10.898 11.797 -2.146 1 46.91 171 SER B C 1
ATOM 4146 O O . SER B 1 171 ? 11.227 10.609 -2.107 1 46.91 171 SER B O 1
ATOM 4148 N N . HIS B 1 172 ? 11.82 12.516 -1.505 1 51.12 172 HIS B N 1
ATOM 4149 C CA . HIS B 1 172 ? 12.516 12.188 -0.269 1 51.12 172 HIS B CA 1
ATOM 4150 C C . HIS B 1 172 ? 11.828 11.039 0.463 1 51.12 172 HIS B C 1
ATOM 4152 O O . HIS B 1 172 ? 12.492 10.227 1.108 1 51.12 172 HIS B O 1
ATOM 4158 N N . PHE B 1 173 ? 10.453 11.117 0.723 1 56.84 173 PHE B N 1
ATOM 4159 C CA . PHE B 1 173 ? 10.086 10.188 1.785 1 56.84 173 PHE B CA 1
ATOM 4160 C C . PHE B 1 173 ? 9.109 9.141 1.271 1 56.84 173 PHE B C 1
ATOM 4162 O O . PHE B 1 173 ? 7.945 9.445 0.995 1 56.84 173 PHE B O 1
ATOM 4169 N N . LEU B 1 174 ? 9.742 8.023 0.769 1 70 174 LEU B N 1
ATOM 4170 C CA . LEU B 1 174 ? 9.039 6.914 0.13 1 70 174 LEU B CA 1
ATOM 4171 C C . LEU B 1 174 ? 8.32 6.059 1.165 1 70 174 LEU B C 1
ATOM 4173 O O . LEU B 1 174 ? 8.781 5.934 2.303 1 70 174 LEU B O 1
ATOM 4177 N N . ILE B 1 175 ? 7.16 5.742 0.931 1 81.5 175 ILE B N 1
ATOM 4178 C CA . ILE B 1 175 ? 6.305 4.867 1.728 1 81.5 175 ILE B CA 1
ATOM 4179 C C . ILE B 1 175 ? 6.684 3.408 1.479 1 81.5 175 ILE B C 1
ATOM 4181 O O . ILE B 1 175 ? 6.91 3.006 0.336 1 81.5 175 ILE B O 1
ATOM 4185 N N . THR B 1 176 ? 6.895 2.686 2.592 1 89 176 THR B N 1
ATOM 4186 C CA . THR B 1 176 ? 7.176 1.259 2.479 1 89 176 THR B CA 1
ATOM 4187 C C . THR B 1 176 ? 5.941 0.436 2.842 1 89 176 THR B C 1
ATOM 4189 O O . THR B 1 176 ? 4.945 0.979 3.322 1 89 176 THR B O 1
ATOM 4192 N N . SER B 1 177 ? 6.043 -0.827 2.561 1 92.06 177 SER B N 1
ATOM 4193 C CA . SER B 1 177 ? 4.973 -1.737 2.959 1 92.06 177 SER B CA 1
ATOM 4194 C C . SER B 1 177 ? 4.812 -1.771 4.473 1 92.06 177 SER B C 1
ATOM 4196 O O . SER B 1 177 ? 3.699 -1.922 4.98 1 92.06 177 SER B O 1
ATOM 4198 N N . SER B 1 178 ? 5.879 -1.623 5.203 1 92.19 178 SER B N 1
ATOM 4199 C CA . SER B 1 178 ? 5.816 -1.586 6.66 1 92.19 178 SER B CA 1
ATOM 4200 C C . SER B 1 178 ? 5.066 -0.352 7.148 1 92.19 178 SER B C 1
ATOM 4202 O O . SER B 1 178 ? 4.289 -0.429 8.102 1 92.19 178 SER B O 1
ATOM 4204 N N . THR B 1 179 ? 5.336 0.756 6.457 1 90.12 179 THR B N 1
ATOM 4205 C CA . THR B 1 179 ? 4.602 1.97 6.801 1 90.12 179 THR B CA 1
ATOM 4206 C C . THR B 1 179 ? 3.105 1.772 6.59 1 90.12 179 THR B C 1
ATOM 4208 O O . THR B 1 179 ? 2.301 2.113 7.461 1 90.12 179 THR B O 1
ATOM 4211 N N . MET B 1 180 ? 2.771 1.229 5.477 1 90.94 180 MET B N 1
ATOM 4212 C CA . MET B 1 180 ? 1.368 0.974 5.16 1 90.94 180 MET B CA 1
ATOM 4213 C C . MET B 1 180 ? 0.735 0.057 6.199 1 90.94 180 MET B C 1
ATOM 4215 O O . MET B 1 180 ? -0.407 0.271 6.609 1 90.94 180 MET B O 1
ATOM 4219 N N . ALA B 1 181 ? 1.472 -0.933 6.598 1 93.75 181 ALA B N 1
ATOM 4220 C CA . ALA B 1 181 ? 0.975 -1.896 7.578 1 93.75 181 ALA B CA 1
ATOM 4221 C C . ALA B 1 181 ? 0.692 -1.223 8.914 1 93.75 181 ALA B C 1
ATOM 4223 O O . ALA B 1 181 ? -0.29 -1.549 9.586 1 93.75 181 ALA B O 1
ATOM 4224 N N . LYS B 1 182 ? 1.545 -0.314 9.281 1 92.5 182 LYS B N 1
ATOM 4225 C CA . LYS B 1 182 ? 1.373 0.399 10.539 1 92.5 182 LYS B CA 1
ATOM 4226 C C . LYS B 1 182 ? 0.121 1.271 10.516 1 92.5 182 LYS B C 1
ATOM 4228 O O . LYS B 1 182 ? -0.504 1.5 11.555 1 92.5 182 LYS B O 1
ATOM 4233 N N . PHE B 1 183 ? -0.226 1.726 9.344 1 94.94 183 PHE B N 1
ATOM 4234 C CA . PHE B 1 183 ? -1.39 2.592 9.203 1 94.94 183 PHE B CA 1
ATOM 4235 C C . PHE B 1 183 ? -2.67 1.77 9.117 1 94.94 183 PHE B C 1
ATOM 4237 O O . PHE B 1 183 ? -3.754 2.266 9.438 1 94.94 183 PHE B O 1
ATOM 4244 N N . SER B 1 184 ? -2.545 0.568 8.609 1 94.62 184 SER B N 1
ATOM 4245 C CA . SER B 1 184 ? -3.723 -0.28 8.453 1 94.62 184 SER B CA 1
ATOM 4246 C C . SER B 1 184 ? -4.309 -0.67 9.805 1 94.62 184 SER B C 1
ATOM 4248 O O . SER B 1 184 ? -3.572 -0.956 10.75 1 94.62 184 SER B O 1
ATOM 4250 N N . ASN B 1 185 ? -5.609 -0.683 9.922 1 91.44 185 ASN B N 1
ATOM 4251 C CA . ASN B 1 185 ? -6.277 -1.121 11.141 1 91.44 185 ASN B CA 1
ATOM 4252 C C . ASN B 1 185 ? -6.387 -2.643 11.203 1 91.44 185 ASN B C 1
ATOM 4254 O O . ASN B 1 185 ? -6.75 -3.199 12.242 1 91.44 185 ASN B O 1
ATOM 4258 N N . GLN B 1 186 ? -6.031 -3.268 10.125 1 86 186 GLN B N 1
ATOM 4259 C CA . GLN B 1 186 ? -6.078 -4.723 10.023 1 86 186 GLN B CA 1
ATOM 4260 C C . GLN B 1 186 ? -7.391 -5.273 10.57 1 86 186 GLN B C 1
ATOM 4262 O O . GLN B 1 186 ? -7.391 -6.25 11.328 1 86 186 GLN B O 1
ATOM 4267 N N . LYS B 1 187 ? -8.438 -4.531 10.305 1 85.88 187 LYS B N 1
ATOM 4268 C CA . LYS B 1 187 ? -9.773 -4.926 10.734 1 85.88 187 LYS B CA 1
ATOM 4269 C C . LYS B 1 187 ? -10.562 -5.535 9.586 1 85.88 187 LYS B C 1
ATOM 4271 O O . LYS B 1 187 ? -10.391 -5.141 8.43 1 85.88 187 LYS B O 1
ATOM 4276 N N . SER B 1 188 ? -11.297 -6.516 9.93 1 86.75 188 SER B N 1
ATOM 4277 C CA . SER B 1 188 ? -12.25 -7.098 8.984 1 86.75 188 SER B CA 1
ATOM 4278 C C . SER B 1 188 ? -13.68 -6.969 9.5 1 86.75 188 SER B C 1
ATOM 4280 O O . SER B 1 188 ? -13.914 -6.961 10.703 1 86.75 188 SER B O 1
ATOM 4282 N N . PRO B 1 189 ? -14.523 -6.793 8.539 1 91 189 PRO B N 1
ATOM 4283 C CA . PRO B 1 189 ? -15.914 -6.734 8.984 1 91 189 PRO B CA 1
ATOM 4284 C C . PRO B 1 189 ? -16.359 -8.008 9.703 1 91 189 PRO B C 1
ATOM 4286 O O . PRO B 1 189 ? -15.953 -9.109 9.32 1 91 189 PRO B O 1
ATOM 4289 N N . GLN B 1 190 ? -17.031 -7.801 10.758 1 89.44 190 GLN B N 1
ATOM 4290 C CA . GLN B 1 190 ? -17.609 -8.93 11.477 1 89.44 190 GLN B CA 1
ATOM 4291 C C . GLN B 1 190 ? -18.969 -9.32 10.875 1 89.44 190 GLN B C 1
ATOM 4293 O O . GLN B 1 190 ? -19.562 -8.539 10.133 1 89.44 190 GLN B O 1
ATOM 4298 N N . ALA B 1 191 ? -19.297 -10.586 11.289 1 87.94 191 ALA B N 1
ATOM 4299 C CA . ALA B 1 191 ? -20.609 -11.047 10.82 1 87.94 191 ALA B CA 1
ATOM 4300 C C . ALA B 1 191 ? -21.719 -10.125 11.305 1 87.94 191 ALA B C 1
ATOM 4302 O O . ALA B 1 191 ? -21.797 -9.789 12.484 1 87.94 191 ALA B O 1
ATOM 4303 N N . GLY B 1 192 ? -22.469 -9.594 10.461 1 90.62 192 GLY B N 1
ATOM 4304 C CA . GLY B 1 192 ? -23.594 -8.742 10.82 1 90.62 192 GLY B CA 1
ATOM 4305 C C . GLY B 1 192 ? -23.281 -7.262 10.688 1 90.62 192 GLY B C 1
ATOM 4306 O O . GLY B 1 192 ? -24.188 -6.426 10.766 1 90.62 192 GLY B O 1
ATOM 4307 N N . ASP B 1 193 ? -22.062 -6.934 10.5 1 94.94 193 ASP B N 1
ATOM 4308 C CA . ASP B 1 193 ? -21.672 -5.535 10.375 1 94.94 193 ASP B CA 1
ATOM 4309 C C . ASP B 1 193 ? -22.281 -4.902 9.133 1 94.94 193 ASP B C 1
ATOM 4311 O O . ASP B 1 193 ? -22.406 -5.555 8.094 1 94.94 193 ASP B O 1
ATOM 4315 N N . THR B 1 194 ? -22.672 -3.709 9.297 1 97.62 194 THR B N 1
ATOM 4316 C CA . THR B 1 194 ? -23.031 -2.904 8.133 1 97.62 194 THR B CA 1
ATOM 4317 C C . THR B 1 194 ? -21.797 -2.238 7.535 1 97.62 194 THR B C 1
ATOM 4319 O O . THR B 1 194 ? -21.25 -1.304 8.117 1 97.62 194 THR B O 1
ATOM 4322 N N . VAL B 1 195 ? -21.469 -2.744 6.379 1 97.75 195 VAL B N 1
ATOM 4323 C CA . VAL B 1 195 ? -20.312 -2.178 5.68 1 97.75 195 VAL B CA 1
ATOM 4324 C C . VAL B 1 195 ? -20.781 -1.025 4.789 1 97.75 195 VAL B C 1
ATOM 4326 O O . VAL B 1 195 ? -21.578 -1.219 3.877 1 97.75 195 VAL B O 1
ATOM 4329 N N . VAL B 1 196 ? -20.281 0.165 5.105 1 98.62 196 VAL B N 1
ATOM 4330 C CA . VAL B 1 196 ? -20.547 1.364 4.316 1 98.62 196 VAL B CA 1
ATOM 4331 C C . VAL B 1 196 ? -19.359 1.664 3.41 1 98.62 196 VAL B C 1
ATOM 4333 O O . VAL B 1 196 ? -18.219 1.604 3.848 1 98.62 196 VAL B O 1
ATOM 4336 N N . TYR B 1 197 ? -19.719 1.907 2.135 1 98.06 197 TYR B N 1
ATOM 4337 C CA . TYR B 1 197 ? -18.656 2.182 1.174 1 98.06 197 TYR B CA 1
ATOM 4338 C C . TYR B 1 197 ? -18.75 3.607 0.643 1 98.06 197 TYR B C 1
ATOM 4340 O O . TYR B 1 197 ? -19.844 4.066 0.285 1 98.06 197 TYR B O 1
ATOM 4348 N N . VAL B 1 198 ? -17.609 4.324 0.64 1 98.25 198 VAL B N 1
ATOM 4349 C CA . VAL B 1 198 ? -17.469 5.621 -0.014 1 98.25 198 VAL B CA 1
ATOM 4350 C C . VAL B 1 198 ? -16.188 5.637 -0.853 1 98.25 198 VAL B C 1
ATOM 4352 O O . VAL B 1 198 ? -15.266 4.852 -0.612 1 98.25 198 VAL B O 1
ATOM 4355 N N . ALA B 1 199 ? -16.172 6.508 -1.833 1 96.5 199 ALA B N 1
ATOM 4356 C CA . ALA B 1 199 ? -14.977 6.594 -2.662 1 96.5 199 ALA B CA 1
ATOM 4357 C C . ALA B 1 199 ? -14.703 8.039 -3.076 1 96.5 199 ALA B C 1
ATOM 4359 O O . ALA B 1 199 ? -15.609 8.875 -3.057 1 96.5 199 ALA B O 1
ATOM 4360 N N . GLY B 1 200 ? -13.477 8.328 -3.371 1 96.12 200 GLY B N 1
ATOM 4361 C CA . GLY B 1 200 ? -13.086 9.656 -3.82 1 96.12 200 GLY B CA 1
ATOM 4362 C C . GLY B 1 200 ? -11.609 9.75 -4.172 1 96.12 200 GLY B C 1
ATOM 4363 O O . GLY B 1 200 ? -10.898 8.742 -4.176 1 96.12 200 GLY B O 1
ATOM 4364 N N . ALA B 1 201 ? -11.242 10.938 -4.531 1 96.31 201 ALA B N 1
ATOM 4365 C CA . ALA B 1 201 ? -9.844 11.219 -4.828 1 96.31 201 ALA B CA 1
ATOM 4366 C C . ALA B 1 201 ? -9.039 11.398 -3.545 1 96.31 201 ALA B C 1
ATOM 4368 O O . ALA B 1 201 ? -7.953 10.828 -3.402 1 96.31 201 ALA B O 1
ATOM 4369 N N . PHE B 1 202 ? -9.586 12.164 -2.621 1 97.06 202 PHE B N 1
ATOM 4370 C CA . PHE B 1 202 ? -8.961 12.477 -1.34 1 97.06 202 PHE B CA 1
ATOM 4371 C C . PHE B 1 202 ? -7.551 13.016 -1.541 1 97.06 202 PHE B C 1
ATOM 4373 O O . PHE B 1 202 ? -6.605 12.562 -0.896 1 97.06 202 PHE B O 1
ATOM 4380 N N . ASP B 1 203 ? -7.414 13.922 -2.455 1 94.62 203 ASP B N 1
ATOM 4381 C CA . ASP B 1 203 ? -6.117 14.469 -2.832 1 94.62 203 ASP B CA 1
ATOM 4382 C C . ASP B 1 203 ? -5.508 15.281 -1.688 1 94.62 203 ASP B C 1
ATOM 4384 O O . ASP B 1 203 ? -4.961 14.711 -0.741 1 94.62 203 ASP B O 1
ATOM 4388 N N . ILE B 1 204 ? -5.742 16.594 -1.608 1 95.06 204 ILE B N 1
ATOM 4389 C CA . ILE B 1 204 ? -5.395 17.359 -0.424 1 95.06 204 ILE B CA 1
ATOM 4390 C C . ILE B 1 204 ? -6.484 17.203 0.637 1 95.06 204 ILE B C 1
ATOM 4392 O O . ILE B 1 204 ? -7.516 17.875 0.584 1 95.06 204 ILE B O 1
ATOM 4396 N N . PHE B 1 205 ? -6.16 16.328 1.565 1 97 205 PHE B N 1
ATOM 4397 C CA . PHE B 1 205 ? -7.156 16 2.582 1 97 205 PHE B CA 1
ATOM 4398 C C . PHE B 1 205 ? -7.496 17.234 3.414 1 97 205 PHE B C 1
ATOM 4400 O O . PHE B 1 205 ? -6.602 17.906 3.934 1 97 205 PHE B O 1
ATOM 4407 N N . HIS B 1 206 ? -8.719 17.641 3.518 1 96.81 206 HIS B N 1
ATOM 4408 C CA . HIS B 1 206 ? -9.188 18.812 4.238 1 96.81 206 HIS B CA 1
ATOM 4409 C C . HIS B 1 206 ? -10.391 18.484 5.109 1 96.81 206 HIS B C 1
ATOM 4411 O O . HIS B 1 206 ? -10.812 17.328 5.18 1 96.81 206 HIS B O 1
ATOM 4417 N N . THR B 1 207 ? -10.914 19.5 5.742 1 97.56 207 THR B N 1
ATOM 4418 C CA . THR B 1 207 ? -11.969 19.281 6.723 1 97.56 207 THR B CA 1
ATOM 4419 C C . THR B 1 207 ? -13.242 18.781 6.047 1 97.56 207 THR B C 1
ATOM 4421 O O . THR B 1 207 ? -14.016 18.031 6.648 1 97.56 207 THR B O 1
ATOM 4424 N N . GLY B 1 208 ? -13.469 19.125 4.824 1 96.69 208 GLY B N 1
ATOM 4425 C CA . GLY B 1 208 ? -14.594 18.578 4.082 1 96.69 208 GLY B CA 1
ATOM 4426 C C . GLY B 1 208 ? -14.555 17.078 3.973 1 96.69 208 GLY B C 1
ATOM 4427 O O . GLY B 1 208 ? -15.586 16.406 4.121 1 96.69 208 GLY B O 1
ATOM 4428 N N . HIS B 1 209 ? -13.43 16.547 3.645 1 97.5 209 HIS B N 1
ATOM 4429 C CA . HIS B 1 209 ? -13.258 15.102 3.584 1 97.5 209 HIS B CA 1
ATOM 4430 C C . HIS B 1 209 ? -13.508 14.461 4.945 1 97.5 209 HIS B C 1
ATOM 4432 O O . HIS B 1 209 ? -14.188 13.438 5.039 1 97.5 209 HIS B O 1
ATOM 4438 N N . LEU B 1 210 ? -12.93 15.078 6.004 1 98 210 LEU B N 1
ATOM 4439 C CA . LEU B 1 210 ? -13.047 14.531 7.352 1 98 210 LEU B CA 1
ATOM 4440 C C . LEU B 1 210 ? -14.508 14.453 7.777 1 98 210 LEU B C 1
ATOM 4442 O O . LEU B 1 210 ? -14.969 13.398 8.234 1 98 210 LEU B O 1
ATOM 4446 N N . ASP B 1 211 ? -15.188 15.555 7.602 1 97.81 211 ASP B N 1
ATOM 4447 C CA . ASP B 1 211 ? -16.594 15.594 7.996 1 97.81 211 ASP B CA 1
ATOM 4448 C C . ASP B 1 211 ? -17.422 14.602 7.188 1 97.81 211 ASP B C 1
ATOM 4450 O O . ASP B 1 211 ? -18.297 13.938 7.73 1 97.81 211 ASP B O 1
ATOM 4454 N N . PHE B 1 212 ? -17.141 14.484 5.926 1 97.56 212 PHE B N 1
ATOM 4455 C CA . PHE B 1 212 ? -17.828 13.539 5.051 1 97.56 212 PHE B CA 1
ATOM 4456 C C . PHE B 1 212 ? -17.625 12.109 5.535 1 97.56 212 PHE B C 1
ATOM 4458 O O . PHE B 1 212 ? -18.578 11.352 5.668 1 97.56 212 PHE B O 1
ATOM 4465 N N . LEU B 1 213 ? -16.391 11.719 5.797 1 98.19 213 LEU B N 1
ATOM 4466 C CA . LEU B 1 213 ? -16.062 10.359 6.215 1 98.19 213 LEU B CA 1
ATOM 4467 C C . LEU B 1 213 ? -16.672 10.047 7.57 1 98.19 213 LEU B C 1
ATOM 4469 O O . LEU B 1 213 ? -17.141 8.922 7.801 1 98.19 213 LEU B O 1
ATOM 4473 N N . GLU B 1 214 ? -16.703 11.023 8.492 1 98.06 214 GLU B N 1
ATOM 4474 C CA . GLU B 1 214 ? -17.312 10.805 9.805 1 98.06 214 GLU B CA 1
ATOM 4475 C C . GLU B 1 214 ? -18.812 10.57 9.688 1 98.06 214 GLU B C 1
ATOM 4477 O O . GLU B 1 214 ? -19.359 9.695 10.367 1 98.06 214 GLU B O 1
ATOM 4482 N N . LYS B 1 215 ? -19.453 11.328 8.844 1 97.81 215 LYS B N 1
ATOM 4483 C CA . LYS B 1 215 ? -20.875 11.141 8.633 1 97.81 215 LYS B CA 1
ATOM 4484 C C . LYS B 1 215 ? -21.172 9.773 8.008 1 97.81 215 LYS B C 1
ATOM 4486 O O . LYS B 1 215 ? -22.125 9.102 8.375 1 97.81 215 LYS B O 1
ATOM 4491 N N . ALA B 1 216 ? -20.359 9.406 7.055 1 98.19 216 ALA B N 1
ATOM 4492 C CA . ALA B 1 216 ? -20.516 8.102 6.422 1 98.19 216 ALA B CA 1
ATOM 4493 C C . ALA B 1 216 ? -20.312 6.977 7.438 1 98.19 216 ALA B C 1
ATOM 4495 O O . ALA B 1 216 ? -21.062 5.996 7.445 1 98.19 216 ALA B O 1
ATOM 4496 N N . ALA B 1 217 ? -19.297 7.105 8.25 1 98.12 217 ALA B N 1
ATOM 4497 C CA . ALA B 1 217 ? -18.984 6.09 9.25 1 98.12 217 ALA B CA 1
ATOM 4498 C C . ALA B 1 217 ? -20.125 5.902 10.234 1 98.12 217 ALA B C 1
ATOM 4500 O O . ALA B 1 217 ? -20.359 4.797 10.727 1 98.12 217 ALA B O 1
ATOM 4501 N N . ALA B 1 218 ? -20.875 6.949 10.523 1 97.62 218 ALA B N 1
ATOM 4502 C CA . ALA B 1 218 ? -21.969 6.918 11.484 1 97.62 218 ALA B CA 1
ATOM 4503 C C . ALA B 1 218 ? -23.141 6.082 10.961 1 97.62 218 ALA B C 1
ATOM 4505 O O . ALA B 1 218 ? -24.016 5.684 11.734 1 97.62 218 ALA B O 1
ATOM 4506 N N . LEU B 1 219 ? -23.125 5.746 9.695 1 97.69 219 LEU B N 1
ATOM 4507 C CA . LEU B 1 219 ? -24.25 5.047 9.078 1 97.69 219 LEU B CA 1
ATOM 4508 C C . LEU B 1 219 ? -24.078 3.535 9.188 1 97.69 219 LEU B C 1
ATOM 4510 O O . LEU B 1 219 ? -24.984 2.773 8.852 1 97.69 219 LEU B O 1
ATOM 4514 N N . GLY B 1 220 ? -22.875 3.094 9.648 1 97.69 220 GLY B N 1
ATOM 4515 C CA . GLY B 1 220 ? -22.625 1.664 9.742 1 97.69 220 GLY B CA 1
ATOM 4516 C C . GLY B 1 220 ? -21.578 1.304 10.781 1 97.69 220 GLY B C 1
ATOM 4517 O O . GLY B 1 220 ? -21.344 2.068 11.719 1 97.69 220 GLY B O 1
ATOM 4518 N N . ASP B 1 221 ? -21.047 0.044 10.641 1 97.31 221 ASP B N 1
ATOM 4519 C CA . ASP B 1 221 ? -20.109 -0.494 11.633 1 97.31 221 ASP B CA 1
ATOM 4520 C C . ASP B 1 221 ? -18.688 -0.549 11.07 1 97.31 221 ASP B C 1
ATOM 4522 O O . ASP B 1 221 ? -17.734 -0.645 11.828 1 97.31 221 ASP B O 1
ATOM 4526 N N . PHE B 1 222 ? -18.609 -0.568 9.82 1 98.06 222 PHE B N 1
ATOM 4527 C CA . PHE B 1 222 ? -17.359 -0.694 9.109 1 98.06 222 PHE B CA 1
ATOM 4528 C C . PHE B 1 222 ? -17.328 0.23 7.895 1 98.06 222 PHE B C 1
ATOM 4530 O O . PHE B 1 222 ? -18.094 0.053 6.953 1 98.06 222 PHE B O 1
ATOM 4537 N N . LEU B 1 223 ? -16.453 1.222 7.922 1 98.31 223 LEU B N 1
ATOM 4538 C CA . LEU B 1 223 ? -16.359 2.145 6.793 1 98.31 223 LEU B CA 1
ATOM 4539 C C . LEU B 1 223 ? -15.219 1.747 5.859 1 98.31 223 LEU B C 1
ATOM 4541 O O . LEU B 1 223 ? -14.047 1.837 6.223 1 98.31 223 LEU B O 1
ATOM 4545 N N . LEU B 1 224 ? -15.547 1.29 4.672 1 97.38 224 LEU B N 1
ATOM 4546 C CA . LEU B 1 224 ? -14.617 0.983 3.594 1 97.38 224 LEU B CA 1
ATOM 4547 C C . LEU B 1 224 ? -14.484 2.164 2.639 1 97.38 224 LEU B C 1
ATOM 4549 O O . LEU B 1 224 ? -15.477 2.617 2.061 1 97.38 224 LEU B O 1
ATOM 4553 N N . VAL B 1 225 ? -13.297 2.658 2.529 1 98.19 225 VAL B N 1
ATOM 4554 C CA . VAL B 1 225 ? -13.094 3.836 1.692 1 98.19 225 VAL B CA 1
ATOM 4555 C C . VAL B 1 225 ? -12.297 3.451 0.444 1 98.19 225 VAL B C 1
ATOM 4557 O O . VAL B 1 225 ? -11.242 2.826 0.54 1 98.19 225 VAL B O 1
ATOM 4560 N N . GLY B 1 226 ? -12.844 3.764 -0.68 1 96.62 226 GLY B N 1
ATOM 4561 C CA . GLY B 1 226 ? -12.109 3.611 -1.928 1 96.62 226 GLY B CA 1
ATOM 4562 C C . GLY B 1 226 ? -11.359 4.867 -2.338 1 96.62 226 GLY B C 1
ATOM 4563 O O . GLY B 1 226 ? -11.945 5.949 -2.412 1 96.62 226 GLY B O 1
ATOM 4564 N N . VAL B 1 227 ? -10.086 4.711 -2.561 1 96.19 227 VAL B N 1
ATOM 4565 C CA . VAL B 1 227 ? -9.297 5.809 -3.105 1 96.19 227 VAL B CA 1
ATOM 4566 C C . VAL B 1 227 ? -9.031 5.57 -4.59 1 96.19 227 VAL B C 1
ATOM 4568 O O . VAL B 1 227 ? -8.422 4.566 -4.969 1 96.19 227 VAL B O 1
ATOM 4571 N N . HIS B 1 228 ? -9.484 6.504 -5.375 1 93.81 228 HIS B N 1
ATOM 4572 C CA . HIS B 1 228 ? -9.367 6.348 -6.82 1 93.81 228 HIS B CA 1
ATOM 4573 C C . HIS B 1 228 ? -7.91 6.422 -7.266 1 93.81 228 HIS B C 1
ATOM 4575 O O . HIS B 1 228 ? -7.105 7.121 -6.648 1 93.81 228 HIS B O 1
ATOM 4581 N N . SER B 1 229 ? -7.602 5.707 -8.352 1 88.69 229 SER B N 1
ATOM 4582 C CA . SER B 1 229 ? -6.262 5.754 -8.922 1 88.69 229 SER B CA 1
ATOM 4583 C C . SER B 1 229 ? -5.949 7.137 -9.484 1 88.69 229 SER B C 1
ATOM 4585 O O . SER B 1 229 ? -6.859 7.93 -9.742 1 88.69 229 SER B O 1
ATOM 4587 N N . ASP B 1 230 ? -4.664 7.391 -9.68 1 87.75 230 ASP B N 1
ATOM 4588 C CA . ASP B 1 230 ? -4.258 8.672 -10.25 1 87.75 230 ASP B CA 1
ATOM 4589 C C . ASP B 1 230 ? -4.883 8.883 -11.625 1 87.75 230 ASP B C 1
ATOM 4591 O O . ASP B 1 230 ? -5.281 10 -11.969 1 87.75 230 ASP B O 1
ATOM 4595 N N . ARG B 1 231 ? -4.938 7.875 -12.359 1 84.12 231 ARG B N 1
ATOM 4596 C CA . ARG B 1 231 ? -5.508 7.953 -13.703 1 84.12 231 ARG B CA 1
ATOM 4597 C C . ARG B 1 231 ? -6.977 8.359 -13.648 1 84.12 231 ARG B C 1
ATOM 4599 O O . ARG B 1 231 ? -7.406 9.234 -14.406 1 84.12 231 ARG B O 1
ATOM 4606 N N . VAL B 1 232 ? -7.699 7.762 -12.789 1 88.94 232 VAL B N 1
ATOM 4607 C CA . VAL B 1 232 ? -9.125 8.047 -12.648 1 88.94 232 VAL B CA 1
ATOM 4608 C C . VAL B 1 232 ? -9.32 9.484 -12.18 1 88.94 232 VAL B C 1
ATOM 4610 O O . VAL B 1 232 ? -10.195 10.195 -12.68 1 88.94 232 VAL B O 1
ATOM 4613 N N . VAL B 1 233 ? -8.547 9.914 -11.227 1 93.06 233 VAL B N 1
ATOM 4614 C CA . VAL B 1 233 ? -8.672 11.266 -10.695 1 93.06 233 VAL B CA 1
ATOM 4615 C C . VAL B 1 233 ? -8.375 12.281 -11.797 1 93.06 233 VAL B C 1
ATOM 4617 O O . VAL B 1 233 ? -9.094 13.273 -11.945 1 93.06 233 VAL B O 1
ATOM 4620 N N . LYS B 1 234 ? -7.324 12.047 -12.539 1 89.69 234 LYS B N 1
ATOM 4621 C CA . LYS B 1 234 ? -6.969 12.953 -13.633 1 89.69 234 LYS B CA 1
ATOM 4622 C C . LYS B 1 234 ? -8.086 13.023 -14.672 1 89.69 234 LYS B C 1
ATOM 4624 O O . LYS B 1 234 ? -8.406 14.102 -15.172 1 89.69 234 LYS B O 1
ATOM 4629 N N . TRP B 1 235 ? -8.539 11.883 -14.977 1 88.19 235 TRP B N 1
ATOM 4630 C CA . TRP B 1 235 ? -9.633 11.805 -15.938 1 88.19 235 TRP B CA 1
ATOM 4631 C C . TRP B 1 235 ? -10.852 12.562 -15.43 1 88.19 235 TRP B C 1
ATOM 4633 O O . TRP B 1 235 ? -11.484 13.305 -16.188 1 88.19 235 TRP B O 1
ATOM 4643 N N . ARG B 1 236 ? -11.172 12.453 -14.211 1 90.38 236 ARG B N 1
ATOM 4644 C CA . ARG B 1 236 ? -12.383 13.023 -13.633 1 90.38 236 ARG B CA 1
ATOM 4645 C C . ARG B 1 236 ? -12.211 14.516 -13.352 1 90.38 236 ARG B C 1
ATOM 4647 O O . ARG B 1 236 ? -13.133 15.305 -13.555 1 90.38 236 ARG B O 1
ATOM 4654 N N . LYS B 1 237 ? -11.062 14.891 -12.836 1 90.06 237 LYS B N 1
ATOM 4655 C CA . LYS B 1 237 ? -10.914 16.219 -12.25 1 90.06 237 LYS B CA 1
ATOM 4656 C C . LYS B 1 237 ? -10.039 17.109 -13.125 1 90.06 237 LYS B C 1
ATOM 4658 O O . LYS B 1 237 ? -9.984 18.328 -12.922 1 90.06 237 LYS B O 1
ATOM 4663 N N . GLY B 1 238 ? -9.312 16.5 -14.094 1 85.94 238 GLY B N 1
ATOM 4664 C CA . GLY B 1 238 ? -8.477 17.312 -14.961 1 85.94 238 GLY B CA 1
ATOM 4665 C C . GLY B 1 238 ? -6.992 17.156 -14.688 1 85.94 238 GLY B C 1
ATOM 4666 O O . GLY B 1 238 ? -6.594 16.344 -13.852 1 85.94 238 GLY B O 1
ATOM 4667 N N . PRO B 1 239 ? -6.211 17.953 -15.305 1 82.44 239 PRO B N 1
ATOM 4668 C CA . PRO B 1 239 ? -4.766 17.719 -15.344 1 82.44 239 PRO B CA 1
ATOM 4669 C C . PRO B 1 239 ? -4.059 18.203 -14.086 1 82.44 239 PRO B C 1
ATOM 4671 O O . PRO B 1 239 ? -2.916 17.828 -13.82 1 82.44 239 PRO B O 1
ATOM 4674 N N . VAL B 1 240 ? -4.703 19.016 -13.367 1 85.06 240 VAL B N 1
ATOM 4675 C CA . VAL B 1 240 ? -4.047 19.562 -12.18 1 85.06 240 VAL B CA 1
ATOM 4676 C C . VAL B 1 240 ? -4.027 18.516 -11.078 1 85.06 240 VAL B C 1
ATOM 4678 O O . VAL B 1 240 ? -3.035 18.375 -10.352 1 85.06 240 VAL B O 1
ATOM 4681 N N . GLN B 1 241 ? -5.086 17.859 -11.016 1 90.31 241 GLN B N 1
ATOM 4682 C CA . GLN B 1 241 ? -5.191 16.812 -9.992 1 90.31 241 GLN B CA 1
ATOM 4683 C C . GLN B 1 241 ? -4.977 15.43 -10.594 1 90.31 241 GLN B C 1
ATOM 4685 O O . GLN B 1 241 ? -5.266 15.203 -11.773 1 90.31 241 GLN B O 1
ATOM 4690 N N . PRO B 1 242 ? -4.492 14.492 -9.781 1 92.38 242 PRO B N 1
ATOM 4691 C CA . PRO B 1 242 ? -4.168 14.602 -8.359 1 92.38 242 PRO B CA 1
ATOM 4692 C C . PRO B 1 242 ? -2.799 15.227 -8.109 1 92.38 242 PRO B C 1
ATOM 4694 O O . PRO B 1 242 ? -1.896 15.094 -8.938 1 92.38 242 PRO B O 1
ATOM 4697 N N . LEU B 1 243 ? -2.684 15.883 -6.992 1 90.94 243 LEU B N 1
ATOM 4698 C CA . LEU B 1 243 ? -1.44 16.516 -6.574 1 90.94 243 LEU B CA 1
ATOM 4699 C C . LEU B 1 243 ? -0.58 15.547 -5.77 1 90.94 243 LEU B C 1
ATOM 4701 O O . LEU B 1 243 ? 0.637 15.719 -5.676 1 90.94 243 LEU B O 1
ATOM 4705 N N . LEU B 1 244 ? -1.194 14.609 -5.172 1 91.19 244 LEU B N 1
ATOM 4706 C CA . LEU B 1 244 ? -0.506 13.617 -4.352 1 91.19 244 LEU B CA 1
ATOM 4707 C C . LEU B 1 244 ? -0.635 12.227 -4.957 1 91.19 244 LEU B C 1
ATOM 4709 O O . LEU B 1 244 ? -1.606 11.938 -5.66 1 91.19 244 LEU B O 1
ATOM 4713 N N . SER B 1 245 ? 0.325 11.367 -4.68 1 86.94 245 SER B N 1
ATOM 4714 C CA . SER B 1 245 ? 0.297 10 -5.184 1 86.94 245 SER B CA 1
ATOM 4715 C C . SER B 1 245 ? -0.794 9.18 -4.504 1 86.94 245 SER B C 1
ATOM 4717 O O . SER B 1 245 ? -1.295 9.562 -3.443 1 86.94 245 SER B O 1
ATOM 4719 N N . LEU B 1 246 ? -1.146 8.109 -5.164 1 89.94 246 LEU B N 1
ATOM 4720 C CA . LEU B 1 246 ? -2.129 7.203 -4.59 1 89.94 246 LEU B CA 1
ATOM 4721 C C . LEU B 1 246 ? -1.712 6.766 -3.189 1 89.94 246 LEU B C 1
ATOM 4723 O O . LEU B 1 246 ? -2.537 6.73 -2.273 1 89.94 246 LEU B O 1
ATOM 4727 N N . GLN B 1 247 ? -0.471 6.469 -2.986 1 88.62 247 GLN B N 1
ATOM 4728 C CA . GLN B 1 247 ? 0.02 6 -1.694 1 88.62 247 GLN B CA 1
ATOM 4729 C C . GLN B 1 247 ? -0.147 7.07 -0.621 1 88.62 247 GLN B C 1
ATOM 4731 O O . GLN B 1 247 ? -0.554 6.773 0.504 1 88.62 247 GLN B O 1
ATOM 4736 N N . ASP B 1 248 ? 0.205 8.289 -1.005 1 90.62 248 ASP B N 1
ATOM 4737 C CA . ASP B 1 248 ? 0.063 9.391 -0.062 1 90.62 248 ASP B CA 1
ATOM 4738 C C . ASP B 1 248 ? -1.394 9.57 0.36 1 90.62 248 ASP B C 1
ATOM 4740 O O . ASP B 1 248 ? -1.684 9.766 1.543 1 90.62 248 ASP B O 1
ATOM 4744 N N . ARG B 1 249 ? -2.211 9.508 -0.609 1 94.75 249 ARG B N 1
ATOM 4745 C CA . ARG B 1 249 ? -3.633 9.703 -0.342 1 94.75 249 ARG B CA 1
ATOM 4746 C C . ARG B 1 249 ? -4.195 8.57 0.509 1 94.75 249 ARG B C 1
ATOM 4748 O O . ARG B 1 249 ? -4.969 8.812 1.437 1 94.75 249 ARG B O 1
ATOM 4755 N N . VAL B 1 250 ? -3.781 7.395 0.219 1 94.31 250 VAL B N 1
ATOM 4756 C CA . VAL B 1 250 ? -4.234 6.23 0.973 1 94.31 250 VAL B CA 1
ATOM 4757 C C . VAL B 1 250 ? -3.801 6.359 2.432 1 94.31 250 VAL B C 1
ATOM 4759 O O . VAL B 1 250 ? -4.602 6.145 3.346 1 94.31 250 VAL B O 1
ATOM 4762 N N . LEU B 1 251 ? -2.602 6.719 2.66 1 93.56 251 LEU B N 1
ATOM 4763 C CA . LEU B 1 251 ? -2.082 6.824 4.02 1 93.56 251 LEU B CA 1
ATOM 4764 C C . LEU B 1 251 ? -2.824 7.902 4.801 1 93.56 251 LEU B C 1
ATOM 4766 O O . LEU B 1 251 ? -3.125 7.719 5.984 1 93.56 251 LEU B O 1
ATOM 4770 N N . ARG B 1 252 ? -3.041 8.961 4.117 1 95.38 252 ARG B N 1
ATOM 4771 C CA . ARG B 1 252 ? -3.748 10.031 4.812 1 95.38 252 ARG B CA 1
ATOM 4772 C C . ARG B 1 252 ? -5.16 9.602 5.191 1 95.38 252 ARG B C 1
ATOM 4774 O O . ARG B 1 252 ? -5.645 9.93 6.277 1 95.38 252 ARG B O 1
ATOM 4781 N N . VAL B 1 253 ? -5.812 8.93 4.32 1 97.81 253 VAL B N 1
ATOM 4782 C CA . VAL B 1 253 ? -7.156 8.43 4.594 1 97.81 253 VAL B CA 1
ATOM 4783 C C . VAL B 1 253 ? -7.109 7.418 5.734 1 97.81 253 VAL B C 1
ATOM 4785 O O . VAL B 1 253 ? -7.938 7.465 6.648 1 97.81 253 VAL B O 1
ATOM 4788 N N . LEU B 1 254 ? -6.117 6.602 5.711 1 97 254 LEU B N 1
ATOM 4789 C CA . LEU B 1 254 ? -5.984 5.551 6.715 1 97 254 LEU B CA 1
ATOM 4790 C C . LEU B 1 254 ? -5.703 6.148 8.094 1 97 254 LEU B C 1
ATOM 4792 O O . LEU B 1 254 ? -5.992 5.523 9.117 1 97 254 LEU B O 1
ATOM 4796 N N . ALA B 1 255 ? -5.148 7.309 8.109 1 97.25 255 ALA B N 1
ATOM 4797 C CA . ALA B 1 255 ? -4.824 7.965 9.375 1 97.25 255 ALA B CA 1
ATOM 4798 C C . ALA B 1 255 ? -6.086 8.461 10.07 1 97.25 255 ALA B C 1
ATOM 4800 O O . ALA B 1 255 ? -6.051 8.812 11.25 1 97.25 255 ALA B O 1
ATOM 4801 N N . THR B 1 256 ? -7.16 8.492 9.406 1 97.94 256 THR B N 1
ATOM 4802 C CA . THR B 1 256 ? -8.414 9.031 9.93 1 97.94 256 THR B CA 1
ATOM 4803 C C . THR B 1 256 ? -9.102 8.016 10.836 1 97.94 256 THR B C 1
ATOM 4805 O O . THR B 1 256 ? -9.281 6.855 10.453 1 97.94 256 THR B O 1
ATOM 4808 N N . LYS B 1 257 ? -9.641 8.438 11.953 1 96.88 257 LYS B N 1
ATOM 4809 C CA . LYS B 1 257 ? -10.219 7.602 13 1 96.88 257 LYS B CA 1
ATOM 4810 C C . LYS B 1 257 ? -11.422 6.82 12.484 1 96.88 257 LYS B C 1
ATOM 4812 O O . LYS B 1 257 ? -11.625 5.664 12.859 1 96.88 257 LYS B O 1
ATOM 4817 N N . SER B 1 258 ? -12.164 7.395 11.672 1 97.44 258 SER B N 1
ATOM 4818 C CA . SER B 1 258 ? -13.445 6.836 11.266 1 97.44 258 SER B CA 1
ATOM 4819 C C . SER B 1 258 ? -13.273 5.789 10.172 1 97.44 258 SER B C 1
ATOM 4821 O O . SER B 1 258 ? -14.211 5.066 9.844 1 97.44 258 SER B O 1
ATOM 4823 N N . VAL B 1 259 ? -12.117 5.641 9.609 1 98.12 259 VAL B N 1
ATOM 4824 C CA . VAL B 1 259 ? -11.891 4.762 8.469 1 98.12 259 VAL B CA 1
ATOM 4825 C C . VAL B 1 259 ? -11.469 3.379 8.961 1 98.12 259 VAL B C 1
ATOM 4827 O O . VAL B 1 259 ? -10.562 3.258 9.789 1 98.12 259 VAL B O 1
ATOM 4830 N N . SER B 1 260 ? -12.109 2.34 8.469 1 97.75 260 SER B N 1
ATOM 4831 C CA . SER B 1 260 ? -11.805 0.972 8.875 1 97.75 260 SER B CA 1
ATOM 4832 C C . SER B 1 260 ? -10.797 0.329 7.926 1 97.75 260 SER B C 1
ATOM 4834 O O . SER B 1 260 ? -9.867 -0.35 8.367 1 97.75 260 SER B O 1
ATOM 4836 N N . ASP B 1 261 ? -10.93 0.485 6.695 1 96.88 261 ASP B N 1
ATOM 4837 C CA . ASP B 1 261 ? -10.086 -0.086 5.656 1 96.88 261 ASP B CA 1
ATOM 4838 C C . ASP B 1 261 ? -10.148 0.743 4.375 1 96.88 261 ASP B C 1
ATOM 4840 O O . ASP B 1 261 ? -11.023 1.597 4.227 1 96.88 261 ASP B O 1
ATOM 4844 N N . VAL B 1 262 ? -9.148 0.584 3.512 1 96.69 262 VAL B N 1
ATOM 4845 C CA . VAL B 1 262 ? -9.086 1.387 2.295 1 96.69 262 VAL B CA 1
ATOM 4846 C C . VAL B 1 262 ? -8.836 0.481 1.091 1 96.69 262 VAL B C 1
ATOM 4848 O O . VAL B 1 262 ? -7.957 -0.383 1.128 1 96.69 262 VAL B O 1
ATOM 4851 N N . VAL B 1 263 ? -9.617 0.662 0.081 1 93.44 263 VAL B N 1
ATOM 4852 C CA . VAL B 1 263 ? -9.383 0.018 -1.207 1 93.44 263 VAL B CA 1
ATOM 4853 C C . VAL B 1 263 ? -8.5 0.908 -2.08 1 93.44 263 VAL B C 1
ATOM 4855 O O . VAL B 1 263 ? -8.891 2.021 -2.436 1 93.44 263 VAL B O 1
ATOM 4858 N N . MET B 1 264 ? -7.367 0.401 -2.406 1 91 264 MET B N 1
ATOM 4859 C CA . MET B 1 264 ? -6.418 1.172 -3.203 1 91 264 MET B CA 1
ATOM 4860 C C . MET B 1 264 ? -6.719 1.032 -4.691 1 91 264 MET B C 1
ATOM 4862 O O . MET B 1 264 ? -6.859 -0.082 -5.199 1 91 264 MET B O 1
ATOM 4866 N N . GLY B 1 265 ? -6.785 2.195 -5.34 1 88.69 265 GLY B N 1
ATOM 4867 C CA . GLY B 1 265 ? -7.129 2.162 -6.754 1 88.69 265 GLY B CA 1
ATOM 4868 C C . GLY B 1 265 ? -8.531 1.656 -7.016 1 88.69 265 GLY B C 1
ATOM 4869 O O . GLY B 1 265 ? -8.734 0.765 -7.844 1 88.69 265 GLY B O 1
ATOM 4870 N N . ALA B 1 266 ? -9.453 2.174 -6.297 1 91.38 266 ALA B N 1
ATOM 4871 C CA . ALA B 1 266 ? -10.844 1.73 -6.379 1 91.38 266 ALA B CA 1
ATOM 4872 C C . ALA B 1 266 ? -11.453 2.068 -7.738 1 91.38 266 ALA B C 1
ATOM 4874 O O . ALA B 1 266 ? -11.109 3.09 -8.344 1 91.38 266 ALA B O 1
ATOM 4875 N N . PRO B 1 267 ? -12.297 1.221 -8.227 1 86 267 PRO B N 1
ATOM 4876 C CA . PRO B 1 267 ? -12.984 1.518 -9.484 1 86 267 PRO B CA 1
ATOM 4877 C C . PRO B 1 267 ? -13.93 2.713 -9.367 1 86 267 PRO B C 1
ATOM 4879 O O . PRO B 1 267 ? -14.531 2.936 -8.312 1 86 267 PRO B O 1
ATOM 4882 N N . TYR B 1 268 ? -14.023 3.365 -10.469 1 91 268 TYR B N 1
ATOM 4883 C CA . TYR B 1 268 ? -14.93 4.504 -10.477 1 91 268 TYR B CA 1
ATOM 4884 C C . TYR B 1 268 ? -16.391 4.043 -10.438 1 91 268 TYR B C 1
ATOM 4886 O O . TYR B 1 268 ? -17.188 4.543 -9.648 1 91 268 TYR B O 1
ATOM 4894 N N . ALA B 1 269 ? -16.672 3.064 -11.359 1 91.88 269 ALA B N 1
ATOM 4895 C CA . ALA B 1 269 ? -18.016 2.49 -11.359 1 91.88 269 ALA B CA 1
ATOM 4896 C C . ALA B 1 269 ? -18.125 1.339 -10.367 1 91.88 269 ALA B C 1
ATOM 4898 O O . ALA B 1 269 ? -17.266 0.46 -10.328 1 91.88 269 ALA B O 1
ATOM 4899 N N . ILE B 1 270 ? -19.125 1.368 -9.594 1 92.12 270 ILE B N 1
ATOM 4900 C CA . ILE B 1 270 ? -19.344 0.322 -8.602 1 92.12 270 ILE B CA 1
ATOM 4901 C C . ILE B 1 270 ? -20.1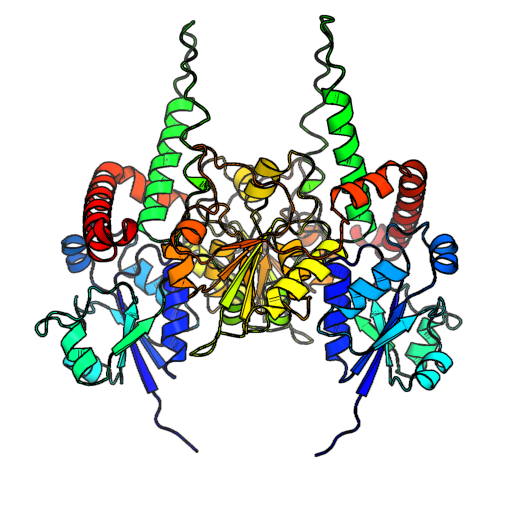41 -0.819 -9.227 1 92.12 270 ILE B C 1
ATOM 4903 O O . ILE B 1 270 ? -21.281 -0.617 -9.68 1 92.12 270 ILE B O 1
ATOM 4907 N N . THR B 1 271 ? -19.562 -2.004 -9.242 1 86.88 271 THR B N 1
ATOM 4908 C CA . THR B 1 271 ? -20.219 -3.168 -9.836 1 86.88 271 THR B CA 1
ATOM 4909 C C . THR B 1 271 ? -20.844 -4.047 -8.75 1 86.88 271 THR B C 1
ATOM 4911 O O . THR B 1 271 ? -20.531 -3.896 -7.57 1 86.88 271 THR B O 1
ATOM 4914 N N . GLN B 1 272 ? -21.672 -4.883 -9.211 1 88 272 GLN B N 1
ATOM 4915 C CA . GLN B 1 272 ? -22.297 -5.824 -8.289 1 88 272 GLN B CA 1
ATOM 4916 C C . GLN B 1 272 ? -21.266 -6.758 -7.668 1 88 272 GLN B C 1
ATOM 4918 O O . GLN B 1 272 ? -21.312 -7.055 -6.473 1 88 272 GLN B O 1
ATOM 4923 N N . ASP B 1 273 ? -20.312 -7.211 -8.477 1 81.19 273 ASP B N 1
ATOM 4924 C CA . ASP B 1 273 ? -19.25 -8.086 -8 1 81.19 273 ASP B CA 1
ATOM 4925 C C . ASP B 1 273 ? -18.453 -7.418 -6.887 1 81.19 273 ASP B C 1
ATOM 4927 O O . ASP B 1 273 ? -18.062 -8.07 -5.91 1 81.19 273 ASP B O 1
ATOM 4931 N N . PHE B 1 274 ? -18.25 -6.18 -7.098 1 86.94 274 PHE B N 1
ATOM 4932 C CA . PHE B 1 274 ? -17.5 -5.426 -6.105 1 86.94 274 PHE B CA 1
ATOM 4933 C C . PHE B 1 274 ? -18.25 -5.359 -4.785 1 86.94 274 PHE B C 1
ATOM 4935 O O . PHE B 1 274 ? -17.672 -5.594 -3.719 1 86.94 274 PHE B O 1
ATOM 4942 N N . MET B 1 275 ? -19.516 -5.059 -4.871 1 91.12 275 MET B N 1
ATOM 4943 C CA . MET B 1 275 ? -20.328 -4.949 -3.666 1 91.12 275 MET B CA 1
ATOM 4944 C C . MET B 1 275 ? -20.438 -6.297 -2.957 1 91.12 275 MET B C 1
ATOM 4946 O O . MET B 1 275 ? -20.375 -6.359 -1.728 1 91.12 275 MET B O 1
ATOM 4950 N N . ASP B 1 276 ? -20.5 -7.359 -3.736 1 84.81 276 ASP B N 1
ATOM 4951 C CA . ASP B 1 276 ? -20.609 -8.695 -3.16 1 84.81 276 ASP B CA 1
ATOM 4952 C C . ASP B 1 276 ? -19.297 -9.125 -2.514 1 84.81 276 ASP B C 1
ATOM 4954 O O . ASP B 1 276 ? -19.297 -9.719 -1.434 1 84.81 276 ASP B O 1
ATOM 4958 N N . CYS B 1 277 ? -18.25 -8.75 -3.148 1 81.44 277 CYS B N 1
ATOM 4959 C CA . CYS B 1 277 ? -16.922 -9.148 -2.678 1 81.44 277 CYS B CA 1
ATOM 4960 C C . CYS B 1 277 ? -16.625 -8.555 -1.307 1 81.44 277 CYS B C 1
ATOM 4962 O O . CYS B 1 277 ? -16.047 -9.219 -0.444 1 81.44 277 CYS B O 1
ATOM 4964 N N . TYR B 1 278 ? -17.047 -7.355 -1.062 1 88 278 TYR B N 1
ATOM 4965 C CA . TYR B 1 278 ? -16.734 -6.676 0.189 1 88 278 TYR B CA 1
ATOM 4966 C C . TYR B 1 278 ? -17.953 -6.586 1.092 1 88 278 TYR B C 1
ATOM 4968 O O . TYR B 1 278 ? -17.953 -5.871 2.096 1 88 278 TYR B O 1
ATOM 4976 N N . LYS B 1 279 ? -19.047 -7.254 0.643 1 90.31 279 LYS B N 1
ATOM 4977 C CA . LYS B 1 279 ? -20.297 -7.316 1.415 1 90.31 279 LYS B CA 1
ATOM 4978 C C . LYS B 1 279 ? -20.781 -5.918 1.771 1 90.31 279 LYS B C 1
ATOM 4980 O O . LYS B 1 279 ? -21.125 -5.648 2.928 1 90.31 279 LYS B O 1
ATOM 4985 N N . ILE B 1 280 ? -20.766 -5.09 0.807 1 95.19 280 ILE B N 1
ATOM 4986 C CA . ILE B 1 280 ? -21.156 -3.701 1.007 1 95.19 280 ILE B CA 1
ATOM 4987 C C . ILE B 1 280 ? -22.672 -3.611 1.134 1 95.19 280 ILE B C 1
ATOM 4989 O O . ILE B 1 280 ? -23.406 -4.082 0.259 1 95.19 280 ILE B O 1
ATOM 4993 N N . LYS B 1 281 ? -23.141 -2.961 2.162 1 97.44 281 LYS B N 1
ATOM 4994 C CA . LYS B 1 281 ? -24.578 -2.84 2.408 1 97.44 281 LYS B CA 1
ATOM 4995 C C . LYS B 1 281 ? -25.078 -1.463 2 1 97.44 281 LYS B C 1
ATOM 4997 O O . LYS B 1 281 ? -26.266 -1.3 1.702 1 97.44 281 LYS B O 1
ATOM 5002 N N . LEU B 1 282 ? -24.172 -0.544 2.049 1 98.19 282 LEU B N 1
ATOM 5003 C CA . LEU B 1 282 ? -24.562 0.828 1.746 1 98.19 282 LEU B CA 1
ATOM 5004 C C . LEU B 1 282 ? -23.438 1.579 1.055 1 98.19 282 LEU B C 1
ATOM 5006 O O . LEU B 1 282 ? -22.281 1.507 1.485 1 98.19 282 LEU B O 1
ATOM 5010 N N . VAL B 1 283 ? -23.797 2.189 -0.086 1 98.25 283 VAL B N 1
ATOM 5011 C CA . VAL B 1 283 ? -22.875 3.055 -0.804 1 98.25 283 VAL B CA 1
ATOM 5012 C C . VAL B 1 283 ? -23.281 4.516 -0.627 1 98.25 283 VAL B C 1
ATOM 5014 O O . VAL B 1 283 ? -24.438 4.867 -0.835 1 98.25 283 VAL B O 1
ATOM 5017 N N . CYS B 1 284 ? -22.297 5.324 -0.214 1 98 284 CYS B N 1
ATOM 5018 C CA . CYS B 1 284 ? -22.609 6.73 0.021 1 98 284 CYS B CA 1
ATOM 5019 C C . CYS B 1 284 ? -21.75 7.633 -0.861 1 98 284 CYS B C 1
ATOM 5021 O O . CYS B 1 284 ? -20.672 7.242 -1.284 1 98 284 CYS B O 1
ATOM 5023 N N . HIS B 1 285 ? -22.266 8.719 -1.17 1 96.31 285 HIS B N 1
ATOM 5024 C CA . HIS B 1 285 ? -21.562 9.75 -1.919 1 96.31 285 HIS B CA 1
ATOM 5025 C C . HIS B 1 285 ? -21.906 11.141 -1.392 1 96.31 285 HIS B C 1
ATOM 5027 O O . HIS B 1 285 ? -23.016 11.367 -0.885 1 96.31 285 HIS B O 1
ATOM 5033 N N . GLY B 1 286 ? -20.938 11.984 -1.419 1 92.44 286 GLY B N 1
ATOM 5034 C CA . GLY B 1 286 ? -21.172 13.352 -0.981 1 92.44 286 GLY B CA 1
ATOM 5035 C C . GLY B 1 286 ? -21.922 14.188 -1.996 1 92.44 286 GLY B C 1
ATOM 5036 O O . GLY B 1 286 ? -22.609 13.648 -2.865 1 92.44 286 GLY B O 1
ATOM 5037 N N . GLU B 1 287 ? -21.75 15.469 -1.88 1 86.19 287 GLU B N 1
ATOM 5038 C CA . GLU B 1 287 ? -22.516 16.391 -2.701 1 86.19 287 GLU B CA 1
ATOM 5039 C C . GLU B 1 287 ? -21.734 16.844 -3.926 1 86.19 287 GLU B C 1
ATOM 5041 O O . GLU B 1 287 ? -22.156 17.734 -4.66 1 86.19 287 GLU B O 1
ATOM 5046 N N . THR B 1 288 ? -20.625 16.25 -4.16 1 85.75 288 THR B N 1
ATOM 5047 C CA . THR B 1 288 ? -19.812 16.625 -5.309 1 85.75 288 THR B CA 1
ATOM 5048 C C . THR B 1 288 ? -20.406 16.062 -6.602 1 85.75 288 THR B C 1
ATOM 5050 O O . THR B 1 288 ? -21.031 15 -6.594 1 85.75 288 THR B O 1
ATOM 5053 N N . PRO B 1 289 ? -20.203 16.797 -7.672 1 85.56 289 PRO B N 1
ATOM 5054 C CA . PRO B 1 289 ? -20.75 16.328 -8.945 1 85.56 289 PRO B CA 1
ATOM 5055 C C . PRO B 1 289 ? -20.203 14.961 -9.359 1 85.56 289 PRO B C 1
ATOM 5057 O O . PRO B 1 289 ? -19.031 14.656 -9.125 1 85.56 289 PRO B O 1
ATOM 5060 N N . VAL B 1 290 ? -21.109 14.234 -9.953 1 89.06 290 VAL B N 1
ATOM 5061 C CA . VAL B 1 290 ? -20.766 12.906 -10.43 1 89.06 290 VAL B CA 1
ATOM 5062 C C . VAL B 1 290 ? -20.609 12.922 -11.945 1 89.06 290 VAL B C 1
ATOM 5064 O O . VAL B 1 290 ? -21.516 13.336 -12.664 1 89.06 290 VAL B O 1
ATOM 5067 N N . LYS B 1 291 ? -19.453 12.555 -12.414 1 89.94 291 LYS B N 1
ATOM 5068 C CA . LYS B 1 291 ? -19.203 12.43 -13.844 1 89.94 291 LYS B CA 1
ATOM 5069 C C . LYS B 1 291 ? -19.625 11.055 -14.352 1 89.94 291 LYS B C 1
ATOM 5071 O O . LYS B 1 291 ? -19.344 10.039 -13.719 1 89.94 291 LYS B O 1
ATOM 5076 N N . ALA B 1 292 ? -20.25 11.07 -15.453 1 88.62 292 ALA B N 1
ATOM 5077 C CA . ALA B 1 292 ? -20.641 9.797 -16.062 1 88.62 292 ALA B CA 1
ATOM 5078 C C . ALA B 1 292 ? -19.406 9.047 -16.578 1 88.62 292 ALA B C 1
ATOM 5080 O O . ALA B 1 292 ? -18.391 9.656 -16.922 1 88.62 292 ALA B O 1
ATOM 5081 N N . THR B 1 293 ? -19.562 7.762 -16.562 1 87.19 293 THR B N 1
ATOM 5082 C CA . THR B 1 293 ? -18.484 6.941 -17.109 1 87.19 293 THR B CA 1
ATOM 5083 C C . THR B 1 293 ? -18.344 7.176 -18.609 1 87.19 293 THR B C 1
ATOM 5085 O O . THR B 1 293 ? -19.172 7.855 -19.219 1 87.19 293 THR B O 1
ATOM 5088 N N . ASP B 1 294 ? -17.266 6.742 -19.188 1 77.44 294 ASP B N 1
ATOM 5089 C CA . ASP B 1 294 ? -17.031 6.938 -20.609 1 77.44 294 ASP B CA 1
ATOM 5090 C C . ASP B 1 294 ? -18.172 6.371 -21.453 1 77.44 294 ASP B C 1
ATOM 5092 O O . ASP B 1 294 ? -18.484 6.895 -22.516 1 77.44 294 ASP B O 1
ATOM 5096 N N . GLY B 1 295 ? -18.891 5.406 -21.031 1 77.12 295 GLY B N 1
ATOM 5097 C CA . GLY B 1 295 ? -20.047 4.867 -21.719 1 77.12 295 GLY B CA 1
ATOM 5098 C C . GLY B 1 295 ? -21.328 5.594 -21.375 1 77.12 295 GLY B C 1
ATOM 5099 O O . GLY B 1 295 ? -22.406 5.195 -21.812 1 77.12 295 GLY B O 1
ATOM 5100 N N . GLY B 1 296 ? -21.125 6.684 -20.609 1 81.81 296 GLY B N 1
ATOM 5101 C CA . GLY B 1 296 ? -22.281 7.496 -20.25 1 81.81 296 GLY B CA 1
ATOM 5102 C C . GLY B 1 296 ? -23.094 6.902 -19.125 1 81.81 296 GLY B C 1
ATOM 5103 O O . GLY B 1 296 ? -24.234 7.312 -18.906 1 81.81 296 GLY B O 1
ATOM 5104 N N . ARG B 1 297 ? -22.578 5.988 -18.547 1 87.31 297 ARG B N 1
ATOM 5105 C CA . ARG B 1 297 ? -23.328 5.316 -17.484 1 87.31 297 ARG B CA 1
ATOM 5106 C C . ARG B 1 297 ? -23.031 5.941 -16.125 1 87.31 297 ARG B C 1
ATOM 5108 O O . ARG B 1 297 ? -21.938 6.488 -15.914 1 87.31 297 ARG B O 1
ATOM 5115 N N . ASP B 1 298 ? -24.062 5.863 -15.305 1 92.38 298 ASP B N 1
ATOM 5116 C CA . ASP B 1 298 ? -23.922 6.305 -13.922 1 92.38 298 ASP B CA 1
ATOM 5117 C C . ASP B 1 298 ? -23.062 5.328 -13.117 1 92.38 298 ASP B C 1
ATOM 5119 O O . ASP B 1 298 ? -23.359 4.133 -13.07 1 92.38 298 ASP B O 1
ATOM 5123 N N . PRO B 1 299 ? -22 5.895 -12.531 1 93.44 299 PRO B N 1
ATOM 5124 C CA . PRO B 1 299 ? -21.141 4.996 -11.75 1 93.44 299 PRO B CA 1
ATOM 5125 C C . PRO B 1 299 ? -21.859 4.375 -10.562 1 93.44 299 PRO B C 1
ATOM 5127 O O . PRO B 1 299 ? -21.391 3.375 -10.008 1 93.44 299 PRO B O 1
ATOM 5130 N N . PHE B 1 300 ? -23.016 4.938 -10.156 1 94.81 300 PHE B N 1
ATOM 5131 C CA . PHE B 1 300 ? -23.766 4.438 -9.008 1 94.81 300 PHE B CA 1
ATOM 5132 C C . PHE B 1 300 ? -25.016 3.701 -9.461 1 94.81 300 PHE B C 1
ATOM 5134 O O . PHE B 1 300 ? -25.938 3.494 -8.672 1 94.81 300 PHE B O 1
ATOM 5141 N N . GLU B 1 301 ? -25.062 3.312 -10.656 1 94.69 301 GLU B N 1
ATOM 5142 C CA . GLU B 1 301 ? -26.234 2.652 -11.203 1 94.69 301 GLU B CA 1
ATOM 5143 C C . GLU B 1 301 ? -26.578 1.392 -10.414 1 94.69 301 GLU B C 1
ATOM 5145 O O . GLU B 1 301 ? -27.75 1.176 -10.055 1 94.69 301 GLU B O 1
ATOM 5150 N N . VAL B 1 302 ? -25.609 0.6 -10.109 1 94.19 302 VAL B N 1
ATOM 5151 C CA . VAL B 1 302 ? -25.828 -0.69 -9.461 1 94.19 302 VAL B CA 1
ATOM 5152 C C . VAL B 1 302 ? -26.281 -0.476 -8.023 1 94.19 302 VAL B C 1
ATOM 5154 O O . VAL B 1 302 ? -27.328 -0.994 -7.613 1 94.19 302 VAL B O 1
ATOM 5157 N N . PRO B 1 303 ? -25.609 0.289 -7.199 1 96.38 303 PRO B N 1
ATOM 5158 C CA . PRO B 1 303 ? -26.109 0.505 -5.836 1 96.38 303 PRO B CA 1
ATOM 5159 C C . PRO B 1 303 ? -27.484 1.156 -5.805 1 96.38 303 PRO B C 1
ATOM 5161 O O . PRO B 1 303 ? -28.281 0.875 -4.91 1 96.38 303 PRO B O 1
ATOM 5164 N N . THR B 1 304 ? -27.75 2.006 -6.727 1 96.44 304 THR B N 1
ATOM 5165 C CA . THR B 1 304 ? -29.062 2.643 -6.793 1 96.44 304 THR B CA 1
ATOM 5166 C C . THR B 1 304 ? -30.156 1.614 -7.102 1 96.44 304 THR B C 1
ATOM 5168 O O . THR B 1 304 ? -31.203 1.608 -6.465 1 96.44 304 THR B O 1
ATOM 5171 N N . ARG B 1 305 ? -29.891 0.779 -8.078 1 95.81 305 ARG B N 1
ATOM 5172 C CA . ARG B 1 305 ? -30.828 -0.264 -8.453 1 95.81 305 ARG B CA 1
ATOM 5173 C C . ARG B 1 305 ? -31.109 -1.211 -7.289 1 95.81 305 ARG B C 1
ATOM 5175 O O . ARG B 1 305 ? -32.219 -1.68 -7.113 1 95.81 305 ARG B O 1
ATOM 5182 N N . LEU B 1 306 ? -30.156 -1.406 -6.473 1 96.44 306 LEU B N 1
ATOM 5183 C CA . LEU B 1 306 ? -30.266 -2.328 -5.348 1 96.44 306 LEU B CA 1
ATOM 5184 C C . LEU B 1 306 ? -30.844 -1.626 -4.129 1 96.44 306 LEU B C 1
ATOM 5186 O O . LEU B 1 306 ? -31.078 -2.258 -3.094 1 96.44 306 LEU B O 1
ATOM 5190 N N . GLY B 1 307 ? -31.062 -0.366 -4.172 1 96.5 307 GLY B N 1
ATOM 5191 C CA . GLY B 1 307 ? -31.578 0.399 -3.045 1 96.5 307 GLY B CA 1
ATOM 5192 C C . GLY B 1 307 ? -30.547 0.593 -1.944 1 96.5 307 GLY B C 1
ATOM 5193 O O . GLY B 1 307 ? -30.906 0.696 -0.769 1 96.5 307 GLY B O 1
ATOM 5194 N N . LYS B 1 308 ? -29.328 0.522 -2.318 1 97.88 308 LYS B N 1
ATOM 5195 C CA . LYS B 1 308 ? -28.234 0.597 -1.349 1 97.88 308 LYS B CA 1
ATOM 5196 C C . LYS B 1 308 ? -27.406 1.854 -1.557 1 97.88 308 LYS B C 1
ATOM 5198 O O . LYS B 1 308 ? -26.203 1.867 -1.258 1 97.88 308 LYS B O 1
ATOM 5203 N N . PHE B 1 309 ? -28 2.902 -2.143 1 97.69 309 PHE B N 1
ATOM 5204 C CA . PHE B 1 309 ? -27.297 4.156 -2.391 1 97.69 309 PHE B CA 1
ATOM 5205 C C . PHE B 1 309 ? -27.891 5.281 -1.55 1 97.69 309 PHE B C 1
ATOM 5207 O O . PHE B 1 309 ? -29.109 5.379 -1.402 1 97.69 309 PHE B O 1
ATOM 5214 N N . GLN B 1 310 ? -27.016 6.078 -0.969 1 96.88 310 GLN B N 1
ATOM 5215 C CA . GLN B 1 310 ? -27.469 7.223 -0.174 1 96.88 310 GLN B CA 1
ATOM 5216 C C . GLN B 1 310 ? -26.531 8.414 -0.352 1 96.88 310 GLN B C 1
ATOM 5218 O O . GLN B 1 310 ? -25.297 8.258 -0.303 1 96.88 310 GLN B O 1
ATOM 5223 N N . GLU B 1 311 ? -27.047 9.523 -0.589 1 95.31 311 GLU B N 1
ATOM 5224 C CA . GLU B 1 311 ? -26.266 10.766 -0.604 1 95.31 311 GLU B CA 1
ATOM 5225 C C . GLU B 1 311 ? -26.156 11.359 0.796 1 95.31 311 GLU B C 1
ATOM 5227 O O . GLU B 1 311 ? -27.141 11.383 1.547 1 95.31 311 GLU B O 1
ATOM 5232 N N . ILE B 1 312 ? -24.953 11.812 1.088 1 94.75 312 ILE B N 1
ATOM 5233 C CA . ILE B 1 312 ? -24.688 12.359 2.416 1 94.75 312 ILE B CA 1
ATOM 5234 C C . ILE B 1 312 ? -24.406 13.852 2.314 1 94.75 312 ILE B C 1
ATOM 5236 O O . ILE B 1 312 ? -23.641 14.289 1.459 1 94.75 312 ILE B O 1
ATOM 5240 N N . VAL B 1 313 ? -25.062 14.586 3.193 1 91.56 313 VAL B N 1
ATOM 5241 C CA . VAL B 1 313 ? -24.75 16 3.387 1 91.56 313 VAL B CA 1
ATOM 5242 C C . VAL B 1 313 ? -23.859 16.172 4.609 1 91.56 313 VAL B C 1
ATOM 5244 O O . VAL B 1 313 ? -24.297 15.977 5.746 1 91.56 313 VAL B O 1
ATOM 5247 N N . SER B 1 314 ? -22.672 16.531 4.418 1 88 314 SER B N 1
ATOM 5248 C CA . SER B 1 314 ? -21.703 16.609 5.504 1 88 314 SER B CA 1
ATOM 5249 C C . SER B 1 314 ? -21.812 17.938 6.25 1 88 314 SER B C 1
ATOM 5251 O O . SER B 1 314 ? -21.438 18.031 7.418 1 88 314 SER B O 1
ATOM 5253 N N . GLY B 1 315 ? -22.344 18.953 5.645 1 88.75 315 GLY B N 1
ATOM 5254 C CA . GLY B 1 315 ? -22.422 20.281 6.246 1 88.75 315 GLY B CA 1
ATOM 5255 C C . GLY B 1 315 ? -21.156 21.094 6.086 1 88.75 315 GLY B C 1
ATOM 5256 O O . GLY B 1 315 ? -21.016 22.172 6.68 1 88.75 315 GLY B O 1
ATOM 5257 N N . ASN B 1 316 ? -20.203 20.609 5.43 1 92.44 316 ASN B N 1
ATOM 5258 C CA . ASN B 1 316 ? -18.922 21.25 5.156 1 92.44 316 ASN B CA 1
ATOM 5259 C C . ASN B 1 316 ? -18.703 21.438 3.656 1 92.44 316 ASN B C 1
ATOM 5261 O O . ASN B 1 316 ? -18.656 20.469 2.902 1 92.44 316 ASN B O 1
ATOM 5265 N N . SER B 1 317 ? -18.484 22.656 3.248 1 89.31 317 SER B N 1
ATOM 5266 C CA . SER B 1 317 ? -18.453 22.953 1.82 1 89.31 317 SER B CA 1
ATOM 5267 C C . SER B 1 317 ? -17.016 23.062 1.316 1 89.31 317 SER B C 1
ATOM 5269 O O . SER B 1 317 ? -16.781 23.375 0.144 1 89.31 317 SER B O 1
ATOM 5271 N N . THR B 1 318 ? -16.109 22.859 2.205 1 93 318 THR B N 1
ATOM 5272 C CA . THR B 1 318 ? -14.719 22.969 1.789 1 93 318 THR B CA 1
ATOM 5273 C C . THR B 1 318 ? -14.391 21.938 0.712 1 93 318 THR B C 1
ATOM 5275 O O . THR B 1 318 ? -14.742 20.766 0.846 1 93 318 THR B O 1
ATOM 5278 N N . ARG B 1 319 ? -13.742 22.422 -0.353 1 91.75 319 ARG B N 1
ATOM 5279 C CA . ARG B 1 319 ? -13.32 21.562 -1.455 1 91.75 319 ARG B CA 1
ATOM 5280 C C . ARG B 1 319 ? -11.828 21.719 -1.731 1 91.75 319 ARG B C 1
ATOM 5282 O O . ARG B 1 319 ? -11.219 22.703 -1.312 1 91.75 319 ARG B O 1
ATOM 5289 N N . THR B 1 320 ? -11.344 20.719 -2.422 1 93 320 THR B N 1
ATOM 5290 C CA . THR B 1 320 ? -9.922 20.766 -2.764 1 93 320 THR B CA 1
ATOM 5291 C C . THR B 1 320 ? -9.594 22.016 -3.566 1 93 320 THR B C 1
ATOM 5293 O O . THR B 1 320 ? -8.547 22.625 -3.355 1 93 320 THR B O 1
ATOM 5296 N N . ASN B 1 321 ? -10.445 22.406 -4.422 1 91.25 321 ASN B N 1
ATOM 5297 C CA . ASN B 1 321 ? -10.211 23.578 -5.242 1 91.25 321 ASN B CA 1
ATOM 5298 C C . ASN B 1 321 ? -10.148 24.844 -4.391 1 91.25 321 ASN B C 1
ATOM 5300 O O . ASN B 1 321 ? -9.5 25.828 -4.766 1 91.25 321 ASN B O 1
ATOM 5304 N N . ASP B 1 322 ? -10.844 24.859 -3.303 1 94 322 ASP B N 1
ATOM 5305 C CA . ASP B 1 322 ? -10.727 25.984 -2.379 1 94 322 ASP B CA 1
ATOM 5306 C C . ASP B 1 322 ? -9.305 26.094 -1.836 1 94 322 ASP B C 1
ATOM 5308 O O . ASP B 1 322 ? -8.773 27.203 -1.721 1 94 322 ASP B O 1
ATOM 5312 N N . ILE B 1 323 ? -8.727 24.984 -1.509 1 94.19 323 ILE B N 1
ATOM 5313 C CA . ILE B 1 323 ? -7.367 24.953 -0.979 1 94.19 323 ILE B CA 1
ATOM 5314 C C . ILE B 1 323 ? -6.387 25.406 -2.061 1 94.19 323 ILE B C 1
ATOM 5316 O O . ILE B 1 323 ? -5.484 26.203 -1.798 1 94.19 323 ILE B O 1
ATOM 5320 N N . ILE B 1 324 ? -6.582 24.906 -3.219 1 92.94 324 ILE B N 1
ATOM 5321 C CA . ILE B 1 324 ? -5.734 25.281 -4.344 1 92.94 324 ILE B CA 1
ATOM 5322 C C . ILE B 1 324 ? -5.832 26.797 -4.578 1 92.94 324 ILE B C 1
ATOM 5324 O O . ILE B 1 324 ? -4.816 27.469 -4.758 1 92.94 324 ILE B O 1
ATOM 5328 N N . SER B 1 325 ? -7 27.328 -4.504 1 93.56 325 SER B N 1
ATOM 5329 C CA . SER B 1 325 ? -7.223 28.766 -4.723 1 93.56 325 SER B CA 1
ATOM 5330 C C . SER B 1 325 ? -6.527 29.594 -3.656 1 93.56 325 SER B C 1
ATOM 5332 O O . SER B 1 325 ? -6.008 30.672 -3.949 1 93.56 325 SER B O 1
ATOM 5334 N N . ARG B 1 326 ? -6.531 29.141 -2.422 1 94.06 326 ARG B N 1
ATOM 5335 C CA . ARG B 1 326 ? -5.855 29.844 -1.336 1 94.06 326 ARG B CA 1
ATOM 5336 C C . ARG B 1 326 ? -4.367 30 -1.628 1 94.06 326 ARG B C 1
ATOM 5338 O O . ARG B 1 326 ? -3.773 31.031 -1.317 1 94.06 326 ARG B O 1
ATOM 5345 N N . VAL B 1 327 ? -3.809 28.953 -2.201 1 92.88 327 VAL B N 1
ATOM 5346 C CA . VAL B 1 327 ? -2.381 28.953 -2.498 1 92.88 327 VAL B CA 1
ATOM 5347 C C . VAL B 1 327 ? -2.1 29.859 -3.691 1 92.88 327 VAL B C 1
ATOM 5349 O O . VAL B 1 327 ? -1.177 30.672 -3.652 1 92.88 327 VAL B O 1
ATOM 5352 N N . VAL B 1 328 ? -2.906 29.766 -4.684 1 91.69 328 VAL B N 1
ATOM 5353 C CA . VAL B 1 328 ? -2.695 30.5 -5.922 1 91.69 328 VAL B CA 1
ATOM 5354 C C . VAL B 1 328 ? -2.906 31.984 -5.676 1 91.69 328 VAL B C 1
ATOM 5356 O O . VAL B 1 328 ? -2.191 32.812 -6.234 1 91.69 328 VAL B O 1
ATOM 5359 N N . GLU B 1 329 ? -3.85 32.281 -4.875 1 91.25 329 GLU B N 1
ATOM 5360 C CA . GLU B 1 329 ? -4.156 33.688 -4.57 1 91.25 329 GLU B CA 1
ATOM 5361 C C . GLU B 1 329 ? -2.998 34.375 -3.844 1 91.25 329 GLU B C 1
ATOM 5363 O O . GLU B 1 329 ? -2.84 35.594 -3.914 1 91.25 329 GLU B O 1
ATOM 5368 N N . ARG B 1 330 ? -2.184 33.594 -3.164 1 90.88 330 ARG B N 1
ATOM 5369 C CA . ARG B 1 330 ? -1.028 34.125 -2.443 1 90.88 330 ARG B CA 1
ATOM 5370 C C . ARG B 1 330 ? 0.272 33.562 -3.018 1 90.88 330 ARG B C 1
ATOM 5372 O O . ARG B 1 330 ? 1.191 33.219 -2.27 1 90.88 330 ARG B O 1
ATOM 5379 N N . ARG B 1 331 ? 0.285 33.438 -4.254 1 88.12 331 ARG B N 1
ATOM 5380 C CA . ARG B 1 331 ? 1.388 32.812 -4.973 1 88.12 331 ARG B CA 1
ATOM 5381 C C . ARG B 1 331 ? 2.723 33.438 -4.586 1 88.12 331 ARG B C 1
ATOM 5383 O O . ARG B 1 331 ? 3.676 32.719 -4.258 1 88.12 331 ARG B O 1
ATOM 5390 N N . GLU B 1 332 ? 2.75 34.719 -4.598 1 86.31 332 GLU B N 1
ATOM 5391 C CA . GLU B 1 332 ? 4.004 35.406 -4.34 1 86.31 332 GLU B CA 1
ATOM 5392 C C . GLU B 1 332 ? 4.527 35.094 -2.938 1 86.31 332 GLU B C 1
ATOM 5394 O O . GLU B 1 332 ? 5.727 34.906 -2.75 1 86.31 332 GLU B O 1
ATOM 5399 N N . ASP B 1 333 ? 3.633 35.062 -2.055 1 88.31 333 ASP B N 1
ATOM 5400 C CA . ASP B 1 333 ? 4.016 34.781 -0.678 1 88.31 333 ASP B CA 1
ATOM 5401 C C . ASP B 1 333 ? 4.617 33.375 -0.565 1 88.31 333 ASP B C 1
ATOM 5403 O O . ASP B 1 333 ? 5.648 33.188 0.089 1 88.31 333 ASP B O 1
ATOM 5407 N N . TYR B 1 334 ? 4.055 32.5 -1.216 1 89.25 334 TYR B N 1
ATOM 5408 C CA . TYR B 1 334 ? 4.48 31.109 -1.078 1 89.25 334 TYR B CA 1
ATOM 5409 C C . TYR B 1 334 ? 5.738 30.844 -1.896 1 89.25 334 TYR B C 1
ATOM 5411 O O . TYR B 1 334 ? 6.578 30.016 -1.508 1 89.25 334 TYR B O 1
ATOM 5419 N N . GLU B 1 335 ? 5.84 31.469 -2.977 1 87 335 GLU B N 1
ATOM 5420 C CA . GLU B 1 335 ? 7.082 31.359 -3.736 1 87 335 GLU B CA 1
ATOM 5421 C C . GLU B 1 335 ? 8.266 31.906 -2.938 1 87 335 GLU B C 1
ATOM 5423 O O . GLU B 1 335 ? 9.344 31.297 -2.934 1 87 335 GLU B O 1
ATOM 5428 N N . ARG B 1 336 ? 8.07 33.031 -2.322 1 84.12 336 ARG B N 1
ATOM 5429 C CA . ARG B 1 336 ? 9.117 33.594 -1.478 1 84.12 336 ARG B CA 1
ATOM 5430 C C . ARG B 1 336 ? 9.461 32.656 -0.322 1 84.12 336 ARG B C 1
ATOM 5432 O O . ARG B 1 336 ? 10.641 32.5 0.002 1 84.12 336 ARG B O 1
ATOM 5439 N N . ARG B 1 337 ? 8.492 32.156 0.282 1 83.19 337 ARG B N 1
ATOM 5440 C CA . ARG B 1 337 ? 8.656 31.203 1.373 1 83.19 337 ARG B CA 1
ATOM 5441 C C . ARG B 1 337 ? 9.484 30 0.925 1 83.19 337 ARG B C 1
ATOM 5443 O O . ARG B 1 337 ? 10.414 29.594 1.616 1 83.19 337 ARG B O 1
ATOM 5450 N N . ASN B 1 338 ? 9.086 29.422 -0.221 1 82.62 338 ASN B N 1
ATOM 5451 C CA . ASN B 1 338 ? 9.758 28.234 -0.723 1 82.62 338 ASN B CA 1
ATOM 5452 C C . ASN B 1 338 ? 11.203 28.531 -1.108 1 82.62 338 ASN B C 1
ATOM 5454 O O . ASN B 1 338 ? 12.086 27.688 -0.9 1 82.62 338 ASN B O 1
ATOM 5458 N N . LYS B 1 339 ? 11.445 29.625 -1.641 1 82.31 339 LYS B N 1
ATOM 5459 C CA . LYS B 1 339 ? 12.805 30.031 -2.002 1 82.31 339 LYS B CA 1
ATOM 5460 C C . LYS B 1 339 ? 13.688 30.156 -0.764 1 82.31 339 LYS B C 1
ATOM 5462 O O . LYS B 1 339 ? 14.836 29.703 -0.764 1 82.31 339 LYS B O 1
ATOM 5467 N N . LYS B 1 340 ? 13.172 30.719 0.228 1 78.94 340 LYS B N 1
ATOM 5468 C CA . LYS B 1 340 ? 13.906 30.891 1.48 1 78.94 340 LYS B CA 1
ATOM 5469 C C . LYS B 1 340 ? 14.234 29.531 2.098 1 78.94 340 LYS B C 1
ATOM 5471 O O . LYS B 1 340 ? 15.352 29.328 2.584 1 78.94 340 LYS B O 1
ATOM 5476 N N . LYS B 1 341 ? 13.305 28.656 2.125 1 77.56 341 LYS B N 1
ATOM 5477 C CA . LYS B 1 341 ? 13.5 27.328 2.695 1 77.56 341 LYS B CA 1
ATOM 5478 C C . LYS B 1 341 ? 14.539 26.531 1.896 1 77.56 341 LYS B C 1
ATOM 5480 O O . LYS B 1 341 ? 15.383 25.844 2.473 1 77.56 341 LYS B O 1
ATOM 5485 N N . GLN B 1 342 ? 14.328 26.516 0.584 1 75.56 342 GLN B N 1
ATOM 5486 C CA . GLN B 1 342 ? 15.281 25.828 -0.271 1 75.56 342 GLN B CA 1
ATOM 5487 C C . GLN B 1 342 ? 16.703 26.312 -0.033 1 75.56 342 GLN B C 1
ATOM 5489 O O . GLN B 1 342 ? 17.641 25.516 0.003 1 75.56 342 GLN B O 1
ATOM 5494 N N . ALA B 1 343 ? 16.859 27.578 0.12 1 71.31 343 ALA B N 1
ATOM 5495 C CA . ALA B 1 343 ? 18.172 28.156 0.374 1 71.31 343 ALA B CA 1
ATOM 5496 C C . ALA B 1 343 ? 18.734 27.688 1.712 1 71.31 343 ALA B C 1
ATOM 5498 O O . ALA B 1 343 ? 19.938 27.406 1.821 1 71.31 343 ALA B O 1
ATOM 5499 N N . SER B 1 344 ? 17.859 27.562 2.652 1 72.06 344 SER B N 1
ATOM 5500 C CA . SER B 1 344 ? 18.281 27.109 3.975 1 72.06 344 SER B CA 1
ATOM 5501 C C . SER B 1 344 ? 18.672 25.625 3.951 1 72.06 344 SER B C 1
ATOM 5503 O O . SER B 1 344 ? 19.641 25.234 4.613 1 72.06 344 SER B O 1
ATOM 5505 N N . GLU B 1 345 ? 17.906 24.797 3.254 1 70.25 345 GLU B N 1
ATOM 5506 C CA . GLU B 1 345 ? 18.188 23.375 3.139 1 70.25 345 GLU B CA 1
ATOM 5507 C C . GLU B 1 345 ? 19.484 23.125 2.369 1 70.25 345 GLU B C 1
ATOM 5509 O O . GLU B 1 345 ? 20.234 22.219 2.697 1 70.25 345 GLU B O 1
ATOM 5514 N N . GLU B 1 346 ? 19.656 23.828 1.336 1 67.38 346 GLU B N 1
ATOM 5515 C CA . GLU B 1 346 ? 20.891 23.719 0.574 1 67.38 346 GLU B CA 1
ATOM 5516 C C . GLU B 1 346 ? 22.109 24.078 1.435 1 67.38 346 GLU B C 1
ATOM 5518 O O . GLU B 1 346 ? 23.156 23.422 1.344 1 67.38 346 GLU B O 1
ATOM 5523 N N . ARG B 1 347 ? 21.984 25.016 2.244 1 62.78 347 ARG B N 1
ATOM 5524 C CA . ARG B 1 347 ? 23.047 25.391 3.162 1 62.78 347 ARG B CA 1
ATOM 5525 C C . ARG B 1 347 ? 23.312 24.297 4.188 1 62.78 347 ARG B C 1
ATOM 5527 O O . ARG B 1 347 ? 24.469 23.969 4.469 1 62.78 347 ARG B O 1
ATOM 5534 N N . ALA B 1 348 ? 22.266 23.734 4.645 1 63 348 ALA B N 1
ATOM 5535 C CA . ALA B 1 348 ? 22.391 22.672 5.637 1 63 348 ALA B CA 1
ATOM 5536 C C . ALA B 1 348 ? 23.016 21.422 5.027 1 63 348 ALA B C 1
ATOM 5538 O O . ALA B 1 348 ? 23.828 20.75 5.668 1 63 348 ALA B O 1
ATOM 5539 N N . ASN B 1 349 ? 22.516 21.031 3.828 1 59.47 349 ASN B N 1
ATOM 5540 C CA . ASN B 1 349 ? 23.062 19.875 3.129 1 59.47 349 ASN B CA 1
ATOM 5541 C C . ASN B 1 349 ? 24.547 20.078 2.779 1 59.47 349 ASN B C 1
ATOM 5543 O O . ASN B 1 349 ? 25.328 19.125 2.781 1 59.47 349 ASN B O 1
ATOM 5547 N N . GLY B 1 350 ? 24.797 21.234 2.354 1 53.69 350 GLY B N 1
ATOM 5548 C CA . GLY B 1 350 ? 26.188 21.578 2.111 1 53.69 350 GLY B CA 1
ATOM 5549 C C . GLY B 1 350 ? 27.062 21.375 3.33 1 53.69 350 GLY B C 1
ATOM 5550 O O . GLY B 1 350 ? 28.203 20.906 3.217 1 53.69 350 GLY B O 1
ATOM 5551 N N . ASP B 1 351 ? 26.5 21.594 4.457 1 50.44 351 ASP B N 1
ATOM 5552 C CA . ASP B 1 351 ? 27.219 21.422 5.719 1 50.44 351 ASP B CA 1
ATOM 5553 C C . ASP B 1 351 ? 27.297 19.953 6.109 1 50.44 351 ASP B C 1
ATOM 5555 O O . ASP B 1 351 ? 28.266 19.531 6.734 1 50.44 351 ASP B O 1
ATOM 5559 N N . ARG B 1 352 ? 26.297 19.25 5.871 1 51.25 352 ARG B N 1
ATOM 5560 C CA . ARG B 1 352 ? 26.234 17.828 6.223 1 51.25 352 ARG B CA 1
ATOM 5561 C C . ARG B 1 352 ? 27.109 16.984 5.305 1 51.25 352 ARG B C 1
ATOM 5563 O O . ARG B 1 352 ? 27.703 16 5.738 1 51.25 352 ARG B O 1
ATOM 5570 N N . TYR B 1 353 ? 27.172 17.359 3.969 1 44.84 353 TYR B N 1
ATOM 5571 C CA . TYR B 1 353 ? 27.984 16.656 2.994 1 44.84 353 TYR B CA 1
ATOM 5572 C C . TYR B 1 353 ? 29.047 17.562 2.395 1 44.84 353 TYR B C 1
ATOM 5574 O O . TYR B 1 353 ? 28.875 18.094 1.291 1 44.84 353 TYR B O 1
ATOM 5582 N N . PRO B 1 354 ? 30.047 17.922 3.059 1 36.38 354 PRO B N 1
ATOM 5583 C CA . PRO B 1 354 ? 31.047 18.828 2.49 1 36.38 354 PRO B CA 1
ATOM 5584 C C . PRO B 1 354 ? 31.719 18.266 1.239 1 36.38 354 PRO B C 1
ATOM 5586 O O . PRO B 1 354 ? 31.844 17.031 1.101 1 36.38 354 PRO B O 1
ATOM 5589 N N . ALA B 1 355 ? 31.938 19.109 0.149 1 37.66 355 ALA B N 1
ATOM 5590 C CA . ALA B 1 355 ? 32.562 18.797 -1.128 1 37.66 355 ALA B CA 1
ATOM 5591 C C . ALA B 1 355 ? 33.812 17.938 -0.924 1 37.66 355 ALA B C 1
ATOM 5593 O O . ALA B 1 355 ? 34.375 17.438 -1.89 1 37.66 355 ALA B O 1
ATOM 5594 N N . ALA B 1 356 ? 34.594 18.047 -0.049 1 36.06 356 ALA B N 1
ATOM 5595 C CA . ALA B 1 356 ? 35.875 17.359 0.086 1 36.06 356 ALA B CA 1
ATOM 5596 C C . ALA B 1 356 ? 35.656 15.852 0.227 1 36.06 356 ALA B C 1
ATOM 5598 O O . ALA B 1 356 ? 36.594 15.062 -0.023 1 36.06 356 ALA B O 1
ATOM 5599 N N . ASP B 1 357 ? 34.688 15.32 0.812 1 32.62 357 ASP B N 1
ATOM 5600 C CA . ASP B 1 357 ? 34.656 13.891 1.082 1 32.62 357 ASP B CA 1
ATOM 5601 C C . ASP B 1 357 ? 34.219 13.109 -0.151 1 32.62 357 ASP B C 1
ATOM 5603 O O . ASP B 1 357 ? 34.062 11.883 -0.095 1 32.62 357 ASP B O 1
ATOM 5607 N N . VAL B 1 358 ? 33.781 13.68 -1.175 1 27.62 358 VAL B N 1
ATOM 5608 C CA . VAL B 1 358 ? 33.656 12.977 -2.445 1 27.62 358 VAL B CA 1
ATOM 5609 C C . VAL B 1 358 ? 35.031 12.68 -3.031 1 27.62 358 VAL B C 1
ATOM 5611 O O . VAL B 1 358 ? 35.156 11.961 -4.023 1 27.62 358 VAL B O 1
ATOM 5614 N N . ARG B 1 359 ? 36.094 13.547 -2.801 1 26.33 359 ARG B N 1
ATOM 5615 C CA . ARG B 1 359 ? 37.312 13.297 -3.543 1 26.33 359 ARG B CA 1
ATOM 5616 C C . ARG B 1 359 ? 38.156 12.211 -2.869 1 26.33 359 ARG B C 1
ATOM 5618 O O . ARG B 1 359 ? 39.188 11.82 -3.379 1 26.33 359 ARG B O 1
ATOM 5625 N N . ASN B 1 360 ? 38.031 11.961 -1.562 1 21.45 360 ASN B N 1
ATOM 5626 C CA . ASN B 1 360 ? 39.031 10.977 -1.167 1 21.45 360 ASN B CA 1
ATOM 5627 C C . ASN B 1 360 ? 38.531 9.547 -1.331 1 21.45 360 ASN B C 1
ATOM 5629 O O . ASN B 1 360 ? 37.375 9.25 -0.967 1 21.45 360 ASN B O 1
#

Foldseek 3Di:
DPDDFAEEEEEDQCFLVFLQVLQLLLVRLVVGPAYEYEHAAQVQCCVPQRGGLDHQVFSQLLQVQFQSHDYYHYNDDDADAPVNCVVVVHQAYEEAPVPPDLPDCVHSQVVRVVVPRYHYGYRAAADPLLLLVLLQVLVVVVVVVPPPDDDDDDPPCPDPPPVVVCVPPCRVHDDDPVSVVSLAPPDADDVPWAEEEEEDQQQSPTPVNLLVLQQRLVVIPAYEYEHAAQVVCCVVPHDSDRSGHQVRSLSSQSRGNSHNYYHGNDDQADDPVNCVVRVHQAYEDEPDDFDADPVRHGSCVVCVVVVRYDYDYSVDDDDPVSSSCSSNVPVVRSVVSSVVVVVVVVVVVCVVDPPPVVPD/DPDDFAEEEEEDQCFLVFLQVLQLLLVRLVVGPAYEYEHAAQVQCCVPQRGGLDHQVFSQLLQVQFQSHPYYHYNDDDADAPVNCVVVVHQAYEEAPVDPDLPDCVHSQVVRVVVPRYHYDYRAFADPLLLLVLLQVLVVVVVVVPPPDDDDDDPPCPDPPPVVVCVPPCRVHDDDPVSVVSLAPPDADDVPWAEEEEEDQQQSPTPVNLLVLQQRLVVIPAYEYEHAAQVVCCVVPHDSDRSGHQVRSLSSQSRGNSHNYYHGNDDQADDPVNCVVRVHQAYEDEDDDFDADPVRHGSCVVCVVVVRYDYDYSVDDDDPVSSSCSSNVPVVRSVVSSVVVVVVVVVVVCVVDPPVVVVD

InterPro domains:
  IPR004821 Cytidyltransferase-like domain [PF01467] (10-134)
  IPR004821 Cytidyltransferase-like domain [PF01467] (198-293)
  IPR004821 Cytidyltransferase-like domain [TIGR00125] (7-71)
  IPR004821 Cytidyltransferase-like domain [TIGR00125] (195-259)
  IPR014729 Rossmann-like alpha/beta/alpha sandwich fold [G3DSA:3.40.50.620] (1-140)
  IPR014729 Rossmann-like alpha/beta/alpha sandwich fold [G3DSA:3.40.50.620] (156-355)
  IPR044608 Ethanolamine-phosphate cytidylyltransferase [PTHR45780] (4-346)

Organism: Aplysia californica (NCBI:txid6500)

Nearest PDB structures (foldseek):
  4xsv-assembly1_A  TM=9.224E-01  e=1.130E-38  Homo sapiens
  3elb-assembly1_A  TM=9.208E-01  e=3.814E-38  Homo sapiens
  4mvd-assembly1_D  TM=8.906E-01  e=3.488E-11  Rattus norvegicus
  3hl4-assembly1_A  TM=8.482E-01  e=1.177E-10  Rattus norvegicus
  4mvd-assembly2_G  TM=6.857E-01  e=4.449E-11  Rattus norvegicus

Radius of gyration: 27.17 Å; Cα contacts (8 Å, |Δi|>4): 1222; chains: 2; bounding box: 78×75×84 Å

pLDDT: mean 83.23, std 19.7, range [20.97, 98.62]

Solvent-accessible surface area (backbone atoms only — not comparable to full-atom values): 39930 Å² total; per-residue (Å²): 132,92,67,85,83,38,26,26,33,34,67,44,68,56,52,66,62,38,38,19,54,50,48,32,48,50,50,45,30,72,77,34,76,38,24,37,37,26,30,39,39,66,73,60,38,37,74,75,64,34,79,65,87,51,51,70,67,50,37,50,53,49,49,67,38,28,61,60,48,72,42,79,40,77,66,28,68,91,67,69,47,71,65,58,32,57,74,70,64,27,65,30,37,40,41,58,63,78,56,76,73,76,73,44,76,85,36,56,67,29,51,34,44,75,71,70,26,53,46,71,20,68,79,38,35,65,50,63,66,56,53,52,48,50,52,56,58,42,56,53,57,62,60,60,68,65,72,68,69,84,81,84,76,87,75,74,71,72,68,77,62,69,70,60,54,58,72,58,47,64,65,79,21,66,51,32,37,40,56,47,28,69,48,31,67,68,60,70,82,54,92,86,50,40,24,26,34,38,69,45,60,56,48,73,65,47,61,24,55,53,44,38,49,45,56,52,27,71,76,38,74,33,24,39,35,26,32,33,30,56,66,55,32,23,71,75,70,31,88,62,35,56,82,52,52,56,67,46,28,49,49,44,51,44,38,28,56,55,46,38,41,38,31,55,54,31,56,79,53,50,48,66,67,53,35,60,73,67,55,48,59,33,38,43,42,62,83,66,88,80,73,58,40,95,88,65,39,60,34,57,48,48,38,48,75,70,70,23,52,46,78,46,83,54,87,54,84,60,46,61,66,56,56,51,47,58,49,60,76,39,39,69,61,51,52,52,36,48,52,53,49,53,54,51,49,52,53,48,47,46,65,75,56,49,80,67,70,76,74,110,132,91,66,84,82,37,27,27,34,35,68,44,67,56,52,67,61,39,38,18,54,50,51,32,48,50,50,43,29,73,77,35,76,39,24,36,37,26,30,39,38,68,73,59,39,38,75,74,64,34,77,65,86,52,51,72,67,51,37,51,54,48,49,66,38,28,62,61,48,72,40,80,40,76,66,29,67,92,66,70,48,71,65,57,30,57,75,69,64,27,65,30,36,42,40,58,62,78,54,73,74,73,73,46,75,83,36,56,67,28,50,34,44,74,69,71,26,54,45,70,20,67,78,38,36,65,51,65,67,56,51,53,49,50,51,56,58,43,58,53,57,62,59,61,66,66,72,66,70,83,81,85,76,87,76,73,71,73,68,78,62,69,72,59,54,58,71,59,47,64,65,78,21,66,52,32,38,39,55,48,28,70,48,31,67,68,59,71,83,53,94,86,50,40,23,26,35,38,68,45,57,55,47,73,62,46,60,26,56,52,43,38,46,45,55,51,28,71,76,39,72,32,23,39,35,26,32,34,30,58,66,54,33,22,70,74,70,32,87,63,34,55,81,53,52,55,67,46,26,49,50,43,51,42,38,28,56,55,46,39,41,36,31,54,55,31,56,78,52,50,48,66,67,53,34,61,73,66,53,49,58,33,38,43,43,64,84,67,88,81,72,57,41,96,87,64,40,60,34,56,49,48,38,48,74,69,70,24,53,46,78,46,83,56,89,52,84,60,47,60,65,56,56,52,47,58,49,59,76,41,39,68,60,51,52,53,36,48,50,54,49,51,54,51,49,51,53,50,48,46,65,75,55,50,79,66,70,76,74,108